Protein AF-0000000084639962 (afdb_homodimer)

InterPro domains:
  IPR004165 Coenzyme A transferase family I [PF01144] (6-233)
  IPR004165 Coenzyme A transferase family I [PTHR13707] (4-233)
  IPR004165 Coenzyme A transferase family I [SM00882] (5-233)
  IPR037171 NagB/RpiA transferase-like [SSF100950] (3-280)

Nearest PDB structures (foldseek):
  6con-assembly2_G  TM=9.952E-01  e=2.748E-55  Mycobacterium tuberculosis
  6coj-assembly1_A-2  TM=9.934E-01  e=1.621E-50  Rhodococcus jostii RHA1
  6co9-assembly1_A  TM=9.936E-01  e=2.457E-50  Rhodococcus jostii RHA1
  3cdk-assembly1_C  TM=8.919E-01  e=1.756E-17  Bacillus subtilis
  1k6d-assembly1_A  TM=8.852E-01  e=1.305E-17  Escherichia coli

Structure (mmCIF, N/CA/C/O backbone):
data_AF-0000000084639962-model_v1
#
loop_
_entity.id
_entity.type
_entity.pdbx_description
1 polymer 'Coenzyme A transferase family protein'
#
loop_
_atom_site.group_PDB
_atom_site.id
_atom_site.type_symbol
_atom_site.label_atom_id
_atom_site.label_alt_id
_atom_site.label_comp_id
_atom_site.label_asym_id
_atom_site.label_entity_id
_atom_site.label_seq_id
_atom_site.pdbx_PDB_ins_code
_atom_site.Cartn_x
_atom_site.Cartn_y
_atom_site.Cartn_z
_atom_site.occupancy
_atom_site.B_iso_or_equiv
_atom_site.auth_seq_id
_atom_site.auth_comp_id
_atom_site.auth_asym_id
_atom_site.auth_atom_id
_atom_site.pdbx_PDB_model_num
ATOM 1 N N . MET A 1 1 ? -14.547 -4.734 24.094 1 53.25 1 MET A N 1
ATOM 2 C CA . MET A 1 1 ? -13.586 -3.996 23.281 1 53.25 1 MET A CA 1
ATOM 3 C C . MET A 1 1 ? -13.766 -2.492 23.453 1 53.25 1 MET A C 1
ATOM 5 O O . MET A 1 1 ? -14.891 -2.002 23.516 1 53.25 1 MET A O 1
ATOM 9 N N . SER A 1 2 ? -12.633 -1.653 24.047 1 79.31 2 SER A N 1
ATOM 10 C CA . SER A 1 2 ? -12.75 -0.451 24.859 1 79.31 2 SER A CA 1
ATOM 11 C C . SER A 1 2 ? -13.148 0.755 24.016 1 79.31 2 SER A C 1
ATOM 13 O O . SER A 1 2 ? -12.844 0.814 22.828 1 79.31 2 SER A O 1
ATOM 15 N N . ASN A 1 3 ? -14.234 1.411 24.469 1 96.06 3 ASN A N 1
ATOM 16 C CA . ASN A 1 3 ? -14.641 2.723 23.984 1 96.06 3 ASN A CA 1
ATOM 17 C C . ASN A 1 3 ? -13.484 3.717 24 1 96.06 3 ASN A C 1
ATOM 19 O O . ASN A 1 3 ? -12.945 4.02 25.078 1 96.06 3 ASN A O 1
ATOM 23 N N . LYS A 1 4 ? -13.039 4.172 22.797 1 98 4 LYS A N 1
ATOM 24 C CA . LYS A 1 4 ? -11.859 5.023 22.672 1 98 4 LYS A CA 1
ATOM 25 C C . LYS A 1 4 ? -12.258 6.488 22.5 1 98 4 LYS A C 1
ATOM 27 O O . LYS A 1 4 ? -11.414 7.328 22.188 1 98 4 LYS A O 1
ATOM 32 N N . THR A 1 5 ? -13.516 6.84 22.656 1 98.44 5 THR A N 1
ATOM 33 C CA . THR A 1 5 ? -14 8.195 22.406 1 98.44 5 THR A CA 1
ATOM 34 C C . THR A 1 5 ? -13.43 9.172 23.438 1 98.44 5 THR A C 1
ATOM 36 O O . THR A 1 5 ? -13.32 8.836 24.609 1 98.44 5 THR A O 1
ATOM 39 N N . THR A 1 6 ? -13.023 10.273 23.016 1 98.19 6 THR A N 1
ATOM 40 C CA . THR A 1 6 ? -12.516 11.359 23.844 1 98.19 6 THR A CA 1
ATOM 41 C C . THR A 1 6 ? -12.875 12.719 23.25 1 98.19 6 THR A C 1
ATOM 43 O O . THR A 1 6 ? -13.773 12.812 22.406 1 98.19 6 THR A O 1
ATOM 46 N N . THR A 1 7 ? -12.352 13.812 23.781 1 97.94 7 THR A N 1
ATOM 47 C CA . THR A 1 7 ? -12.594 15.156 23.266 1 97.94 7 THR A CA 1
ATOM 48 C C . THR A 1 7 ? -11.352 15.695 22.562 1 97.94 7 THR A C 1
ATOM 50 O O . THR A 1 7 ? -10.25 15.18 22.75 1 97.94 7 THR A O 1
ATOM 53 N N . LEU A 1 8 ? -11.578 16.703 21.766 1 98.31 8 LEU A N 1
ATOM 54 C CA . LEU A 1 8 ? -10.469 17.359 21.078 1 98.31 8 LEU A CA 1
ATOM 55 C C . LEU A 1 8 ? -9.422 17.844 22.078 1 98.31 8 LEU A C 1
ATOM 57 O O . LEU A 1 8 ? -8.227 17.594 21.906 1 98.31 8 LEU A O 1
ATOM 61 N N . ASP A 1 9 ? -9.867 18.5 23.109 1 96.88 9 ASP A N 1
ATOM 62 C CA . ASP A 1 9 ? -8.969 19.078 24.094 1 96.88 9 ASP A CA 1
ATOM 63 C C . ASP A 1 9 ? -8.195 18 24.844 1 96.88 9 ASP A C 1
ATOM 65 O O . ASP A 1 9 ? -7 18.156 25.125 1 96.88 9 ASP A O 1
ATOM 69 N N . ASP A 1 10 ? -8.844 16.906 25.172 1 97.44 10 ASP A N 1
ATOM 70 C CA . ASP A 1 10 ? -8.164 15.812 25.859 1 97.44 10 ASP A CA 1
ATOM 71 C C . ASP A 1 10 ? -7.098 15.188 24.953 1 97.44 10 ASP A C 1
ATOM 73 O O . ASP A 1 10 ? -6.004 14.852 25.422 1 97.44 10 ASP A O 1
ATOM 77 N N . ALA A 1 11 ? -7.438 14.992 23.719 1 97.69 11 ALA A N 1
ATOM 78 C CA . ALA A 1 11 ? -6.484 14.43 22.766 1 97.69 11 ALA A CA 1
ATOM 79 C C . ALA A 1 11 ? -5.25 15.32 22.641 1 97.69 11 ALA A C 1
ATOM 81 O O . ALA A 1 11 ? -4.121 14.844 22.75 1 97.69 11 ALA A O 1
ATOM 82 N N . VAL A 1 12 ? -5.473 16.594 22.469 1 97.94 12 VAL A N 1
ATOM 83 C CA . VAL A 1 12 ? -4.391 17.562 22.266 1 97.94 12 VAL A CA 1
ATOM 84 C C . VAL A 1 12 ? -3.602 17.734 23.562 1 97.94 12 VAL A C 1
ATOM 86 O O . VAL A 1 12 ? -2.414 18.062 23.531 1 97.94 12 VAL A O 1
ATOM 89 N N . GLY A 1 13 ? -4.254 17.469 24.688 1 97.62 13 GLY A N 1
ATOM 90 C CA . GLY A 1 13 ? -3.605 17.547 25.984 1 97.62 13 GLY A CA 1
ATOM 91 C C . GLY A 1 13 ? -2.449 16.578 26.141 1 97.62 13 GLY A C 1
ATOM 92 O O . GLY A 1 13 ? -1.602 16.766 27.016 1 97.62 13 GLY A O 1
ATOM 93 N N . HIS A 1 14 ? -2.344 15.625 25.281 1 97.25 14 HIS A N 1
ATOM 94 C CA . HIS A 1 14 ? -1.267 14.641 25.297 1 97.25 14 HIS A CA 1
ATOM 95 C C . HIS A 1 14 ? -0 15.195 24.656 1 97.25 14 HIS A C 1
ATOM 97 O O . HIS A 1 14 ? 1.078 14.609 24.797 1 97.25 14 HIS A O 1
ATOM 103 N N . LEU A 1 15 ? -0.104 16.234 23.922 1 98.31 15 LEU A N 1
ATOM 104 C CA . LEU A 1 15 ? 1.041 16.797 23.203 1 98.31 15 LEU A CA 1
ATOM 105 C C . LEU A 1 15 ? 1.975 17.531 24.172 1 98.31 15 LEU A C 1
ATOM 107 O O . LEU A 1 15 ? 1.529 18.062 25.188 1 98.31 15 LEU A O 1
ATOM 111 N N . ARG A 1 16 ? 3.227 17.5 23.891 1 98.56 16 ARG A N 1
ATOM 112 C CA . ARG A 1 16 ? 4.273 18.25 24.562 1 98.56 16 ARG A CA 1
ATOM 113 C C . ARG A 1 16 ? 5.113 19.047 23.562 1 98.56 16 ARG A C 1
ATOM 115 O O . ARG A 1 16 ? 5.27 18.625 22.406 1 98.56 16 ARG A O 1
ATOM 122 N N . SER A 1 17 ? 5.672 20.125 24.094 1 98.69 17 SER A N 1
ATOM 123 C CA . SER A 1 17 ? 6.559 20.922 23.234 1 98.69 17 SER A CA 1
ATOM 124 C C . SER A 1 17 ? 7.738 20.094 22.75 1 98.69 17 SER A C 1
ATOM 126 O O . SER A 1 17 ? 8.289 19.281 23.5 1 98.69 17 SER A O 1
ATOM 128 N N . GLY A 1 18 ? 8.062 20.281 21.531 1 98.69 18 GLY A N 1
ATOM 129 C CA . GLY A 1 18 ? 9.211 19.578 20.969 1 98.69 18 GLY A CA 1
ATOM 130 C C . GLY A 1 18 ? 8.844 18.328 20.219 1 98.69 18 GLY A C 1
ATOM 131 O O . GLY A 1 18 ? 9.68 17.734 19.531 1 98.69 18 GLY A O 1
ATOM 132 N N . MET A 1 19 ? 7.574 17.953 20.234 1 98.81 19 MET A N 1
ATOM 133 C CA . MET A 1 19 ? 7.129 16.719 19.625 1 98.81 19 MET A CA 1
ATOM 134 C C . MET A 1 19 ? 7.133 16.828 18.109 1 98.81 19 MET A C 1
ATOM 136 O O . MET A 1 19 ? 6.992 17.922 17.562 1 98.81 19 MET A O 1
ATOM 140 N N . THR A 1 20 ? 7.34 15.711 17.469 1 98.88 20 THR A N 1
ATOM 141 C CA . THR A 1 20 ? 7.066 15.547 16.047 1 98.88 20 THR A CA 1
ATOM 142 C C . THR A 1 20 ? 5.641 15.055 15.82 1 98.88 20 THR A C 1
ATOM 144 O O . THR A 1 20 ? 5.289 13.945 16.234 1 98.88 20 THR A O 1
ATOM 147 N N . ILE A 1 21 ? 4.84 15.867 15.117 1 98.94 21 ILE A N 1
ATOM 148 C CA . ILE A 1 21 ? 3.445 15.484 14.922 1 98.94 21 ILE A CA 1
ATOM 149 C C . ILE A 1 21 ? 3.15 15.352 13.43 1 98.94 21 ILE A C 1
ATOM 151 O O . ILE A 1 21 ? 3.686 16.109 12.617 1 98.94 21 ILE A O 1
ATOM 155 N N . GLY A 1 22 ? 2.432 14.312 13.094 1 98.88 22 GLY A N 1
ATOM 156 C CA . GLY A 1 22 ? 1.942 14.133 11.742 1 98.88 22 GLY A CA 1
ATOM 157 C C . GLY A 1 22 ? 0.5 14.57 11.562 1 98.88 22 GLY A C 1
ATOM 158 O O . GLY A 1 22 ? -0.362 14.219 12.375 1 98.88 22 GLY A O 1
ATOM 159 N N . ILE A 1 23 ? 0.236 15.344 10.555 1 98.88 23 ILE A N 1
ATOM 160 C CA . ILE A 1 23 ? -1.117 15.766 10.219 1 98.88 23 ILE A CA 1
ATOM 161 C C . ILE A 1 23 ? -1.531 15.148 8.883 1 98.88 23 ILE A C 1
ATOM 163 O O . ILE A 1 23 ? -1.045 15.562 7.824 1 98.88 23 ILE A O 1
ATOM 167 N N . ALA A 1 24 ? -2.453 14.211 8.914 1 98.62 24 ALA A N 1
ATOM 168 C CA . ALA A 1 24 ? -2.885 13.484 7.73 1 98.62 24 ALA A CA 1
ATOM 169 C C . ALA A 1 24 ? -3.703 14.375 6.801 1 98.62 24 ALA A C 1
ATOM 171 O O . ALA A 1 24 ? -3.842 15.57 7.047 1 98.62 24 ALA A O 1
ATOM 172 N N . GLY A 1 25 ? -4.184 13.797 5.727 1 98 25 GLY A N 1
ATOM 173 C CA . GLY A 1 25 ? -4.797 14.578 4.664 1 98 25 GLY A CA 1
ATOM 174 C C . GLY A 1 25 ? -3.82 14.969 3.57 1 98 25 GLY A C 1
ATOM 175 O O . GLY A 1 25 ? -2.672 14.523 3.566 1 98 25 GLY A O 1
ATOM 176 N N . TRP A 1 26 ? -4.312 15.797 2.682 1 97.94 26 TRP A N 1
ATOM 177 C CA . TRP A 1 26 ? -3.518 16.156 1.513 1 97.94 26 TRP A CA 1
ATOM 178 C C . TRP A 1 26 ? -3.902 17.547 0.999 1 97.94 26 TRP A C 1
ATOM 180 O O . TRP A 1 26 ? -4.98 17.719 0.426 1 97.94 26 TRP A O 1
ATOM 190 N N . GLY A 1 27 ? -2.945 18.453 1.182 1 97.81 27 GLY A N 1
ATOM 191 C CA . GLY A 1 27 ? -3.322 19.812 0.813 1 97.81 27 GLY A CA 1
ATOM 192 C C . GLY A 1 27 ? -4.539 20.328 1.565 1 97.81 27 GLY A C 1
ATOM 193 O O . GLY A 1 27 ? -4.578 20.266 2.797 1 97.81 27 GLY A O 1
ATOM 194 N N . SER A 1 28 ? -5.48 20.844 0.765 1 98.06 28 SER A N 1
ATOM 195 C CA . SER A 1 28 ? -6.727 21.281 1.379 1 98.06 28 SER A CA 1
ATOM 196 C C . SER A 1 28 ? -7.816 20.219 1.254 1 98.06 28 SER A C 1
ATOM 198 O O . SER A 1 28 ? -8.922 20.516 0.789 1 98.06 28 SER A O 1
ATOM 200 N N . ARG A 1 29 ? -7.375 18.984 1.612 1 98 29 ARG A N 1
ATOM 201 C CA . ARG A 1 29 ? -8.297 17.859 1.531 1 98 29 ARG A CA 1
ATOM 202 C C . ARG A 1 29 ? -8.258 17.031 2.812 1 98 29 ARG A C 1
ATOM 204 O O . ARG A 1 29 ? -7.242 16.391 3.117 1 98 29 ARG A O 1
ATOM 211 N N . ARG A 1 30 ? -9.32 17 3.502 1 98.31 30 ARG A N 1
ATOM 212 C CA . ARG A 1 30 ? -9.672 16.188 4.664 1 98.31 30 ARG A CA 1
ATOM 213 C C . ARG A 1 30 ? -8.617 16.328 5.762 1 98.31 30 ARG A C 1
ATOM 215 O O . ARG A 1 30 ? -8.195 15.336 6.352 1 98.31 30 ARG A O 1
ATOM 222 N N . LYS A 1 31 ? -8.094 17.5 5.863 1 98.69 31 LYS A N 1
ATOM 223 C CA . LYS A 1 31 ? -7.207 17.797 6.984 1 98.69 31 LYS A CA 1
ATOM 224 C C . LYS A 1 31 ? -7.965 17.75 8.305 1 98.69 31 LYS A C 1
ATOM 226 O O . LYS A 1 31 ? -9.094 18.234 8.398 1 98.69 31 LYS A O 1
ATOM 231 N N . PRO A 1 32 ? -7.379 17.156 9.305 1 98.81 32 PRO A N 1
ATOM 232 C CA . PRO A 1 32 ? -8.039 17.172 10.609 1 98.81 32 PRO A CA 1
ATOM 233 C C . PRO A 1 32 ? -7.996 18.547 11.281 1 98.81 32 PRO A C 1
ATOM 235 O O . PRO A 1 32 ? -7.395 18.688 12.344 1 98.81 32 PRO A O 1
ATOM 238 N N . MET A 1 33 ? -8.766 19.438 10.797 1 98.81 33 MET A N 1
ATOM 239 C CA . MET A 1 33 ? -8.664 20.859 11.133 1 98.81 33 MET A CA 1
ATOM 240 C C . MET A 1 33 ? -9.195 21.125 12.539 1 98.81 33 MET A C 1
ATOM 242 O O . MET A 1 33 ? -8.734 22.047 13.219 1 98.81 33 MET A O 1
ATOM 246 N N . ALA A 1 34 ? -10.141 20.328 12.984 1 98.81 34 ALA A N 1
ATOM 247 C CA . ALA A 1 34 ? -10.586 20.484 14.367 1 98.81 34 ALA A CA 1
ATOM 248 C C . ALA A 1 34 ? -9.445 20.25 15.344 1 98.81 34 ALA A C 1
ATOM 250 O O . ALA A 1 34 ? -9.305 20.984 16.328 1 98.81 34 ALA A O 1
ATOM 251 N N . PHE A 1 35 ? -8.656 19.219 15.078 1 98.81 35 PHE A N 1
ATOM 252 C CA . PHE A 1 35 ? -7.473 18.984 15.891 1 98.81 35 PHE A CA 1
ATOM 253 C C . PHE A 1 35 ? -6.492 20.141 15.758 1 98.81 35 PHE A C 1
ATOM 255 O O . PHE A 1 35 ? -5.906 20.578 16.75 1 98.81 35 PHE A O 1
ATOM 262 N N . VAL A 1 36 ? -6.309 20.625 14.531 1 98.75 36 VAL A N 1
ATOM 263 C CA . VAL A 1 36 ? -5.391 21.734 14.281 1 98.75 36 VAL A CA 1
ATOM 264 C C . VAL A 1 36 ? -5.812 22.938 15.109 1 98.75 36 VAL A C 1
ATOM 266 O O . VAL A 1 36 ? -4.984 23.562 15.789 1 98.75 36 VAL A O 1
ATOM 269 N N . ARG A 1 37 ? -7.102 23.25 15.094 1 98.56 37 ARG A N 1
ATOM 270 C CA . ARG A 1 37 ? -7.598 24.391 15.859 1 98.56 37 ARG A CA 1
ATOM 271 C C . ARG A 1 37 ? -7.406 24.172 17.359 1 98.56 37 ARG A C 1
ATOM 273 O O . ARG A 1 37 ? -7.105 25.109 18.094 1 98.56 37 ARG A O 1
ATOM 280 N N . ALA A 1 38 ? -7.613 22.953 17.797 1 98.5 38 ALA A N 1
ATOM 281 C CA . ALA A 1 38 ? -7.363 22.656 19.203 1 98.5 38 ALA A CA 1
ATOM 282 C C . ALA A 1 38 ? -5.895 22.859 19.547 1 98.5 38 ALA A C 1
ATOM 284 O O . ALA A 1 38 ? -5.574 23.375 20.625 1 98.5 38 ALA A O 1
ATOM 285 N N . ILE A 1 39 ? -4.992 22.469 18.688 1 98.5 39 ILE A N 1
ATOM 286 C CA . ILE A 1 39 ? -3.562 22.641 18.906 1 98.5 39 ILE A CA 1
ATOM 287 C C . ILE A 1 39 ? -3.223 24.125 18.953 1 98.5 39 ILE A C 1
ATOM 289 O O . ILE A 1 39 ? -2.412 24.562 19.781 1 98.5 39 ILE A O 1
ATOM 293 N N . LEU A 1 40 ? -3.883 24.922 18.078 1 97.56 40 LEU A N 1
ATOM 294 C CA . LEU A 1 40 ? -3.654 26.359 18.047 1 97.56 40 LEU A CA 1
ATOM 295 C C . LEU A 1 40 ? -3.93 26.984 19.422 1 97.56 40 LEU A C 1
ATOM 297 O O . LEU A 1 40 ? -3.246 27.922 19.828 1 97.56 40 LEU A O 1
ATOM 301 N N . ARG A 1 41 ? -4.863 26.422 20.109 1 95.25 41 ARG A N 1
ATOM 302 C CA . ARG A 1 41 ? -5.281 26.984 21.391 1 95.25 41 ARG A CA 1
ATOM 303 C C . ARG A 1 41 ? -4.434 26.438 22.547 1 95.25 41 ARG A C 1
ATOM 305 O O . ARG A 1 41 ? -4.516 26.922 23.672 1 95.25 41 ARG A O 1
ATOM 312 N N . SER A 1 42 ? -3.654 25.453 22.297 1 96.56 42 SER A N 1
ATOM 313 C CA . SER A 1 42 ? -2.814 24.859 23.328 1 96.56 42 SER A CA 1
ATOM 314 C C . SER A 1 42 ? -1.536 25.672 23.531 1 96.56 42 SER A C 1
ATOM 316 O O . SER A 1 42 ? -1.257 26.609 22.781 1 96.56 42 SER A O 1
ATOM 318 N N . ASP A 1 43 ? -0.725 25.266 24.531 1 96.25 43 ASP A N 1
ATOM 319 C CA . ASP A 1 43 ? 0.486 26 24.875 1 96.25 43 ASP A CA 1
ATOM 320 C C . ASP A 1 43 ? 1.725 25.328 24.281 1 96.25 43 ASP A C 1
ATOM 322 O O . ASP A 1 43 ? 2.85 25.781 24.516 1 96.25 43 ASP A O 1
ATOM 326 N N . VAL A 1 44 ? 1.544 24.312 23.469 1 98.06 44 VAL A N 1
ATOM 327 C CA . VAL A 1 44 ? 2.695 23.562 22.984 1 98.06 44 VAL A CA 1
ATOM 328 C C . VAL A 1 44 ? 3.475 24.422 21.984 1 98.06 44 VAL A C 1
ATOM 330 O O . VAL A 1 44 ? 2.887 25.203 21.234 1 98.06 44 VAL A O 1
ATOM 333 N N . THR A 1 45 ? 4.785 24.281 21.984 1 98 45 THR A N 1
ATOM 334 C CA . THR A 1 45 ? 5.668 24.984 21.062 1 98 45 THR A CA 1
ATOM 335 C C . THR A 1 45 ? 6.746 24.047 20.516 1 98 45 THR A C 1
ATOM 337 O O . THR A 1 45 ? 6.785 22.875 20.875 1 98 45 THR A O 1
ATOM 340 N N . ASP A 1 46 ? 7.547 24.562 19.594 1 98.62 46 ASP A N 1
ATOM 341 C CA . ASP A 1 46 ? 8.719 23.891 19.047 1 98.62 46 ASP A CA 1
ATOM 342 C C . ASP A 1 46 ? 8.336 22.562 18.391 1 98.62 46 ASP A C 1
ATOM 344 O O . ASP A 1 46 ? 9.031 21.562 18.562 1 98.62 46 ASP A O 1
ATOM 348 N N . LEU A 1 47 ? 7.211 22.578 17.734 1 98.81 47 LEU A N 1
ATOM 349 C CA . LEU A 1 47 ? 6.715 21.359 17.078 1 98.81 47 LEU A CA 1
ATOM 350 C C . LEU A 1 47 ? 7.449 21.109 15.773 1 98.81 47 LEU A C 1
ATOM 352 O O . LEU A 1 47 ? 7.785 22.062 15.055 1 98.81 47 LEU A O 1
ATOM 356 N N . THR A 1 48 ? 7.746 19.891 15.516 1 98.88 48 THR A N 1
ATOM 357 C CA . THR A 1 48 ? 8.062 19.422 14.172 1 98.88 48 THR A CA 1
ATOM 358 C C . THR A 1 48 ? 6.82 18.844 13.492 1 98.88 48 THR A C 1
ATOM 360 O O . THR A 1 48 ? 6.188 17.938 14.023 1 98.88 48 THR A O 1
ATOM 363 N N . VAL A 1 49 ? 6.492 19.406 12.352 1 98.88 49 VAL A N 1
ATOM 364 C CA . VAL A 1 49 ? 5.262 19.016 11.68 1 98.88 49 VAL A CA 1
ATOM 365 C C . VAL A 1 49 ? 5.594 18.234 10.414 1 98.88 49 VAL A C 1
ATOM 367 O O . VAL A 1 49 ? 6.441 18.656 9.625 1 98.88 49 VAL A O 1
ATOM 370 N N . VAL A 1 50 ? 5.02 17.094 10.25 1 98.88 50 VAL A N 1
ATOM 371 C CA . VAL A 1 50 ? 5.094 16.281 9.031 1 98.88 50 VAL A CA 1
ATOM 372 C C . VAL A 1 50 ? 3.73 16.266 8.344 1 98.88 50 VAL A C 1
ATOM 374 O O . VAL A 1 50 ? 2.734 15.844 8.938 1 98.88 50 VAL A O 1
ATOM 377 N N . SER A 1 51 ? 3.654 16.734 7.098 1 98.69 51 SER A N 1
ATOM 378 C CA . SER A 1 51 ? 2.344 16.891 6.477 1 98.69 51 SER A CA 1
ATOM 379 C C . SER A 1 51 ? 2.463 17 4.957 1 98.69 51 SER A C 1
ATOM 381 O O . SER A 1 51 ? 3.455 17.516 4.441 1 98.69 51 SER A O 1
ATOM 383 N N . TYR A 1 52 ? 1.52 16.328 4.223 1 98.38 52 TYR A N 1
ATOM 384 C CA . TYR A 1 52 ? 1.177 16.844 2.906 1 98.38 52 TYR A CA 1
ATOM 385 C C . TYR A 1 52 ? 0.369 18.141 3.027 1 98.38 52 TYR A C 1
ATOM 387 O O . TYR A 1 52 ? -0.862 18.109 2.949 1 98.38 52 TYR A O 1
ATOM 395 N N . GLY A 1 53 ? 0.944 19.203 3.068 1 98.19 53 GLY A N 1
ATOM 396 C CA . GLY A 1 53 ? 0.535 20.391 3.799 1 98.19 53 GLY A CA 1
ATOM 397 C C . GLY A 1 53 ? -0.547 21.188 3.09 1 98.19 53 GLY A C 1
ATOM 398 O O . GLY A 1 53 ? -0.618 21.188 1.859 1 98.19 53 GLY A O 1
ATOM 399 N N . GLY A 1 54 ? -1.25 21.828 3.863 1 97.94 54 GLY A N 1
ATOM 400 C CA . GLY A 1 54 ? -2.268 22.812 3.525 1 97.94 54 GLY A CA 1
ATOM 401 C C . GLY A 1 54 ? -2.477 23.844 4.609 1 97.94 54 GLY A C 1
ATOM 402 O O . GLY A 1 54 ? -1.512 24.344 5.195 1 97.94 54 GLY A O 1
ATOM 403 N N . PRO A 1 55 ? -3.744 24.266 4.824 1 98.31 55 PRO A N 1
ATOM 404 C CA . PRO A 1 55 ? -3.984 25.281 5.852 1 98.31 55 PRO A CA 1
ATOM 405 C C . PRO A 1 55 ? -3.596 24.812 7.25 1 98.31 55 PRO A C 1
ATOM 407 O O . PRO A 1 55 ? -3.418 25.625 8.156 1 98.31 55 PRO A O 1
ATOM 410 N N . ASP A 1 56 ? -3.484 23.469 7.422 1 98.56 56 ASP A N 1
ATOM 411 C CA . ASP A 1 56 ? -3.012 22.938 8.695 1 98.56 56 ASP A CA 1
ATOM 412 C C . ASP A 1 56 ? -1.638 23.516 9.047 1 98.56 56 ASP A C 1
ATOM 414 O O . ASP A 1 56 ? -1.438 24.031 10.148 1 98.56 56 ASP A O 1
ATOM 418 N N . VAL A 1 57 ? -0.725 23.469 8.117 1 98.69 57 VAL A N 1
ATOM 419 C CA . VAL A 1 57 ? 0.638 23.938 8.336 1 98.69 57 VAL A CA 1
ATOM 420 C C . VAL A 1 57 ? 0.645 25.453 8.461 1 98.69 57 VAL A C 1
ATOM 422 O O . VAL A 1 57 ? 1.298 26.016 9.352 1 98.69 57 VAL A O 1
ATOM 425 N N . GLY A 1 58 ? -0.084 26.109 7.586 1 98.25 58 GLY A N 1
ATOM 426 C CA . GLY A 1 58 ? -0.16 27.547 7.637 1 98.25 58 GLY A CA 1
ATOM 427 C C . GLY A 1 58 ? -0.658 28.078 8.969 1 98.25 58 GLY A C 1
ATOM 428 O O . GLY A 1 58 ? -0.036 28.953 9.562 1 98.25 58 GLY A O 1
ATOM 429 N N . LEU A 1 59 ? -1.764 27.547 9.391 1 98.31 59 LEU A N 1
ATOM 430 C CA . LEU A 1 59 ? -2.357 27.984 10.648 1 98.31 59 LEU A CA 1
ATOM 431 C C . LEU A 1 59 ? -1.412 27.734 11.82 1 98.31 59 LEU A C 1
ATOM 433 O O . LEU A 1 59 ? -1.261 28.594 12.695 1 98.31 59 LEU A O 1
ATOM 437 N N . LEU A 1 60 ? -0.762 26.609 11.828 1 98.44 60 LEU A N 1
ATOM 438 C CA . LEU A 1 60 ? 0.177 26.312 12.906 1 98.44 60 LEU A CA 1
ATOM 439 C C . LEU A 1 60 ? 1.357 27.281 12.875 1 98.44 60 LEU A C 1
ATOM 441 O O . LEU A 1 60 ? 1.818 27.734 13.93 1 98.44 60 LEU A O 1
ATOM 445 N N . CYS A 1 61 ? 1.812 27.625 11.727 1 97.88 61 CYS A N 1
ATOM 446 C CA . CYS A 1 61 ? 2.926 28.562 11.578 1 97.88 61 CYS A CA 1
ATOM 447 C C . CYS A 1 61 ? 2.537 29.953 12.062 1 97.88 61 CYS A C 1
ATOM 449 O O . CYS A 1 61 ? 3.381 30.703 12.555 1 97.88 61 CYS A O 1
ATOM 451 N N . SER A 1 62 ? 1.253 30.281 11.914 1 97.19 62 SER A N 1
ATOM 452 C CA . SER A 1 62 ? 0.787 31.625 12.25 1 97.19 62 SER A CA 1
ATOM 453 C C . SER A 1 62 ? 0.961 31.906 13.742 1 97.19 62 SER A C 1
ATOM 455 O O . SER A 1 62 ? 0.993 33.062 14.156 1 97.19 62 SER A O 1
ATOM 457 N N . THR A 1 63 ? 1.078 30.859 14.531 1 95.44 63 THR A N 1
ATOM 458 C CA . THR A 1 63 ? 1.151 31.047 15.977 1 95.44 63 THR A CA 1
ATOM 459 C C . THR A 1 63 ? 2.594 30.938 16.469 1 95.44 63 THR A C 1
ATOM 461 O O . THR A 1 63 ? 2.857 31.016 17.672 1 95.44 63 THR A O 1
ATOM 464 N N . GLY A 1 64 ? 3.5 30.609 15.594 1 95.38 64 GLY A N 1
ATOM 465 C CA . GLY A 1 64 ? 4.895 30.469 15.977 1 95.38 64 GLY A CA 1
ATOM 466 C C . GLY A 1 64 ? 5.18 29.156 16.703 1 95.38 64 GLY A C 1
ATOM 467 O O . GLY A 1 64 ? 6.234 29.016 17.328 1 95.38 64 GLY A O 1
ATOM 468 N N . LYS A 1 65 ? 4.281 28.234 16.672 1 97.19 65 LYS A N 1
ATOM 469 C CA . LYS A 1 65 ? 4.391 26.984 17.406 1 97.19 65 LYS A CA 1
ATOM 470 C C . LYS A 1 65 ? 5.285 25.984 16.672 1 97.19 65 LYS A C 1
ATOM 472 O O . LYS A 1 65 ? 5.723 25 17.266 1 97.19 65 LYS A O 1
ATOM 477 N N . VAL A 1 66 ? 5.676 26.266 15.438 1 98.56 66 VAL A N 1
ATOM 478 C CA . VAL A 1 66 ? 6.344 25.281 14.586 1 98.56 66 VAL A CA 1
ATOM 479 C C . VAL A 1 66 ? 7.836 25.594 14.5 1 98.56 66 VAL A C 1
ATOM 481 O O . VAL A 1 66 ? 8.211 26.734 14.211 1 98.56 66 VAL A O 1
ATOM 484 N N . LYS A 1 67 ? 8.625 24.672 14.844 1 98.5 67 LYS A N 1
ATOM 485 C CA . LYS A 1 67 ? 10.07 24.781 14.695 1 98.5 67 LYS A CA 1
ATOM 486 C C . LYS A 1 67 ? 10.523 24.297 13.328 1 98.5 67 LYS A C 1
ATOM 488 O O . LYS A 1 67 ? 11.336 24.953 12.664 1 98.5 67 LYS A O 1
ATOM 493 N N . ARG A 1 68 ? 10 23.188 12.898 1 98.19 68 ARG A N 1
ATOM 494 C CA . ARG A 1 68 ? 10.43 22.516 11.672 1 98.19 68 ARG A CA 1
ATOM 495 C C . ARG A 1 68 ? 9.242 21.906 10.945 1 98.19 68 ARG A C 1
ATOM 497 O O . ARG A 1 68 ? 8.297 21.422 11.578 1 98.19 68 ARG A O 1
ATOM 504 N N . VAL A 1 69 ? 9.305 21.891 9.609 1 98.25 69 VAL A N 1
ATOM 505 C CA . VAL A 1 69 ? 8.273 21.234 8.812 1 98.25 69 VAL A CA 1
ATOM 506 C C . VAL A 1 69 ? 8.914 20.297 7.797 1 98.25 69 VAL A C 1
ATOM 508 O O . VAL A 1 69 ? 9.805 20.688 7.043 1 98.25 69 VAL A O 1
ATOM 511 N N . TYR A 1 70 ? 8.594 19.031 7.812 1 97.75 70 TYR A N 1
ATOM 512 C CA . TYR A 1 70 ? 8.844 18.062 6.746 1 97.75 70 TYR A CA 1
ATOM 513 C C . TYR A 1 70 ? 7.637 17.953 5.82 1 97.75 70 TYR A C 1
ATOM 515 O O . TYR A 1 70 ? 6.559 17.531 6.246 1 97.75 70 TYR A O 1
ATOM 523 N N . TYR A 1 71 ? 7.797 18.328 4.562 1 96.75 71 TYR A N 1
ATOM 524 C CA . TYR A 1 71 ? 6.613 18.422 3.721 1 96.75 71 TYR A CA 1
ATOM 525 C C . TYR A 1 71 ? 6.965 18.188 2.256 1 96.75 71 TYR A C 1
ATOM 527 O O . TYR A 1 71 ? 8.109 18.391 1.85 1 96.75 71 TYR A O 1
ATOM 535 N N . GLY A 1 72 ? 5.98 17.656 1.522 1 92.5 72 GLY A N 1
ATOM 536 C CA . GLY A 1 72 ? 6.098 17.625 0.073 1 92.5 72 GLY A CA 1
ATOM 537 C C . GLY A 1 72 ? 5.688 18.938 -0.583 1 92.5 72 GLY A C 1
ATOM 538 O O . GLY A 1 72 ? 6.402 19.453 -1.447 1 92.5 72 GLY A O 1
ATOM 539 N N . PHE A 1 73 ? 4.641 19.406 -0.108 1 95.12 73 PHE A N 1
ATOM 540 C CA . PHE A 1 73 ? 4.078 20.703 -0.494 1 95.12 73 PHE A CA 1
ATOM 541 C C . PHE A 1 73 ? 3.229 21.281 0.63 1 95.12 73 PHE A C 1
ATOM 543 O O . PHE A 1 73 ? 2.916 20.578 1.6 1 95.12 73 PHE A O 1
ATOM 550 N N . VAL A 1 74 ? 3 22.531 0.489 1 97.38 74 VAL A N 1
ATOM 551 C CA . VAL A 1 74 ? 1.994 23.188 1.316 1 97.38 74 VAL A CA 1
ATOM 552 C C . VAL A 1 74 ? 1.083 24.047 0.441 1 97.38 74 VAL A C 1
ATOM 554 O O . VAL A 1 74 ? 1.446 25.156 0.06 1 97.38 74 VAL A O 1
ATOM 557 N N . SER A 1 75 ? -0.121 23.469 0.199 1 96.75 75 SER A N 1
ATOM 558 C CA . SER A 1 75 ? -0.958 24.078 -0.827 1 96.75 75 SER A CA 1
ATOM 559 C C . SER A 1 75 ? -2.406 24.188 -0.364 1 96.75 75 SER A C 1
ATOM 561 O O . SER A 1 75 ? -2.92 23.297 0.308 1 96.75 75 SER A O 1
ATOM 563 N N . LEU A 1 76 ? -3.094 25.281 -0.759 1 96.5 76 LEU A N 1
ATOM 564 C CA . LEU A 1 76 ? -4.52 25.453 -0.499 1 96.5 76 LEU A CA 1
ATOM 565 C C . LEU A 1 76 ? -5.352 24.828 -1.617 1 96.5 76 LEU A C 1
ATOM 567 O O . LEU A 1 76 ? -6.582 24.828 -1.553 1 96.5 76 LEU A O 1
ATOM 571 N N . ASP A 1 77 ? -4.711 24.266 -2.641 1 93.5 77 ASP A N 1
ATOM 572 C CA . ASP A 1 77 ? -5.336 23.609 -3.785 1 93.5 77 ASP A CA 1
ATOM 573 C C . ASP A 1 77 ? -6.199 24.594 -4.578 1 93.5 77 ASP A C 1
ATOM 575 O O . ASP A 1 77 ? -7.047 24.172 -5.371 1 93.5 77 ASP A O 1
ATOM 579 N N . SER A 1 78 ? -6.156 25.844 -4.344 1 90.25 78 SER A N 1
ATOM 580 C CA . SER A 1 78 ? -6.785 26.984 -5.02 1 90.25 78 SER A CA 1
ATOM 581 C C . SER A 1 78 ? -5.957 28.25 -4.867 1 90.25 78 SER A C 1
ATOM 583 O O . SER A 1 78 ? -5.031 28.297 -4.055 1 90.25 78 SER A O 1
ATOM 585 N N . PRO A 1 79 ? -6.273 29.172 -5.793 1 86 79 PRO A N 1
ATOM 586 C CA . PRO A 1 79 ? -5.504 30.406 -5.609 1 86 79 PRO A CA 1
ATOM 587 C C . PRO A 1 79 ? -5.535 30.906 -4.168 1 86 79 PRO A C 1
ATOM 589 O O . PRO A 1 79 ? -6.578 30.844 -3.512 1 86 79 PRO A O 1
ATOM 592 N N . PRO A 1 80 ? -4.375 31.422 -3.711 1 86.88 80 PRO A N 1
ATOM 593 C CA . PRO A 1 80 ? -3.07 31.609 -4.352 1 86.88 80 PRO A CA 1
ATOM 594 C C . PRO A 1 80 ? -2.229 30.328 -4.359 1 86.88 80 PRO A C 1
ATOM 596 O O . PRO A 1 80 ? -1.017 30.391 -4.578 1 86.88 80 PRO A O 1
ATOM 599 N N . PHE A 1 81 ? -2.697 29.219 -4 1 86.75 81 PHE A N 1
ATOM 600 C CA . PHE A 1 81 ? -2.146 27.875 -4.066 1 86.75 81 PHE A CA 1
ATOM 601 C C . PHE A 1 81 ? -1.213 27.609 -2.893 1 86.75 81 PHE A C 1
ATOM 603 O O . PHE A 1 81 ? -1.425 26.672 -2.121 1 86.75 81 PHE A O 1
ATOM 610 N N . TYR A 1 82 ? -0.277 28.562 -2.73 1 93.31 82 TYR A N 1
ATOM 611 C CA . TYR A 1 82 ? 0.585 28.406 -1.564 1 93.31 82 TYR A CA 1
ATOM 612 C C . TYR A 1 82 ? -0.066 29 -0.32 1 93.31 82 TYR A C 1
ATOM 614 O O . TYR A 1 82 ? -0.64 30.094 -0.371 1 93.31 82 TYR A O 1
ATOM 622 N N . ASP A 1 83 ? -0.01 28.281 0.742 1 97.31 83 ASP A N 1
ATOM 623 C CA . ASP A 1 83 ? -0.53 28.844 1.988 1 97.31 83 ASP A CA 1
ATOM 624 C C . ASP A 1 83 ? 0.251 30.078 2.406 1 97.31 83 ASP A C 1
ATOM 626 O O . ASP A 1 83 ? 1.476 30.031 2.537 1 97.31 83 ASP A O 1
ATOM 630 N N . PRO A 1 84 ? -0.424 31.172 2.686 1 96.81 84 PRO A N 1
ATOM 631 C CA . PRO A 1 84 ? 0.273 32.438 2.914 1 96.81 84 PRO A CA 1
ATOM 632 C C . PRO A 1 84 ? 1.081 32.438 4.207 1 96.81 84 PRO A C 1
ATOM 634 O O . PRO A 1 84 ? 2.176 33 4.254 1 96.81 84 PRO A O 1
ATOM 637 N N . TRP A 1 85 ? 0.593 31.859 5.254 1 97.31 85 TRP A N 1
ATOM 638 C CA . TRP A 1 85 ? 1.314 31.859 6.52 1 97.31 85 TRP A CA 1
ATOM 639 C C . TRP A 1 85 ? 2.549 30.969 6.441 1 97.31 85 TRP A C 1
ATOM 641 O O . TRP A 1 85 ? 3.6 31.297 6.996 1 97.31 85 TRP A O 1
ATOM 651 N N . PHE A 1 86 ? 2.418 29.891 5.77 1 97.81 86 PHE A N 1
ATOM 652 C CA . PHE A 1 86 ? 3.584 29.031 5.562 1 97.81 86 PHE A CA 1
ATOM 653 C C . PHE A 1 86 ? 4.641 29.75 4.73 1 97.81 86 PHE A C 1
ATOM 655 O O . PHE A 1 86 ? 5.828 29.703 5.047 1 97.81 86 PHE A O 1
ATOM 662 N N . ALA A 1 87 ? 4.148 30.359 3.672 1 96.75 87 ALA A N 1
ATOM 663 C CA . ALA A 1 87 ? 5.062 31.125 2.83 1 96.75 87 ALA A CA 1
ATOM 664 C C . ALA A 1 87 ? 5.828 32.156 3.65 1 96.75 87 ALA A C 1
ATOM 666 O O . ALA A 1 87 ? 7.047 32.281 3.518 1 96.75 87 ALA A O 1
ATOM 667 N N . LYS A 1 88 ? 5.156 32.906 4.453 1 96.38 88 LYS A N 1
ATOM 668 C CA . LYS A 1 88 ? 5.766 33.906 5.305 1 96.38 88 LYS A CA 1
ATOM 669 C C . LYS A 1 88 ? 6.766 33.281 6.273 1 96.38 88 LYS A C 1
ATOM 671 O O . LYS A 1 88 ? 7.879 33.781 6.438 1 96.38 88 LYS A O 1
ATOM 676 N N . ALA A 1 89 ? 6.379 32.188 6.887 1 96.88 89 ALA A N 1
ATOM 677 C CA . ALA A 1 89 ? 7.242 31.516 7.859 1 96.88 89 ALA A CA 1
ATOM 678 C C . ALA A 1 89 ? 8.5 30.969 7.195 1 96.88 89 ALA A C 1
ATOM 680 O O . ALA A 1 89 ? 9.602 31.062 7.746 1 96.88 89 ALA A O 1
ATOM 681 N N . ARG A 1 90 ? 8.305 30.406 6.062 1 95.62 90 ARG A N 1
ATOM 682 C CA . ARG A 1 90 ? 9.422 29.828 5.316 1 95.62 90 ARG A CA 1
ATOM 683 C C . ARG A 1 90 ? 10.391 30.906 4.859 1 95.62 90 ARG A C 1
ATOM 685 O O . ARG A 1 90 ? 11.602 30.781 5.043 1 95.62 90 ARG A O 1
ATOM 692 N N . THR A 1 91 ? 9.875 31.984 4.305 1 95.94 91 THR A N 1
ATOM 693 C CA . THR A 1 91 ? 10.703 33.031 3.701 1 95.94 91 THR A CA 1
ATOM 694 C C . THR A 1 91 ? 11.406 33.844 4.777 1 95.94 91 THR A C 1
ATOM 696 O O . THR A 1 91 ? 12.523 34.312 4.57 1 95.94 91 THR A O 1
ATOM 699 N N . SER A 1 92 ? 10.781 34.031 5.945 1 96.38 92 SER A N 1
ATOM 700 C CA . SER A 1 92 ? 11.367 34.812 7.027 1 96.38 92 SER A CA 1
ATOM 701 C C . SER A 1 92 ? 12.375 33.969 7.824 1 96.38 92 SER A C 1
ATOM 703 O O . SER A 1 92 ? 13.133 34.531 8.625 1 96.38 92 SER A O 1
ATOM 705 N N . GLY A 1 93 ? 12.305 32.688 7.621 1 95.69 93 GLY A N 1
ATOM 706 C CA . GLY A 1 93 ? 13.211 31.812 8.359 1 95.69 93 GLY A CA 1
ATOM 707 C C . GLY A 1 93 ? 12.695 31.453 9.75 1 95.69 93 GLY A C 1
ATOM 708 O O . GLY A 1 93 ? 13.461 31 10.602 1 95.69 93 GLY A O 1
ATOM 709 N N . ALA A 1 94 ? 11.445 31.703 9.93 1 97.06 94 ALA A N 1
ATOM 710 C CA . ALA A 1 94 ? 10.852 31.438 11.234 1 97.06 94 ALA A CA 1
ATOM 711 C C . ALA A 1 94 ? 10.758 29.938 11.492 1 97.06 94 ALA A C 1
ATOM 713 O O . ALA A 1 94 ? 10.617 29.5 12.633 1 97.06 94 ALA A O 1
ATOM 714 N N . ILE A 1 95 ? 10.883 29.109 10.43 1 97.44 95 ILE A N 1
ATOM 715 C CA . ILE A 1 95 ? 10.844 27.656 10.562 1 97.44 95 ILE A CA 1
ATOM 716 C C . ILE A 1 95 ? 12 27.047 9.781 1 97.44 95 ILE A C 1
ATOM 718 O O . ILE A 1 95 ? 12.516 27.641 8.844 1 97.44 95 ILE A O 1
ATOM 722 N N . GLU A 1 96 ? 12.422 25.875 10.195 1 96.44 96 GLU A N 1
ATOM 723 C CA . GLU A 1 96 ? 13.273 25.016 9.375 1 96.44 96 GLU A CA 1
ATOM 724 C C . GLU A 1 96 ? 12.445 24.219 8.375 1 96.44 96 GLU A C 1
ATOM 726 O O . GLU A 1 96 ? 11.648 23.359 8.766 1 96.44 96 GLU A O 1
ATOM 731 N N . ALA A 1 97 ? 12.609 24.547 7.125 1 94.69 97 ALA A N 1
ATOM 732 C CA . ALA A 1 97 ? 11.844 23.875 6.07 1 94.69 97 ALA A CA 1
ATOM 733 C C . ALA A 1 97 ? 12.617 22.688 5.5 1 94.69 97 ALA A C 1
ATOM 735 O O . ALA A 1 97 ? 13.75 22.844 5.039 1 94.69 97 ALA A O 1
ATOM 736 N N . ARG A 1 98 ? 12.094 21.516 5.578 1 95.56 98 ARG A N 1
ATOM 737 C CA . ARG A 1 98 ? 12.625 20.312 4.957 1 95.56 98 ARG A CA 1
ATOM 738 C C . ARG A 1 98 ? 11.727 19.844 3.818 1 95.56 98 ARG A C 1
ATOM 740 O O . ARG A 1 98 ? 10.945 18.906 3.986 1 95.56 98 ARG A O 1
ATOM 747 N N . GLU A 1 99 ? 11.906 20.438 2.744 1 93.19 99 GLU A N 1
ATOM 748 C CA . GLU A 1 99 ? 11.109 20.109 1.566 1 93.19 99 GLU A CA 1
ATOM 749 C C . GLU A 1 99 ? 11.578 18.812 0.922 1 93.19 99 GLU A C 1
ATOM 751 O O . GLU A 1 99 ? 12.781 18.547 0.848 1 93.19 99 GLU A O 1
ATOM 756 N N . MET A 1 100 ? 10.609 18.031 0.492 1 93.06 100 MET A N 1
ATOM 757 C CA . MET A 1 100 ? 10.961 16.781 -0.191 1 93.06 100 MET A CA 1
ATOM 758 C C . MET A 1 100 ? 9.898 16.422 -1.229 1 93.06 100 MET A C 1
ATOM 760 O O . MET A 1 100 ? 8.859 17.078 -1.317 1 93.06 100 MET A O 1
ATOM 764 N N . ASP A 1 101 ? 10.297 15.477 -2.066 1 91.81 101 ASP A N 1
ATOM 765 C CA . ASP A 1 101 ? 9.344 14.891 -3.004 1 91.81 101 ASP A CA 1
ATOM 766 C C . ASP A 1 101 ? 8.227 14.156 -2.266 1 91.81 101 ASP A C 1
ATOM 768 O O . ASP A 1 101 ? 8.453 13.57 -1.208 1 91.81 101 ASP A O 1
ATOM 772 N N . GLU A 1 102 ? 7.035 14.234 -2.879 1 94.69 102 GLU A N 1
ATOM 773 C CA . GLU A 1 102 ? 5.887 13.57 -2.268 1 94.69 102 GLU A CA 1
ATOM 774 C C . GLU A 1 102 ? 6.18 12.094 -2.006 1 94.69 102 GLU A C 1
ATOM 776 O O . GLU A 1 102 ? 5.762 11.547 -0.983 1 94.69 102 GLU A O 1
ATOM 781 N N . GLY A 1 103 ? 6.844 11.523 -2.957 1 95.25 103 GLY A N 1
ATOM 782 C CA . GLY A 1 103 ? 7.215 10.125 -2.785 1 95.25 103 GLY A CA 1
ATOM 783 C C . GLY A 1 103 ? 8.156 9.898 -1.62 1 95.25 103 GLY A C 1
ATOM 784 O O . GLY A 1 103 ? 8.094 8.859 -0.957 1 95.25 103 GLY A O 1
ATOM 785 N N . MET A 1 104 ? 9.055 10.797 -1.362 1 96.12 104 MET A N 1
ATOM 786 C CA . MET A 1 104 ? 9.977 10.711 -0.237 1 96.12 104 MET A CA 1
ATOM 787 C C . MET A 1 104 ? 9.234 10.789 1.09 1 96.12 104 MET A C 1
ATOM 789 O O . MET A 1 104 ? 9.539 10.055 2.027 1 96.12 104 MET A O 1
ATOM 793 N N . LEU A 1 105 ? 8.289 11.688 1.148 1 97.31 105 LEU A N 1
ATOM 794 C CA . LEU A 1 105 ? 7.484 11.797 2.359 1 97.31 105 LEU A CA 1
ATOM 795 C C . LEU A 1 105 ? 6.762 10.484 2.648 1 97.31 105 LEU A C 1
ATOM 797 O O . LEU A 1 105 ? 6.812 9.977 3.771 1 97.31 105 LEU A O 1
ATOM 801 N N . ARG A 1 106 ? 6.156 9.992 1.598 1 97.75 106 ARG A N 1
ATOM 802 C CA . ARG A 1 106 ? 5.484 8.703 1.738 1 97.75 106 ARG A CA 1
ATOM 803 C C . ARG A 1 106 ? 6.461 7.625 2.191 1 97.75 106 ARG A C 1
ATOM 805 O O . ARG A 1 106 ? 6.148 6.832 3.08 1 97.75 106 ARG A O 1
ATOM 812 N N . CYS A 1 107 ? 7.562 7.625 1.61 1 97.81 107 CYS A N 1
ATOM 813 C CA . CYS A 1 107 ? 8.602 6.641 1.896 1 97.81 107 CYS A CA 1
ATOM 814 C C . CYS A 1 107 ? 9.023 6.707 3.357 1 97.81 107 CYS A C 1
ATOM 816 O O . CYS A 1 107 ? 9.148 5.676 4.02 1 97.81 107 CYS A O 1
ATOM 818 N N . GLY A 1 108 ? 9.242 7.883 3.875 1 98.25 108 GLY A N 1
ATOM 819 C CA . GLY A 1 108 ? 9.609 8.047 5.27 1 98.25 108 GLY A CA 1
ATOM 820 C C . GLY A 1 108 ? 8.531 7.586 6.23 1 98.25 108 GLY A C 1
ATOM 821 O O . GLY A 1 108 ? 8.828 6.941 7.238 1 98.25 108 GLY A O 1
ATOM 822 N N . LEU A 1 109 ? 7.316 7.938 5.934 1 98.69 109 LEU A N 1
ATOM 823 C CA . LEU A 1 109 ? 6.203 7.496 6.762 1 98.69 109 LEU A CA 1
ATOM 824 C C . LEU A 1 109 ? 6.062 5.977 6.715 1 98.69 109 LEU A C 1
ATOM 826 O O . LEU A 1 109 ? 5.789 5.344 7.738 1 98.69 109 LEU A O 1
ATOM 830 N N . GLN A 1 110 ? 6.27 5.434 5.539 1 98.31 110 GLN A N 1
ATOM 831 C CA . GLN A 1 110 ? 6.203 3.982 5.387 1 98.31 110 GLN A CA 1
ATOM 832 C C . GLN A 1 110 ? 7.293 3.293 6.203 1 98.31 110 GLN A C 1
ATOM 834 O O . GLN A 1 110 ? 7.043 2.264 6.836 1 98.31 110 GLN A O 1
ATOM 839 N N . ALA A 1 111 ? 8.508 3.783 6.137 1 98.44 111 ALA A N 1
ATOM 840 C CA . ALA A 1 111 ? 9.602 3.229 6.938 1 98.44 111 ALA A CA 1
ATOM 841 C C . ALA A 1 111 ? 9.234 3.213 8.422 1 98.44 111 ALA A C 1
ATOM 843 O O . ALA A 1 111 ? 9.422 2.203 9.102 1 98.44 111 ALA A O 1
ATOM 844 N N . ALA A 1 112 ? 8.664 4.293 8.867 1 98.44 112 ALA A N 1
ATOM 845 C CA . ALA A 1 112 ? 8.258 4.391 10.258 1 98.44 112 ALA A CA 1
ATOM 846 C C . ALA A 1 112 ? 7.152 3.387 10.578 1 98.44 112 ALA A C 1
ATOM 848 O O . ALA A 1 112 ? 7.211 2.688 11.594 1 98.44 112 ALA A O 1
ATOM 849 N N . ALA A 1 113 ? 6.203 3.326 9.688 1 97.81 113 ALA A N 1
ATOM 850 C CA . ALA A 1 113 ? 5.07 2.428 9.891 1 97.81 113 ALA A CA 1
ATOM 851 C C . ALA A 1 113 ? 5.523 0.974 9.961 1 97.81 113 ALA A C 1
ATOM 853 O O . ALA A 1 113 ? 4.938 0.168 10.688 1 97.81 113 ALA A O 1
ATOM 854 N N . GLN A 1 114 ? 6.547 0.659 9.219 1 96.62 114 GLN A N 1
ATOM 855 C CA . GLN A 1 114 ? 7.055 -0.707 9.156 1 96.62 114 GLN A CA 1
ATOM 856 C C . GLN A 1 114 ? 8.148 -0.931 10.195 1 96.62 114 GLN A C 1
ATOM 858 O O . GLN A 1 114 ? 8.781 -1.99 10.227 1 96.62 114 GLN A O 1
ATOM 863 N N . ARG A 1 115 ? 8.43 0.064 11.023 1 96 115 ARG A N 1
ATOM 864 C CA . ARG A 1 115 ? 9.453 0.018 12.062 1 96 115 ARG A CA 1
ATOM 865 C C . ARG A 1 115 ? 10.828 -0.257 11.469 1 96 115 ARG A C 1
ATOM 867 O O . ARG A 1 115 ? 11.617 -1.02 12.039 1 96 115 ARG A O 1
ATOM 874 N N . LEU A 1 116 ? 11.094 0.261 10.305 1 97.56 116 LEU A N 1
ATOM 875 C CA . LEU A 1 116 ? 12.406 0.235 9.656 1 97.56 116 LEU A CA 1
ATOM 876 C C . LEU A 1 116 ? 13.133 1.561 9.852 1 97.56 116 LEU A C 1
ATOM 878 O O . LEU A 1 116 ? 12.5 2.611 9.977 1 97.56 116 LEU A O 1
ATOM 882 N N . PRO A 1 117 ? 14.438 1.525 9.922 1 97.81 117 PRO A N 1
ATOM 883 C CA . PRO A 1 117 ? 15.18 2.777 10.094 1 97.81 117 PRO A CA 1
ATOM 884 C C . PRO A 1 117 ? 15.156 3.652 8.844 1 97.81 117 PRO A C 1
ATOM 886 O O . PRO A 1 117 ? 15.336 4.871 8.938 1 97.81 117 PRO A O 1
ATOM 889 N N . PHE A 1 118 ? 15 3.002 7.688 1 98.38 118 PHE A N 1
ATOM 890 C CA . PHE A 1 118 ? 14.992 3.723 6.422 1 98.38 118 PHE A CA 1
ATOM 891 C C . PHE A 1 118 ? 14.359 2.879 5.324 1 98.38 118 PHE A C 1
ATOM 893 O O . PHE A 1 118 ? 14.172 1.673 5.492 1 98.38 118 PHE A O 1
ATOM 900 N N . LEU A 1 119 ? 14.031 3.465 4.242 1 98.5 119 LEU A N 1
ATOM 901 C CA . LEU A 1 119 ? 13.711 2.812 2.975 1 98.5 119 LEU A CA 1
ATOM 902 C C . LEU A 1 119 ? 14.445 3.484 1.817 1 98.5 119 LEU A C 1
ATOM 904 O O . LEU A 1 119 ? 14.539 4.715 1.771 1 98.5 119 LEU A O 1
ATOM 908 N N . PRO A 1 120 ? 14.953 2.73 0.927 1 98.12 120 PRO A N 1
ATOM 909 C CA . PRO A 1 120 ? 15.617 3.328 -0.235 1 98.12 120 PRO A CA 1
ATOM 910 C C . PRO A 1 120 ? 14.633 3.957 -1.217 1 98.12 120 PRO A C 1
ATOM 912 O O . PRO A 1 120 ? 13.523 3.441 -1.401 1 98.12 120 PRO A O 1
ATOM 915 N N . ILE A 1 121 ? 15.047 5.008 -1.848 1 97 121 ILE A N 1
ATOM 916 C CA . ILE A 1 121 ? 14.211 5.676 -2.842 1 97 121 ILE A CA 1
ATOM 917 C C . ILE A 1 121 ? 15.094 6.391 -3.859 1 97 121 ILE A C 1
ATOM 919 O O . ILE A 1 121 ? 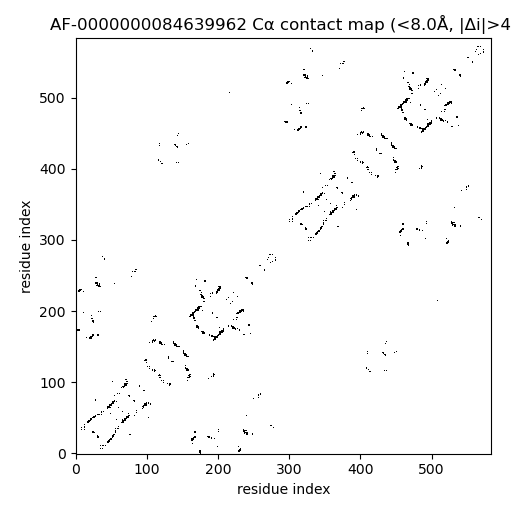16.172 6.887 -3.516 1 97 121 ILE A O 1
ATOM 923 N N . ARG A 1 122 ? 14.617 6.473 -5.117 1 93.44 122 ARG A N 1
ATOM 924 C CA . ARG A 1 122 ? 15.375 7.141 -6.172 1 93.44 122 ARG A CA 1
ATOM 925 C C . ARG A 1 122 ? 15.125 8.641 -6.16 1 93.44 122 ARG A C 1
ATOM 927 O O . ARG A 1 122 ? 16 9.43 -6.535 1 93.44 122 ARG A O 1
ATOM 934 N N . ALA A 1 123 ? 13.969 8.922 -5.699 1 84.69 123 ALA A N 1
ATOM 935 C CA . ALA A 1 123 ? 13.602 10.336 -5.688 1 84.69 123 ALA A CA 1
ATOM 936 C C . ALA A 1 123 ? 14.617 11.156 -4.887 1 84.69 123 ALA A C 1
ATOM 938 O O . ALA A 1 123 ? 15.086 10.719 -3.834 1 84.69 123 ALA A O 1
ATOM 939 N N . GLY A 1 124 ? 14.906 12.328 -5.375 1 79.31 124 GLY A N 1
ATOM 940 C CA . GLY A 1 124 ? 15.812 13.219 -4.672 1 79.31 124 GLY A CA 1
ATOM 941 C C . GLY A 1 124 ? 17.219 13.18 -5.215 1 79.31 124 GLY A C 1
ATOM 942 O O . GLY A 1 124 ? 18.016 14.102 -4.98 1 79.31 124 GLY A O 1
ATOM 943 N N . LEU A 1 125 ? 17.5 11.984 -5.852 1 80.62 125 LEU A N 1
ATOM 944 C CA . LEU A 1 125 ? 18.844 11.898 -6.406 1 80.62 125 LEU A CA 1
ATOM 945 C C . LEU A 1 125 ? 19.047 12.945 -7.496 1 80.62 125 LEU A C 1
ATOM 947 O O . LEU A 1 125 ? 18.203 13.117 -8.367 1 80.62 125 LEU A O 1
ATOM 951 N N . GLY A 1 126 ? 20.062 13.602 -7.43 1 79.38 126 GLY A N 1
ATOM 952 C CA . GLY A 1 126 ? 20.391 14.594 -8.445 1 79.38 126 GLY A CA 1
ATOM 953 C C . GLY A 1 126 ? 19.656 15.906 -8.25 1 79.38 126 GLY A C 1
ATOM 954 O O . GLY A 1 126 ? 19.766 16.812 -9.086 1 79.38 126 GLY A O 1
ATOM 955 N N . SER A 1 127 ? 18.75 15.922 -7.207 1 81.44 127 SER A N 1
ATOM 956 C CA . SER A 1 127 ? 18.031 17.156 -6.895 1 81.44 127 SER A CA 1
ATOM 957 C C . SER A 1 127 ? 18.703 17.906 -5.754 1 81.44 127 SER A C 1
ATOM 959 O O . SER A 1 127 ? 19.75 17.516 -5.27 1 81.44 127 SER A O 1
ATOM 961 N N . SER A 1 128 ? 18.141 19.109 -5.43 1 83.19 128 SER A N 1
ATOM 962 C CA . SER A 1 128 ? 18.656 19.922 -4.34 1 83.19 128 SER A CA 1
ATOM 963 C C . SER A 1 128 ? 18.109 19.469 -2.994 1 83.19 128 SER A C 1
ATOM 965 O O . SER A 1 128 ? 18.422 20.078 -1.96 1 83.19 128 SER A O 1
ATOM 967 N N . VAL A 1 129 ? 17.453 18.375 -2.986 1 83.19 129 VAL A N 1
ATOM 968 C CA . VAL A 1 129 ? 16.781 17.922 -1.771 1 83.19 129 VAL A CA 1
ATOM 969 C C . VAL A 1 129 ? 17.828 17.656 -0.683 1 83.19 129 VAL A C 1
ATOM 971 O O . VAL A 1 129 ? 17.656 18.094 0.461 1 83.19 129 VAL A O 1
ATOM 974 N N . PRO A 1 130 ? 18.922 17.031 -1.022 1 79.5 130 PRO A N 1
ATOM 975 C CA . PRO A 1 130 ? 19.906 16.797 0.036 1 79.5 130 PRO A CA 1
ATOM 976 C C . PRO A 1 130 ? 20.438 18.094 0.644 1 79.5 130 PRO A C 1
ATOM 978 O O . PRO A 1 130 ? 20.719 18.156 1.844 1 79.5 130 PRO A O 1
ATOM 981 N N . ASP A 1 131 ? 20.406 19.141 -0.104 1 81 131 ASP A N 1
ATOM 982 C CA . ASP A 1 131 ? 20.875 20.438 0.384 1 81 131 ASP A CA 1
ATOM 983 C C . ASP A 1 131 ? 19.891 21.016 1.395 1 81 131 ASP A C 1
ATOM 985 O O . ASP A 1 131 ? 20.297 21.609 2.398 1 81 131 ASP A O 1
ATOM 989 N N . PHE A 1 132 ? 18.656 20.75 1.125 1 82.88 132 PHE A N 1
ATOM 990 C CA . PHE A 1 132 ? 17.609 21.297 1.978 1 82.88 132 PHE A CA 1
ATOM 991 C C . PHE A 1 132 ? 17.531 20.547 3.301 1 82.88 132 PHE A C 1
ATOM 993 O O . PHE A 1 132 ? 16.938 21.031 4.266 1 82.88 132 PHE A O 1
ATOM 1000 N N . TRP A 1 133 ? 18.172 19.422 3.305 1 89.12 133 TRP A N 1
ATOM 1001 C CA . TRP A 1 133 ? 18.047 18.578 4.492 1 89.12 133 TRP A CA 1
ATOM 1002 C C . TRP A 1 133 ? 19.266 18.719 5.391 1 89.12 133 TRP A C 1
ATOM 1004 O O . TRP A 1 133 ? 19.328 18.125 6.469 1 89.12 133 TRP A O 1
ATOM 1014 N N . ASP A 1 134 ? 20.188 19.578 5.047 1 85.81 134 ASP A N 1
ATOM 1015 C CA . ASP A 1 134 ? 21.312 20 5.887 1 85.81 134 ASP A CA 1
ATOM 1016 C C . ASP A 1 134 ? 22 18.781 6.516 1 85.81 134 ASP A C 1
ATOM 1018 O O . ASP A 1 134 ? 22.172 18.719 7.734 1 85.81 134 ASP A O 1
ATOM 1022 N N . GLY A 1 135 ? 22.219 17.75 5.707 1 87.75 135 GLY A N 1
ATOM 1023 C CA . GLY A 1 135 ? 23 16.609 6.16 1 87.75 135 GLY A CA 1
ATOM 1024 C C . GLY A 1 135 ? 22.156 15.516 6.793 1 87.75 135 GLY A C 1
ATOM 1025 O O . GLY A 1 135 ? 22.672 14.492 7.246 1 87.75 135 GLY A O 1
ATOM 1026 N N . GLU A 1 136 ? 20.844 15.648 6.832 1 92.12 136 GLU A N 1
ATOM 1027 C CA . GLU A 1 136 ? 19.969 14.68 7.469 1 92.12 136 GLU A CA 1
ATOM 1028 C C . GLU A 1 136 ? 19.719 13.477 6.562 1 92.12 136 GLU A C 1
ATOM 1030 O O . GLU A 1 136 ? 19.203 12.453 7.012 1 92.12 136 GLU A O 1
ATOM 1035 N N . LEU A 1 137 ? 20.078 13.609 5.281 1 93.88 137 LEU A N 1
ATOM 1036 C CA . LEU A 1 137 ? 19.828 12.531 4.328 1 93.88 137 LEU A CA 1
ATOM 1037 C C . LEU A 1 137 ? 21.125 11.781 4.004 1 93.88 137 LEU A C 1
ATOM 1039 O O . LEU A 1 137 ? 22.156 12.406 3.736 1 93.88 137 LEU A O 1
ATOM 1043 N N . ALA A 1 138 ? 21.047 10.539 4.098 1 95.25 138 ALA A N 1
ATOM 1044 C CA . ALA A 1 138 ? 22.172 9.672 3.729 1 95.25 138 ALA A CA 1
ATOM 1045 C C . ALA A 1 138 ? 21.812 8.812 2.514 1 95.25 138 ALA A C 1
ATOM 1047 O O . ALA A 1 138 ? 20.688 8.867 2.01 1 95.25 138 ALA A O 1
ATOM 1048 N N . THR A 1 139 ? 22.812 8.164 2.033 1 95.38 139 THR A N 1
ATOM 1049 C CA . THR A 1 139 ? 22.609 7.25 0.911 1 95.38 139 THR A CA 1
ATOM 1050 C C . THR A 1 139 ? 22.859 5.809 1.333 1 95.38 139 THR A C 1
ATOM 1052 O O . THR A 1 139 ? 23.391 5.555 2.416 1 95.38 139 THR A O 1
ATOM 1055 N N . VAL A 1 140 ? 22.406 4.867 0.544 1 97.06 140 VAL A N 1
ATOM 1056 C CA . VAL A 1 140 ? 22.641 3.436 0.719 1 97.06 140 VAL A CA 1
ATOM 1057 C C . VAL A 1 140 ? 22.984 2.797 -0.627 1 97.06 140 VAL A C 1
ATOM 1059 O O . VAL A 1 140 ? 22.391 3.152 -1.652 1 97.06 140 VAL A O 1
ATOM 1062 N N . THR A 1 141 ? 23.953 1.927 -0.589 1 97.06 141 THR A N 1
ATOM 1063 C CA . THR A 1 141 ? 24.359 1.239 -1.811 1 97.06 141 THR A CA 1
ATOM 1064 C C . THR A 1 141 ? 23.812 -0.182 -1.838 1 97.06 141 THR A C 1
ATOM 1066 O O . THR A 1 141 ? 23.891 -0.908 -0.845 1 97.06 141 THR A O 1
ATOM 1069 N N . SER A 1 142 ? 23.156 -0.515 -2.994 1 97.5 142 SER A N 1
ATOM 1070 C CA . SER A 1 142 ? 22.625 -1.862 -3.178 1 97.5 142 SER A CA 1
ATOM 1071 C C . SER A 1 142 ? 23.719 -2.912 -3.031 1 97.5 142 SER A C 1
ATOM 1073 O O . SER A 1 142 ? 24.812 -2.76 -3.586 1 97.5 142 SER A O 1
ATOM 1075 N N . PRO A 1 143 ? 23.438 -3.967 -2.287 1 97.12 143 PRO A N 1
ATOM 1076 C CA . PRO A 1 143 ? 24.422 -5.047 -2.229 1 97.12 143 PRO A CA 1
ATOM 1077 C C . PRO A 1 143 ? 24.422 -5.922 -3.48 1 97.12 143 PRO A C 1
ATOM 1079 O O . PRO A 1 143 ? 25.281 -6.781 -3.643 1 97.12 143 PRO A O 1
ATOM 1082 N N . TYR A 1 144 ? 23.484 -5.746 -4.297 1 97.12 144 TYR A N 1
ATOM 1083 C CA . TYR A 1 144 ? 23.359 -6.543 -5.512 1 97.12 144 TYR A CA 1
ATOM 1084 C C . TYR A 1 144 ? 23.922 -5.801 -6.715 1 97.12 144 TYR A C 1
ATOM 1086 O O . TYR A 1 144 ? 23.797 -4.574 -6.809 1 97.12 144 TYR A O 1
ATOM 1094 N N . PRO A 1 145 ? 24.469 -6.512 -7.637 1 95.38 145 PRO A N 1
ATOM 1095 C CA . PRO A 1 145 ? 25.031 -5.863 -8.828 1 95.38 145 PRO A CA 1
ATOM 1096 C C . PRO A 1 145 ? 23.969 -5.207 -9.703 1 95.38 145 PRO A C 1
ATOM 1098 O O . PRO A 1 145 ? 22.859 -5.727 -9.828 1 95.38 145 PRO A O 1
ATOM 1101 N N . ALA A 1 146 ? 24.375 -4.059 -10.289 1 93.44 146 ALA A N 1
ATOM 1102 C CA . ALA A 1 146 ? 23.516 -3.385 -11.258 1 93.44 146 ALA A CA 1
ATOM 1103 C C . ALA A 1 146 ? 23.688 -3.973 -12.656 1 93.44 146 ALA A C 1
ATOM 1105 O O . ALA A 1 146 ? 24.734 -4.562 -12.961 1 93.44 146 ALA A O 1
ATOM 1106 N N . PRO A 1 147 ? 22.656 -3.877 -13.477 1 86.5 147 PRO A N 1
ATOM 1107 C CA . PRO A 1 147 ? 22.766 -4.422 -14.836 1 86.5 147 PRO A CA 1
ATOM 1108 C C . PRO A 1 147 ? 23.969 -3.885 -15.594 1 86.5 147 PRO A C 1
ATOM 1110 O O . PRO A 1 147 ? 24.594 -4.617 -16.375 1 86.5 147 PRO A O 1
ATOM 1113 N N . GLU A 1 148 ? 24.375 -2.619 -15.406 1 88.25 148 GLU A N 1
ATOM 1114 C CA . GLU A 1 148 ? 25.469 -1.989 -16.156 1 88.25 148 GLU A CA 1
ATOM 1115 C C . GLU A 1 148 ? 26.797 -2.141 -15.422 1 88.25 148 GLU A C 1
ATOM 1117 O O . GLU A 1 148 ? 27.812 -1.601 -15.859 1 88.25 148 GLU A O 1
ATOM 1122 N N . GLY A 1 149 ? 26.828 -2.828 -14.398 1 88.75 149 GLY A N 1
ATOM 1123 C CA . GLY A 1 149 ? 28.047 -2.988 -13.617 1 88.75 149 GLY A CA 1
ATOM 1124 C C . GLY A 1 149 ? 28.062 -2.129 -12.367 1 88.75 149 GLY A C 1
ATOM 1125 O O . GLY A 1 149 ? 27.391 -1.101 -12.297 1 88.75 149 GLY A O 1
ATOM 1126 N N . GLY A 1 150 ? 28.75 -2.58 -11.406 1 93.38 150 GLY A N 1
ATOM 1127 C CA . GLY A 1 150 ? 28.797 -1.87 -10.133 1 93.38 150 GLY A CA 1
ATOM 1128 C C . GLY A 1 150 ? 27.562 -2.086 -9.289 1 93.38 150 GLY A C 1
ATOM 1129 O O . GLY A 1 150 ? 26.922 -3.141 -9.359 1 93.38 150 GLY A O 1
ATOM 1130 N N . HIS A 1 151 ? 27.375 -1.17 -8.32 1 96.12 151 HIS A N 1
ATOM 1131 C CA . HIS A 1 151 ? 26.219 -1.204 -7.43 1 96.12 151 HIS A CA 1
ATOM 1132 C C . HIS A 1 151 ? 25.516 0.143 -7.398 1 96.12 151 HIS A C 1
ATOM 1134 O O . HIS A 1 151 ? 26.156 1.193 -7.422 1 96.12 151 HIS A O 1
ATOM 1140 N N . GLU A 1 152 ? 24.25 0.117 -7.508 1 95.56 152 GLU A N 1
ATOM 1141 C CA . GLU A 1 152 ? 23.469 1.345 -7.5 1 95.56 152 GLU A CA 1
ATOM 1142 C C . GLU A 1 152 ? 23.422 1.965 -6.109 1 95.56 152 GLU A C 1
ATOM 1144 O O . GLU A 1 152 ? 23.281 1.255 -5.109 1 95.56 152 GLU A O 1
ATOM 1149 N N . THR A 1 153 ? 23.609 3.279 -6.051 1 95.56 153 THR A N 1
ATOM 1150 C CA . THR A 1 153 ? 23.453 4.035 -4.812 1 95.56 153 THR A CA 1
ATOM 1151 C C . THR A 1 153 ? 22.156 4.84 -4.816 1 95.56 153 THR A C 1
ATOM 1153 O O . THR A 1 153 ? 21.859 5.543 -5.785 1 95.56 153 THR A O 1
ATOM 1156 N N . LEU A 1 154 ? 21.359 4.664 -3.729 1 96.44 154 LEU A N 1
ATOM 1157 C CA . LEU A 1 154 ? 20.062 5.316 -3.6 1 96.44 154 LEU A CA 1
ATOM 1158 C C . LEU A 1 154 ? 20.031 6.211 -2.365 1 96.44 154 LEU A C 1
ATOM 1160 O O . LEU A 1 154 ? 20.906 6.129 -1.508 1 96.44 154 LEU A O 1
ATOM 1164 N N . ILE A 1 155 ? 19.047 7.105 -2.33 1 95.88 155 ILE A N 1
ATOM 1165 C CA . ILE A 1 155 ? 18.781 7.828 -1.09 1 95.88 155 ILE A CA 1
ATOM 1166 C C . ILE A 1 155 ? 18.188 6.875 -0.052 1 95.88 155 ILE A C 1
ATOM 1168 O O . ILE A 1 155 ? 17.328 6.059 -0.372 1 95.88 155 ILE A O 1
ATOM 1172 N N . ALA A 1 156 ? 18.75 6.918 1.16 1 97.31 156 ALA A N 1
ATOM 1173 C CA . ALA A 1 156 ? 18.141 6.242 2.297 1 97.31 156 ALA A CA 1
ATOM 1174 C C . ALA A 1 156 ? 17.188 7.176 3.047 1 97.31 156 ALA A C 1
ATOM 1176 O O . ALA A 1 156 ? 17.609 7.91 3.943 1 97.31 156 ALA A O 1
ATOM 1177 N N . MET A 1 157 ? 15.914 7.152 2.664 1 97.56 157 MET A N 1
ATOM 1178 C CA . MET A 1 157 ? 14.953 8.016 3.348 1 97.56 157 MET A CA 1
ATOM 1179 C C . MET A 1 157 ? 14.758 7.57 4.793 1 97.56 157 MET A C 1
ATOM 1181 O O . MET A 1 157 ? 14.297 6.453 5.047 1 97.56 157 MET A O 1
ATOM 1185 N N . PRO A 1 158 ? 15.117 8.422 5.73 1 97.31 158 PRO A N 1
ATOM 1186 C CA . PRO A 1 158 ? 14.93 8.008 7.125 1 97.31 158 PRO A CA 1
ATOM 1187 C C . PRO A 1 158 ? 13.461 7.887 7.512 1 97.31 158 PRO A C 1
ATOM 1189 O O . PRO A 1 158 ? 12.617 8.602 6.969 1 97.31 158 PRO A O 1
ATOM 1192 N N . ALA A 1 159 ? 13.227 6.953 8.43 1 98.06 159 ALA A N 1
ATOM 1193 C CA . ALA A 1 159 ? 11.875 6.836 8.977 1 98.06 159 ALA A CA 1
ATOM 1194 C C . ALA A 1 159 ? 11.422 8.156 9.602 1 98.06 159 ALA A C 1
ATOM 1196 O O . ALA A 1 159 ? 12.156 8.766 10.383 1 98.06 159 ALA A O 1
ATOM 1197 N N . LEU A 1 160 ? 10.266 8.594 9.195 1 98.19 160 LEU A N 1
ATOM 1198 C CA . LEU A 1 160 ? 9.633 9.742 9.836 1 98.19 160 LEU A CA 1
ATOM 1199 C C . LEU A 1 160 ? 8.742 9.297 10.992 1 98.19 160 LEU A C 1
ATOM 1201 O O . LEU A 1 160 ? 7.52 9.258 10.867 1 98.19 160 LEU A O 1
ATOM 1205 N N . ARG A 1 161 ? 9.414 8.977 12.062 1 98.19 161 ARG A N 1
ATOM 1206 C CA . ARG A 1 161 ? 8.703 8.539 13.258 1 98.19 161 ARG A CA 1
ATOM 1207 C C . ARG A 1 161 ? 7.957 9.703 13.906 1 98.19 161 ARG A C 1
ATOM 1209 O O . ARG A 1 161 ? 8.539 10.766 14.133 1 98.19 161 ARG A O 1
ATOM 1216 N N . LEU A 1 162 ? 6.727 9.5 14.195 1 98.81 162 LEU A N 1
ATOM 1217 C CA . LEU A 1 162 ? 5.895 10.547 14.773 1 98.81 162 LEU A CA 1
ATOM 1218 C C . LEU A 1 162 ? 5.578 10.258 16.234 1 98.81 162 LEU A C 1
ATOM 1220 O O . LEU A 1 162 ? 5.285 9.109 16.594 1 98.81 162 LEU A O 1
ATOM 1224 N N . ASP A 1 163 ? 5.691 11.297 17.031 1 98.88 163 ASP A N 1
ATOM 1225 C CA . ASP A 1 163 ? 5.215 11.156 18.406 1 98.88 163 ASP A CA 1
ATOM 1226 C C . ASP A 1 163 ? 3.691 11.047 18.453 1 98.88 163 ASP A C 1
ATOM 1228 O O . ASP A 1 163 ? 3.143 10.281 19.234 1 98.88 163 ASP A O 1
ATOM 1232 N N . ALA A 1 164 ? 3.035 11.789 17.625 1 98.88 164 ALA A N 1
ATOM 1233 C CA . ALA A 1 164 ? 1.579 11.789 17.516 1 98.88 164 ALA A CA 1
ATOM 1234 C C . ALA A 1 164 ? 1.137 12.039 16.078 1 98.88 164 ALA A C 1
ATOM 1236 O O . ALA A 1 164 ? 1.834 12.711 15.312 1 98.88 164 ALA A O 1
ATOM 1237 N N . ALA A 1 165 ? 0.041 11.477 15.719 1 98.88 165 ALA A N 1
ATOM 1238 C CA . ALA A 1 165 ? -0.563 11.75 14.422 1 98.88 165 ALA A CA 1
ATOM 1239 C C . ALA A 1 165 ? -2.059 12.023 14.555 1 98.88 165 ALA A C 1
ATOM 1241 O O . ALA A 1 165 ? -2.713 11.492 15.461 1 98.88 165 ALA A O 1
ATOM 1242 N N . PHE A 1 166 ? -2.574 12.828 13.664 1 98.94 166 PHE A N 1
ATOM 1243 C CA . PHE A 1 166 ? -3.98 13.211 13.617 1 98.94 166 PHE A CA 1
ATOM 1244 C C . PHE A 1 166 ? -4.562 12.969 12.234 1 98.94 166 PHE A C 1
ATOM 1246 O O . PHE A 1 166 ? -3.967 13.352 11.227 1 98.94 166 PHE A O 1
ATOM 1253 N N . ALA A 1 167 ? -5.664 12.312 12.148 1 98.81 167 ALA A N 1
ATOM 1254 C CA . ALA A 1 167 ? -6.379 12.078 10.898 1 98.81 167 ALA A CA 1
ATOM 1255 C C . ALA A 1 167 ? -7.871 12.359 11.062 1 98.81 167 ALA A C 1
ATOM 1257 O O . ALA A 1 167 ? -8.383 12.406 12.188 1 98.81 167 ALA A O 1
ATOM 1258 N N . HIS A 1 168 ? -8.57 12.648 10.031 1 98.88 168 HIS A N 1
ATOM 1259 C CA . HIS A 1 168 ? -10.016 12.844 9.984 1 98.88 168 HIS A CA 1
ATOM 1260 C C . HIS A 1 168 ? -10.656 11.961 8.914 1 98.88 168 HIS A C 1
ATOM 1262 O O . HIS A 1 168 ? -10.18 11.922 7.773 1 98.88 168 HIS A O 1
ATOM 1268 N N . LEU A 1 169 ? -11.617 11.219 9.305 1 98.62 169 LEU A N 1
ATOM 1269 C CA . LEU A 1 169 ? -12.336 10.383 8.344 1 98.62 169 LEU A CA 1
ATOM 1270 C C . LEU A 1 169 ? -13.836 10.641 8.406 1 98.62 169 LEU A C 1
ATOM 1272 O O . LEU A 1 169 ? -14.305 11.383 9.273 1 98.62 169 LEU A O 1
ATOM 1276 N N . ASN A 1 170 ? -14.617 10.117 7.492 1 98.19 170 ASN A N 1
ATOM 1277 C CA . ASN A 1 170 ? -16.047 10.398 7.355 1 98.19 170 ASN A CA 1
ATOM 1278 C C . ASN A 1 170 ? -16.859 9.648 8.398 1 98.19 170 ASN A C 1
ATOM 1280 O O . ASN A 1 170 ? -17.688 10.25 9.102 1 98.19 170 ASN A O 1
ATOM 1284 N N . LEU A 1 171 ? -16.625 8.328 8.484 1 98.19 171 LEU A N 1
ATOM 1285 C CA . LEU A 1 171 ? -17.391 7.48 9.391 1 98.19 171 LEU A CA 1
ATOM 1286 C C . LEU A 1 171 ? -16.469 6.629 10.25 1 98.19 171 LEU A C 1
ATOM 1288 O O . LEU A 1 171 ? -15.461 6.105 9.766 1 98.19 171 LEU A O 1
ATOM 1292 N N . GLY A 1 172 ? -16.781 6.469 11.484 1 98.25 172 GLY A N 1
ATOM 1293 C CA . GLY A 1 172 ? -16.031 5.609 12.375 1 98.25 172 GLY A CA 1
ATOM 1294 C C . GLY A 1 172 ? -16.828 5.117 13.562 1 98.25 172 GLY A C 1
ATOM 1295 O O . GLY A 1 172 ? -17.953 5.574 13.797 1 98.25 172 GLY A O 1
ATOM 1296 N N . ASP A 1 173 ? -16.359 4.125 14.227 1 98.38 173 ASP A N 1
ATOM 1297 C CA . ASP A 1 173 ? -17 3.648 15.453 1 98.38 173 ASP A CA 1
ATOM 1298 C C . ASP A 1 173 ? -16.172 4.012 16.688 1 98.38 173 ASP A C 1
ATOM 1300 O O . ASP A 1 173 ? -15.078 4.582 16.562 1 98.38 173 ASP A O 1
ATOM 1304 N N . CYS A 1 174 ? -16.719 3.758 17.797 1 98.19 174 CYS A N 1
ATOM 1305 C CA . CYS A 1 174 ? -16.094 4.18 19.047 1 98.19 174 CYS A CA 1
ATOM 1306 C C . CYS A 1 174 ? -14.867 3.338 19.359 1 98.19 174 CYS A C 1
ATOM 1308 O O . CYS A 1 174 ? -14.086 3.678 20.25 1 98.19 174 CYS A O 1
ATOM 1310 N N . ARG A 1 175 ? -14.656 2.268 18.609 1 97.56 175 ARG A N 1
ATOM 1311 C CA . ARG A 1 175 ? -13.539 1.358 18.875 1 97.56 175 ARG A CA 1
ATOM 1312 C C . ARG A 1 175 ? -12.305 1.765 18.078 1 97.56 175 ARG A C 1
ATOM 1314 O O . ARG A 1 175 ? -11.203 1.289 18.359 1 97.56 175 ARG A O 1
ATOM 1321 N N . GLY A 1 176 ? -12.5 2.596 17.078 1 97.88 176 GLY A N 1
ATOM 1322 C CA . GLY A 1 176 ? -11.352 3.072 16.328 1 97.88 176 GLY A CA 1
ATOM 1323 C C . GLY A 1 176 ? -11.336 2.586 14.883 1 97.88 176 GLY A C 1
ATOM 1324 O O . GLY A 1 176 ? -10.383 2.84 14.148 1 97.88 176 GLY A O 1
ATOM 1325 N N . ASN A 1 177 ? -12.383 1.864 14.484 1 98 177 ASN A N 1
ATOM 1326 C CA . ASN A 1 177 ? -12.531 1.554 13.062 1 98 177 ASN A CA 1
ATOM 1327 C C . ASN A 1 177 ? -13.125 2.73 12.297 1 98 177 ASN A C 1
ATOM 1329 O O . ASN A 1 177 ? -14.008 3.428 12.797 1 98 177 ASN A O 1
ATOM 1333 N N . ALA A 1 178 ? -12.602 2.936 11.094 1 98.38 178 ALA A N 1
ATOM 1334 C CA . ALA A 1 178 ? -13.141 4.078 10.367 1 98.38 178 ALA A CA 1
ATOM 1335 C C . ALA A 1 178 ? -13.008 3.881 8.859 1 98.38 178 ALA A C 1
ATOM 1337 O O . ALA A 1 178 ? -12.102 3.18 8.398 1 98.38 178 ALA A O 1
ATOM 1338 N N . ALA A 1 179 ? -13.938 4.48 8.141 1 97.56 179 ALA A N 1
ATOM 1339 C CA . ALA A 1 179 ? -13.992 4.43 6.684 1 97.56 179 ALA A CA 1
ATOM 1340 C C . ALA A 1 179 ? -13.961 5.832 6.082 1 97.56 179 ALA A C 1
ATOM 1342 O O . ALA A 1 179 ? -14.5 6.773 6.664 1 97.56 179 ALA A O 1
ATOM 1343 N N . TYR A 1 180 ? -13.219 5.961 5.062 1 96.19 180 TYR A N 1
ATOM 1344 C CA . TYR A 1 180 ? -13.406 7.117 4.195 1 96.19 180 TYR A CA 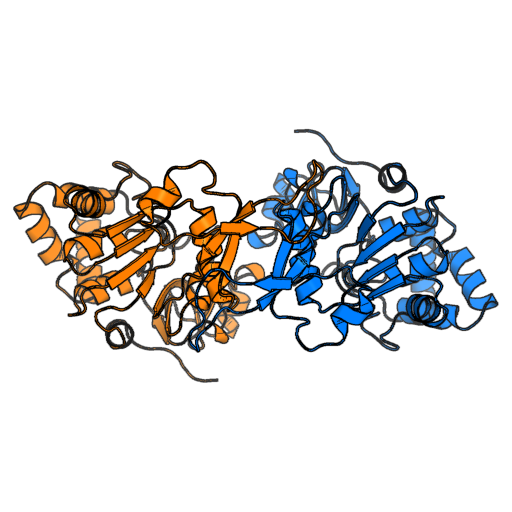1
ATOM 1345 C C . TYR A 1 180 ? -14.422 6.816 3.1 1 96.19 180 TYR A C 1
ATOM 1347 O O . TYR A 1 180 ? -14.398 5.738 2.506 1 96.19 180 TYR A O 1
ATOM 1355 N N . THR A 1 181 ? -15.305 7.68 2.844 1 93.06 181 THR A N 1
ATOM 1356 C CA . THR A 1 181 ? -16.375 7.395 1.887 1 93.06 181 THR A CA 1
ATOM 1357 C C . THR A 1 181 ? -16.172 8.203 0.608 1 93.06 181 THR A C 1
ATOM 1359 O O . THR A 1 181 ? -17.016 8.141 -0.302 1 93.06 181 THR A O 1
ATOM 1362 N N . GLY A 1 182 ? -15.148 8.938 0.548 1 90.19 182 GLY A N 1
ATOM 1363 C CA . GLY A 1 182 ? -14.758 9.625 -0.669 1 90.19 182 GLY A CA 1
ATOM 1364 C C . GLY A 1 182 ? -13.875 8.789 -1.575 1 90.19 182 GLY A C 1
ATOM 1365 O O . GLY A 1 182 ? -13.922 7.559 -1.524 1 90.19 182 GLY A O 1
ATOM 1366 N N . ILE A 1 183 ? -13.047 9.492 -2.383 1 86 183 ILE A N 1
ATOM 1367 C CA . ILE A 1 183 ? -12.336 8.805 -3.455 1 86 183 ILE A CA 1
ATOM 1368 C C . ILE A 1 183 ? -10.93 8.438 -2.988 1 86 183 ILE A C 1
ATOM 1370 O O . ILE A 1 183 ? -10.461 7.324 -3.238 1 86 183 ILE A O 1
ATOM 1374 N N . ASP A 1 184 ? -10.32 9.328 -2.209 1 90.88 184 ASP A N 1
ATOM 1375 C CA . ASP A 1 184 ? -8.906 9.133 -1.917 1 90.88 184 ASP A CA 1
ATOM 1376 C C . ASP A 1 184 ? -8.672 8.93 -0.421 1 90.88 184 ASP A C 1
ATOM 1378 O O . ASP A 1 184 ? -9.266 9.633 0.403 1 90.88 184 ASP A O 1
ATOM 1382 N N . PRO A 1 185 ? -7.789 8.07 -0.088 1 92.56 185 PRO A N 1
ATOM 1383 C CA . PRO A 1 185 ? -7.508 7.836 1.331 1 92.56 185 PRO A CA 1
ATOM 1384 C C . PRO A 1 185 ? -6.52 8.844 1.909 1 92.56 185 PRO A C 1
ATOM 1386 O O . PRO A 1 185 ? -6.43 9 3.131 1 92.56 185 PRO A O 1
ATOM 1389 N N . TYR A 1 186 ? -5.664 9.508 1.134 1 94.5 186 TYR A N 1
ATOM 1390 C CA . TYR A 1 186 ? -4.727 10.578 1.475 1 94.5 186 TYR A CA 1
ATOM 1391 C C . TYR A 1 186 ? -3.697 10.094 2.49 1 94.5 186 TYR A C 1
ATOM 1393 O O . TYR A 1 186 ? -3.303 10.836 3.389 1 94.5 186 TYR A O 1
ATOM 1401 N N . PHE A 1 187 ? -3.352 8.844 2.523 1 95.12 187 PHE A N 1
ATOM 1402 C CA . PHE A 1 187 ? -2.332 8.219 3.355 1 95.12 187 PHE A CA 1
ATOM 1403 C C . PHE A 1 187 ? -2.664 8.383 4.832 1 95.12 187 PHE A C 1
ATOM 1405 O O . PHE A 1 187 ? -1.765 8.43 5.676 1 95.12 187 PHE A O 1
ATOM 1412 N N . ASP A 1 188 ? -3.918 8.539 5.199 1 98.19 188 ASP A N 1
ATOM 1413 C CA . ASP A 1 188 ? -4.309 8.727 6.594 1 98.19 188 ASP A CA 1
ATOM 1414 C C . ASP A 1 188 ? -3.842 7.555 7.457 1 98.19 188 ASP A C 1
ATOM 1416 O O . ASP A 1 188 ? -3.355 7.754 8.57 1 98.19 188 ASP A O 1
ATOM 1420 N N . ASP A 1 189 ? -3.977 6.367 6.906 1 97.69 189 ASP A N 1
ATOM 1421 C CA . ASP A 1 189 ? -3.57 5.172 7.637 1 97.69 189 ASP A CA 1
ATOM 1422 C C . ASP A 1 189 ? -2.064 5.168 7.887 1 97.69 189 ASP A C 1
ATOM 1424 O O . ASP A 1 189 ? -1.611 4.781 8.969 1 97.69 189 ASP A O 1
ATOM 1428 N N . LEU A 1 190 ? -1.341 5.637 6.914 1 97.94 190 LEU A N 1
ATOM 1429 C CA . LEU A 1 190 ? 0.114 5.645 7.023 1 97.94 190 LEU A CA 1
ATOM 1430 C C . LEU A 1 190 ? 0.573 6.578 8.141 1 97.94 190 LEU A C 1
ATOM 1432 O O . LEU A 1 190 ? 1.474 6.238 8.906 1 97.94 190 LEU A O 1
ATOM 1436 N N . PHE A 1 191 ? -0.061 7.734 8.234 1 98.81 191 PHE A N 1
ATOM 1437 C CA . PHE A 1 191 ? 0.251 8.656 9.32 1 98.81 191 PHE A CA 1
ATOM 1438 C C . PHE A 1 191 ? -0.011 8.008 10.672 1 98.81 191 PHE A C 1
ATOM 1440 O O . PHE A 1 191 ? 0.824 8.086 11.578 1 98.81 191 PHE A O 1
ATOM 1447 N N . LEU A 1 192 ? -1.132 7.379 10.789 1 98.81 192 LEU A N 1
ATOM 1448 C CA . LEU A 1 192 ? -1.499 6.762 12.055 1 98.81 192 LEU A CA 1
ATOM 1449 C C . LEU A 1 192 ? -0.548 5.617 12.398 1 98.81 192 LEU A C 1
ATOM 1451 O O . LEU A 1 192 ? -0.105 5.496 13.547 1 98.81 192 LEU A O 1
ATOM 1455 N N . MET A 1 193 ? -0.112 4.875 11.406 1 98.5 193 MET A N 1
ATOM 1456 C CA . MET A 1 193 ? 0.743 3.715 11.648 1 98.5 193 MET A CA 1
ATOM 1457 C C . MET A 1 193 ? 2.17 4.148 11.969 1 98.5 193 MET A C 1
ATOM 1459 O O . MET A 1 193 ? 2.924 3.404 12.602 1 98.5 193 MET A O 1
ATOM 1463 N N . ALA A 1 194 ? 2.537 5.352 11.531 1 98.75 194 ALA A N 1
ATOM 1464 C CA . ALA A 1 194 ? 3.891 5.859 11.75 1 98.75 194 ALA A CA 1
ATOM 1465 C C . ALA A 1 194 ? 4.02 6.512 13.125 1 98.75 194 ALA A C 1
ATOM 1467 O O . ALA A 1 194 ? 5.113 6.922 13.523 1 98.75 194 ALA A O 1
ATOM 1468 N N . ALA A 1 195 ? 2.926 6.609 13.93 1 98.81 195 ALA A N 1
ATOM 1469 C CA . ALA A 1 195 ? 2.904 7.445 15.125 1 98.81 195 ALA A CA 1
ATOM 1470 C C . ALA A 1 195 ? 2.84 6.59 16.391 1 98.81 195 ALA A C 1
ATOM 1472 O O . ALA A 1 195 ? 2.291 5.484 16.375 1 98.81 195 ALA A O 1
ATOM 1473 N N . GLU A 1 196 ? 3.41 7.133 17.469 1 98.5 196 GLU A N 1
ATOM 1474 C CA . GLU A 1 196 ? 3.287 6.508 18.781 1 98.5 196 GLU A CA 1
ATOM 1475 C C . GLU A 1 196 ? 1.89 6.711 19.359 1 98.5 196 GLU A C 1
ATOM 1477 O O . GLU A 1 196 ? 1.27 5.758 19.844 1 98.5 196 GLU A O 1
ATOM 1482 N N . GLN A 1 197 ? 1.43 7.93 19.328 1 98.62 197 GLN A N 1
ATOM 1483 C CA . GLN A 1 197 ? 0.066 8.25 19.734 1 98.62 197 GLN A CA 1
ATOM 1484 C C . GLN A 1 197 ? -0.804 8.586 18.531 1 98.62 197 GLN A C 1
ATOM 1486 O O . GLN A 1 197 ? -0.419 9.398 17.688 1 98.62 197 GLN A O 1
ATOM 1491 N N . ARG A 1 198 ? -1.974 8.023 18.516 1 98.81 198 ARG A N 1
ATOM 1492 C CA . ARG A 1 198 ? -2.781 8.086 17.297 1 98.81 198 ARG A CA 1
ATOM 1493 C C . ARG A 1 198 ? -4.18 8.609 17.594 1 98.81 198 ARG A C 1
ATOM 1495 O O . ARG A 1 198 ? -4.965 7.949 18.281 1 98.81 198 ARG A O 1
ATOM 1502 N N . PHE A 1 199 ? -4.52 9.727 16.938 1 98.94 199 PHE A N 1
ATOM 1503 C CA . PHE A 1 199 ? -5.781 10.406 17.203 1 98.94 199 PHE A CA 1
ATOM 1504 C C . PHE A 1 199 ? -6.617 10.531 15.938 1 98.94 199 PHE A C 1
ATOM 1506 O O . PHE A 1 199 ? -6.148 11.055 14.93 1 98.94 199 PHE A O 1
ATOM 1513 N N . LEU A 1 200 ? -7.84 10.031 16.031 1 98.88 200 LEU A N 1
ATOM 1514 C CA . LEU A 1 200 ? -8.742 10.008 14.883 1 98.88 200 LEU A CA 1
ATOM 1515 C C . LEU A 1 200 ? -10 10.828 15.164 1 98.88 200 LEU A C 1
ATOM 1517 O O . LEU A 1 200 ? -10.656 10.633 16.188 1 98.88 200 LEU A O 1
ATOM 1521 N N . SER A 1 201 ? -10.242 11.805 14.344 1 98.88 201 SER A N 1
ATOM 1522 C CA . SER A 1 201 ? -11.57 12.414 14.352 1 98.88 201 SER A CA 1
ATOM 1523 C C . SER A 1 201 ? -12.414 11.914 13.188 1 98.88 201 SER A C 1
ATOM 1525 O O . SER A 1 201 ? -11.875 11.516 12.148 1 98.88 201 SER A O 1
ATOM 1527 N N . VAL A 1 202 ? -13.727 11.875 13.422 1 98.75 202 VAL A N 1
ATOM 1528 C CA . VAL A 1 202 ? -14.648 11.445 12.367 1 98.75 202 VAL A CA 1
ATOM 1529 C C . VAL A 1 202 ? -15.836 12.398 12.305 1 98.75 202 VAL A C 1
ATOM 1531 O O . VAL A 1 202 ? -16.188 13.039 13.297 1 98.75 202 VAL A O 1
ATOM 1534 N N . GLU A 1 203 ? -16.453 12.477 11.133 1 98.56 203 GLU A N 1
ATOM 1535 C CA . GLU A 1 203 ? -17.672 13.266 10.984 1 98.56 203 GLU A CA 1
ATOM 1536 C C . GLU A 1 203 ? -18.797 12.719 11.852 1 98.56 203 GLU A C 1
ATOM 1538 O O . GLU A 1 203 ? -19.547 13.484 12.453 1 98.56 203 GLU A O 1
ATOM 1543 N N . ARG A 1 204 ? -18.891 11.375 11.844 1 98.25 204 ARG A N 1
ATOM 1544 C CA . ARG A 1 204 ? -19.969 10.727 12.578 1 98.25 204 ARG A CA 1
ATOM 1545 C C . ARG A 1 204 ? -19.5 9.414 13.188 1 98.25 204 ARG A C 1
ATOM 1547 O O . ARG A 1 204 ? -18.844 8.609 12.523 1 98.25 204 ARG A O 1
ATOM 1554 N N . ILE A 1 205 ? -19.766 9.195 14.406 1 98.44 205 ILE A N 1
ATOM 1555 C CA . ILE A 1 205 ? -19.578 7.902 15.055 1 98.44 205 ILE A CA 1
ATOM 1556 C C . ILE A 1 205 ? -20.828 7.051 14.891 1 98.44 205 ILE A C 1
ATOM 1558 O O . ILE A 1 205 ? -21.938 7.52 15.156 1 98.44 205 ILE A O 1
ATOM 1562 N N . VAL A 1 206 ? -20.719 5.883 14.445 1 98.19 206 VAL A N 1
ATOM 1563 C CA . VAL A 1 206 ? -21.812 4.918 14.312 1 98.19 206 VAL A CA 1
ATOM 1564 C C . VAL A 1 206 ? -21.406 3.604 14.977 1 98.19 206 VAL A C 1
ATOM 1566 O O . VAL A 1 206 ? -20.266 3.436 15.414 1 98.19 206 VAL A O 1
ATOM 1569 N N . THR A 1 207 ? -22.422 2.68 15.109 1 97.56 207 THR A N 1
ATOM 1570 C CA . THR A 1 207 ? -22.078 1.357 15.625 1 97.56 207 THR A CA 1
ATOM 1571 C C . THR A 1 207 ? -21.172 0.614 14.641 1 97.56 207 THR A C 1
ATOM 1573 O O . THR A 1 207 ? -21.156 0.921 13.453 1 97.56 207 THR A O 1
ATOM 1576 N N . THR A 1 208 ? -20.406 -0.307 15.18 1 96.31 208 THR A N 1
ATOM 1577 C CA . THR A 1 208 ? -19.547 -1.113 14.32 1 96.31 208 THR A CA 1
ATOM 1578 C C . THR A 1 208 ? -20.359 -1.797 13.227 1 96.31 208 THR A C 1
ATOM 1580 O O . THR A 1 208 ? -19.938 -1.875 12.078 1 96.31 208 THR A O 1
ATOM 1583 N N . GLU A 1 209 ? -21.516 -2.279 13.555 1 96.5 209 GLU A N 1
ATOM 1584 C CA . GLU A 1 209 ? -22.391 -2.934 12.602 1 96.5 209 GLU A CA 1
ATOM 1585 C C . GLU A 1 209 ? -22.812 -1.975 11.484 1 96.5 209 GLU A C 1
ATOM 1587 O O . GLU A 1 209 ? -22.766 -2.326 10.305 1 96.5 209 GLU A O 1
ATOM 1592 N N . GLU A 1 210 ? -23.172 -0.819 11.891 1 96.69 210 GLU A N 1
ATOM 1593 C CA . GLU A 1 210 ? -23.562 0.201 10.922 1 96.69 210 GLU A CA 1
ATOM 1594 C C . GLU A 1 210 ? -22.391 0.596 10.039 1 96.69 210 GLU A C 1
ATOM 1596 O O . GLU A 1 210 ? -22.547 0.811 8.836 1 96.69 210 GLU A O 1
ATOM 1601 N N . LEU A 1 211 ? -21.266 0.679 10.633 1 96.44 211 LEU A N 1
ATOM 1602 C CA . LEU A 1 211 ? -20.062 1.03 9.891 1 96.44 211 LEU A CA 1
ATOM 1603 C C . LEU A 1 211 ? -19.781 0.011 8.789 1 96.44 211 LEU A C 1
ATOM 1605 O O . LEU A 1 211 ? -19.562 0.382 7.633 1 96.44 211 LEU A O 1
ATOM 1609 N N . VAL A 1 212 ? -19.844 -1.21 9.078 1 93.19 212 VAL A N 1
ATOM 1610 C CA . VAL A 1 212 ? -19.531 -2.293 8.148 1 93.19 212 VAL A CA 1
ATOM 1611 C C . VAL A 1 212 ? -20.547 -2.322 7.02 1 93.19 212 VAL A C 1
ATOM 1613 O O . VAL A 1 212 ? -20.219 -2.631 5.875 1 93.19 212 VAL A O 1
ATOM 1616 N N . LYS A 1 213 ? -21.766 -1.919 7.281 1 93.38 213 LYS A N 1
ATOM 1617 C CA . LYS A 1 213 ? -22.844 -1.933 6.293 1 93.38 213 LYS A CA 1
ATOM 1618 C C . LYS A 1 213 ? -22.781 -0.697 5.402 1 93.38 213 LYS A C 1
ATOM 1620 O O . LYS A 1 213 ? -23.219 -0.738 4.246 1 93.38 213 LYS A O 1
ATOM 1625 N N . SER A 1 214 ? -22.219 0.319 5.93 1 92.88 214 SER A N 1
ATOM 1626 C CA . SER A 1 214 ? -22.328 1.627 5.289 1 92.88 214 SER A CA 1
ATOM 1627 C C . SER A 1 214 ? -21.219 1.836 4.266 1 92.88 214 SER A C 1
ATOM 1629 O O . SER A 1 214 ? -21.312 2.729 3.42 1 92.88 214 SER A O 1
ATOM 1631 N N . ALA A 1 215 ? -20.203 1.096 4.352 1 91 215 ALA A N 1
ATOM 1632 C CA . ALA A 1 215 ? -19.062 1.271 3.453 1 91 215 ALA A CA 1
ATOM 1633 C C . ALA A 1 215 ? -18.516 -0.077 2.992 1 91 215 ALA A C 1
ATOM 1635 O O . ALA A 1 215 ? -18.516 -1.047 3.754 1 91 215 ALA A O 1
ATOM 1636 N N . PRO A 1 216 ? -18.125 -0.069 1.693 1 89.25 216 PRO A N 1
ATOM 1637 C CA . PRO A 1 216 ? -17.469 -1.311 1.262 1 89.25 216 PRO A CA 1
ATOM 1638 C C . PRO A 1 216 ? -16.203 -1.621 2.055 1 89.25 216 PRO A C 1
ATOM 1640 O O . PRO A 1 216 ? -15.547 -0.707 2.555 1 89.25 216 PRO A O 1
ATOM 1643 N N . PRO A 1 217 ? -15.898 -2.865 2.15 1 88.44 217 PRO A N 1
ATOM 1644 C CA . PRO A 1 217 ? -14.719 -3.258 2.928 1 88.44 217 PRO A CA 1
ATOM 1645 C C . PRO A 1 217 ? -13.453 -2.529 2.488 1 88.44 217 PRO A C 1
ATOM 1647 O O . PRO A 1 217 ? -12.578 -2.252 3.312 1 88.44 217 PRO A O 1
ATOM 1650 N N . GLN A 1 218 ? -13.406 -2.186 1.24 1 88.75 218 GLN A N 1
ATOM 1651 C CA . GLN A 1 218 ? -12.219 -1.534 0.69 1 88.75 218 GLN A CA 1
ATOM 1652 C C . GLN A 1 218 ? -12.086 -0.107 1.214 1 88.75 218 GLN A C 1
ATOM 1654 O O . GLN A 1 218 ? -11.008 0.485 1.147 1 88.75 218 GLN A O 1
ATOM 1659 N N . ALA A 1 219 ? -13.117 0.439 1.735 1 91.94 219 ALA A N 1
ATOM 1660 C CA . ALA A 1 219 ? -13.117 1.813 2.23 1 91.94 219 ALA A CA 1
ATOM 1661 C C . ALA A 1 219 ? -12.781 1.861 3.717 1 91.94 219 ALA A C 1
ATOM 1663 O O . ALA A 1 219 ? -12.516 2.934 4.266 1 91.94 219 ALA A O 1
ATOM 1664 N N . MET A 1 220 ? -12.781 0.681 4.332 1 93.56 220 MET A N 1
ATOM 1665 C CA . MET A 1 220 ? -12.391 0.587 5.738 1 93.56 220 MET A CA 1
ATOM 1666 C C . MET A 1 220 ? -10.891 0.802 5.902 1 93.56 220 MET A C 1
ATOM 1668 O O . MET A 1 220 ? -10.133 -0.16 6.043 1 93.56 220 MET A O 1
ATOM 1672 N N . LEU A 1 221 ? -10.5 2.023 5.949 1 93.56 221 LEU A N 1
ATOM 1673 C CA . LEU A 1 221 ? -9.102 2.42 5.848 1 93.56 221 LEU A CA 1
ATOM 1674 C C . LEU A 1 221 ? -8.367 2.182 7.168 1 93.56 221 LEU A C 1
ATOM 1676 O O . LEU A 1 221 ? -7.191 1.821 7.172 1 93.56 221 LEU A O 1
ATOM 1680 N N . VAL A 1 222 ? -9.078 2.457 8.234 1 96.62 222 VAL A N 1
ATOM 1681 C CA . VAL A 1 222 ? -8.453 2.455 9.555 1 96.62 222 VAL A CA 1
ATOM 1682 C C . VAL A 1 222 ? -9.133 1.413 10.445 1 96.62 222 VAL A C 1
ATOM 1684 O O . VAL A 1 222 ? -10.359 1.318 10.477 1 96.62 222 VAL A O 1
ATOM 1687 N N . ASN A 1 223 ? -8.32 0.64 11.117 1 95.62 223 ASN A N 1
ATOM 1688 C CA . ASN A 1 223 ? -8.875 -0.303 12.078 1 95.62 223 ASN A CA 1
ATOM 1689 C C . ASN A 1 223 ? -8.492 0.062 13.508 1 95.62 223 ASN A C 1
ATOM 1691 O O . ASN A 1 223 ? -7.633 0.923 13.727 1 95.62 223 ASN A O 1
ATOM 1695 N N . ARG A 1 224 ? -9.07 -0.56 14.438 1 95.81 224 ARG A N 1
ATOM 1696 C CA . ARG A 1 224 ? -9 -0.186 15.844 1 95.81 224 ARG A CA 1
ATOM 1697 C C . ARG A 1 224 ? -7.566 -0.292 16.359 1 95.81 224 ARG A C 1
ATOM 1699 O O . ARG A 1 224 ? -7.195 0.386 17.328 1 95.81 224 ARG A O 1
ATOM 1706 N N . MET A 1 225 ? -6.688 -1.072 15.742 1 95.62 225 MET A N 1
ATOM 1707 C CA . MET A 1 225 ? -5.305 -1.225 16.188 1 95.62 225 MET A CA 1
ATOM 1708 C C . MET A 1 225 ? -4.473 -0.001 15.812 1 95.62 225 MET A C 1
ATOM 1710 O O . MET A 1 225 ? -3.398 0.219 16.375 1 95.62 225 MET A O 1
ATOM 1714 N N . MET A 1 226 ? -4.988 0.819 14.891 1 96.94 226 MET A N 1
ATOM 1715 C CA . MET A 1 226 ? -4.266 1.983 14.375 1 96.94 226 MET A CA 1
ATOM 1716 C C . MET A 1 226 ? -4.656 3.242 15.148 1 96.94 226 MET A C 1
ATOM 1718 O O . MET A 1 226 ? -4.164 4.332 14.852 1 96.94 226 MET A O 1
ATOM 1722 N N . VAL A 1 227 ? -5.551 3.135 16.094 1 98.31 227 VAL A N 1
ATOM 1723 C CA . VAL A 1 227 ? -6.148 4.32 16.703 1 98.31 227 VAL A CA 1
ATOM 1724 C C . VAL A 1 227 ? -6.133 4.188 18.219 1 98.31 227 VAL A C 1
ATOM 1726 O O . VAL A 1 227 ? -6.492 3.141 18.766 1 98.31 227 VAL A O 1
ATOM 1729 N N . ASP A 1 228 ? -5.707 5.234 18.875 1 98.31 228 ASP A N 1
ATOM 1730 C CA . ASP A 1 228 ? -5.684 5.234 20.328 1 98.31 228 ASP A CA 1
ATOM 1731 C C . ASP A 1 228 ? -6.863 6.02 20.891 1 98.31 228 ASP A C 1
ATOM 1733 O O . ASP A 1 228 ? -7.328 5.742 22 1 98.31 228 ASP A O 1
ATOM 1737 N N . ALA A 1 229 ? -7.332 6.992 20.156 1 98.5 229 ALA A N 1
ATOM 1738 C CA . ALA A 1 229 ? -8.461 7.809 20.594 1 98.5 229 ALA A CA 1
ATOM 1739 C C . ALA A 1 229 ? -9.281 8.289 19.391 1 98.5 229 ALA A C 1
ATOM 1741 O O . ALA A 1 229 ? -8.727 8.578 18.328 1 98.5 229 ALA A O 1
ATOM 1742 N N . VAL A 1 230 ? -10.57 8.375 19.625 1 98.75 230 VAL A N 1
ATOM 1743 C CA . VAL A 1 230 ? -11.5 8.789 18.578 1 98.75 230 VAL A CA 1
ATOM 1744 C C . VAL A 1 230 ? -12.289 10.008 19.047 1 98.75 230 VAL A C 1
ATOM 1746 O O . VAL A 1 230 ? -12.734 10.062 20.203 1 98.75 230 VAL A O 1
ATOM 1749 N N . VAL A 1 231 ? -12.43 10.992 18.188 1 98.81 231 VAL A N 1
ATOM 1750 C CA . VAL A 1 231 ? -13.242 12.172 18.469 1 98.81 231 VAL A CA 1
ATOM 1751 C C . VAL A 1 231 ? -14.305 12.344 17.391 1 98.81 231 VAL A C 1
ATOM 1753 O O . VAL A 1 231 ? -14 12.266 16.188 1 98.81 231 VAL A O 1
ATOM 1756 N N . GLU A 1 232 ? -15.562 12.5 17.812 1 98.69 232 GLU A N 1
ATOM 1757 C CA . GLU A 1 232 ? -16.578 12.938 16.859 1 98.69 232 GLU A CA 1
ATOM 1758 C C . GLU A 1 232 ? -16.5 14.438 16.609 1 98.69 232 GLU A C 1
ATOM 1760 O O . GLU A 1 232 ? -16.672 15.234 17.547 1 98.69 232 GLU A O 1
ATOM 1765 N N . ALA A 1 233 ? -16.172 14.766 15.391 1 98.38 233 ALA A N 1
ATOM 1766 C CA . ALA A 1 233 ? -16 16.172 15.055 1 98.38 233 ALA A CA 1
ATOM 1767 C C . ALA A 1 233 ? -16.688 16.516 13.734 1 98.38 233 ALA A C 1
ATOM 1769 O O . ALA A 1 233 ? -16.016 16.766 12.727 1 98.38 233 ALA A O 1
ATOM 1770 N N . PRO A 1 234 ? -18.094 16.641 13.781 1 98.06 234 PRO A N 1
ATOM 1771 C CA . PRO A 1 234 ? -18.766 17.078 12.555 1 98.06 234 PRO A CA 1
ATOM 1772 C C . PRO A 1 234 ? -18.203 18.391 12.016 1 98.06 234 PRO A C 1
ATOM 1774 O O . PRO A 1 234 ? -18.062 19.359 12.773 1 98.06 234 PRO A O 1
ATOM 1777 N N . GLY A 1 235 ? -17.828 18.375 10.727 1 97.75 235 GLY A N 1
ATOM 1778 C CA . GLY A 1 235 ? -17.203 19.547 10.141 1 97.75 235 GLY A CA 1
ATOM 1779 C C . GLY A 1 235 ? -15.742 19.688 10.5 1 97.75 235 GLY A C 1
ATOM 1780 O O . GLY A 1 235 ? -15.148 20.75 10.305 1 97.75 235 GLY A O 1
ATOM 1781 N N . GLY A 1 236 ? -15.219 18.641 10.961 1 98.19 236 GLY A N 1
ATOM 1782 C CA . GLY A 1 236 ? -13.891 18.688 11.562 1 98.19 236 GLY A CA 1
ATOM 1783 C C . GLY A 1 236 ? -12.789 18.922 10.547 1 98.19 236 GLY A C 1
ATOM 1784 O O . GLY A 1 236 ? -11.664 19.266 10.914 1 98.19 236 GLY A O 1
ATOM 1785 N N . ALA A 1 237 ? -13.047 18.797 9.273 1 98.5 237 ALA A N 1
ATOM 1786 C CA . ALA A 1 237 ? -12.055 19.047 8.234 1 98.5 237 ALA A CA 1
ATOM 1787 C C . ALA A 1 237 ? -12.219 20.438 7.641 1 98.5 237 ALA A C 1
ATOM 1789 O O . ALA A 1 237 ? -11.422 20.859 6.793 1 98.5 237 ALA A O 1
ATOM 1790 N N . HIS A 1 238 ? -13.188 21.156 8.078 1 98 238 HIS A N 1
ATOM 1791 C CA . HIS A 1 238 ? -13.422 22.484 7.535 1 98 238 HIS A CA 1
ATOM 1792 C C . HIS A 1 238 ? -12.234 23.406 7.816 1 98 238 HIS A C 1
ATOM 1794 O O . HIS A 1 238 ? -11.695 23.406 8.922 1 98 238 HIS A O 1
ATOM 1800 N N . PHE A 1 239 ? -11.898 24.047 6.793 1 97.5 239 PHE A N 1
ATOM 1801 C CA . PHE A 1 239 ? -12.508 24.422 5.523 1 97.5 239 PHE A CA 1
ATOM 1802 C C . PHE A 1 239 ? -11.898 23.625 4.371 1 97.5 239 PHE A C 1
ATOM 1804 O O . PHE A 1 239 ? -12.07 23.984 3.205 1 97.5 239 PHE A O 1
ATOM 1811 N N . THR A 1 240 ? -11.117 22.562 4.625 1 98.06 240 THR A N 1
ATOM 1812 C CA . THR A 1 240 ? -10.711 21.594 3.605 1 98.06 240 THR A CA 1
ATOM 1813 C C . THR A 1 240 ? -11.867 20.656 3.256 1 98.06 240 THR A C 1
ATOM 1815 O O . THR A 1 240 ? -12.883 20.625 3.957 1 98.06 240 THR A O 1
ATOM 1818 N N . THR A 1 241 ? -11.727 19.969 2.16 1 97.31 241 THR A N 1
ATOM 1819 C CA . THR A 1 241 ? -12.797 19.078 1.722 1 97.31 241 THR A CA 1
ATOM 1820 C C . THR A 1 241 ? -12.82 17.812 2.553 1 97.31 241 THR A C 1
ATOM 1822 O O . THR A 1 241 ? -11.773 17.344 3.012 1 97.31 241 THR A O 1
ATOM 1825 N N . ALA A 1 242 ? -13.953 17.281 2.891 1 97.25 242 ALA A N 1
ATOM 1826 C CA . ALA A 1 242 ? -14.211 15.922 3.387 1 97.25 242 ALA A CA 1
ATOM 1827 C C . ALA A 1 242 ? -15.266 15.219 2.535 1 97.25 242 ALA A C 1
ATOM 1829 O O . ALA A 1 242 ? -16.25 14.695 3.064 1 97.25 242 ALA A O 1
ATOM 1830 N N . ALA A 1 243 ? -14.969 15.219 1.275 1 95 243 ALA A N 1
ATOM 1831 C CA . ALA A 1 243 ? -15.914 14.617 0.34 1 95 243 ALA A CA 1
ATOM 1832 C C . ALA A 1 243 ? -16.203 13.164 0.706 1 95 243 ALA A C 1
ATOM 1834 O O . ALA A 1 243 ? -15.305 12.438 1.143 1 95 243 ALA A O 1
ATOM 1835 N N . PRO A 1 244 ? -17.469 12.648 0.464 1 94.88 244 PRO A N 1
ATOM 1836 C CA . PRO A 1 244 ? -18.562 13.383 -0.189 1 94.88 244 PRO A CA 1
ATOM 1837 C C . PRO A 1 244 ? -19.391 14.195 0.796 1 94.88 244 PRO A C 1
ATOM 1839 O O . PRO A 1 244 ? -20.406 14.797 0.41 1 94.88 244 PRO A O 1
ATOM 1842 N N . ASP A 1 245 ? -19.016 14.266 2.107 1 96.31 245 ASP A N 1
ATOM 1843 C CA . ASP A 1 245 ? -19.828 14.977 3.104 1 96.31 245 ASP A CA 1
ATOM 1844 C C . ASP A 1 245 ? -19.906 16.469 2.781 1 96.31 245 ASP A C 1
ATOM 1846 O O . ASP A 1 245 ? -20.969 17.062 2.877 1 96.31 245 ASP A O 1
ATOM 1850 N N . TYR A 1 246 ? -18.828 17.078 2.52 1 96.75 246 TYR A N 1
ATOM 1851 C CA . TYR A 1 246 ? -18.797 18.469 2.092 1 96.75 246 TYR A CA 1
ATOM 1852 C C . TYR A 1 246 ? -17.516 18.766 1.302 1 96.75 246 TYR A C 1
ATOM 1854 O O . TYR A 1 246 ? -16.516 18.062 1.449 1 96.75 246 TYR A O 1
ATOM 1862 N N . GLY A 1 247 ? -17.625 19.766 0.422 1 96.44 247 GLY A N 1
ATOM 1863 C CA . GLY A 1 247 ? -16.5 20.188 -0.385 1 96.44 247 GLY A CA 1
ATOM 1864 C C . GLY A 1 247 ? -15.625 21.234 0.3 1 96.44 247 GLY A C 1
ATOM 1865 O O . GLY A 1 247 ? -15.914 21.656 1.421 1 96.44 247 GLY A O 1
ATOM 1866 N N . ARG A 1 248 ? -14.523 21.547 -0.354 1 96.69 248 ARG A N 1
ATOM 1867 C CA . ARG A 1 248 ? -13.664 22.625 0.128 1 96.69 248 ARG A CA 1
ATOM 1868 C C . ARG A 1 248 ? -14.414 23.953 0.17 1 96.69 248 ARG A C 1
ATOM 1870 O O . ARG A 1 248 ? -15.062 24.328 -0.806 1 96.69 248 ARG A O 1
ATOM 1877 N N . ASP A 1 249 ? -14.359 24.594 1.248 1 96.88 249 ASP A N 1
ATOM 1878 C CA . ASP A 1 249 ? -15 25.906 1.367 1 96.88 249 ASP A CA 1
ATOM 1879 C C . ASP A 1 249 ? -14.148 27 0.724 1 96.88 249 ASP A C 1
ATOM 1881 O O . ASP A 1 249 ? -13.422 27.719 1.416 1 96.88 249 ASP A O 1
ATOM 1885 N N . GLU A 1 250 ? -14.359 27.188 -0.57 1 96.12 250 GLU A N 1
ATOM 1886 C CA . GLU A 1 250 ? -13.547 28.109 -1.359 1 96.12 250 GLU A CA 1
ATOM 1887 C C . GLU A 1 250 ? -13.688 29.531 -0.858 1 96.12 250 GLU A C 1
ATOM 1889 O O . GLU A 1 250 ? -12.711 30.297 -0.829 1 96.12 250 GLU A O 1
ATOM 1894 N N . LYS A 1 251 ? -14.859 29.891 -0.526 1 95.94 251 LYS A N 1
ATOM 1895 C CA . LYS A 1 251 ? -15.109 31.234 -0.047 1 95.94 251 LYS A CA 1
ATOM 1896 C C . LYS A 1 251 ? -14.359 31.516 1.256 1 95.94 251 LYS A C 1
ATOM 1898 O O . LYS A 1 251 ? -13.711 32.562 1.404 1 95.94 251 LYS A O 1
ATOM 1903 N N . PHE A 1 252 ? -14.5 30.625 2.176 1 97.19 252 PHE A N 1
ATOM 1904 C CA . PHE A 1 252 ? -13.82 30.797 3.453 1 97.19 252 PHE A CA 1
ATOM 1905 C C . PHE A 1 252 ? -12.305 30.734 3.275 1 97.19 252 PHE A C 1
ATOM 1907 O O . PHE A 1 252 ? -11.562 31.469 3.949 1 97.19 252 PHE A O 1
ATOM 1914 N N . GLN A 1 253 ? -11.867 29.828 2.443 1 96.88 253 GLN A N 1
ATOM 1915 C CA . GLN A 1 253 ? -10.438 29.734 2.168 1 96.88 253 GLN A CA 1
ATOM 1916 C C . GLN A 1 253 ? -9.898 31.047 1.625 1 96.88 253 GLN A C 1
ATOM 1918 O O . GLN A 1 253 ? -8.789 31.453 1.98 1 96.88 253 GLN A O 1
ATOM 1923 N N . ARG A 1 254 ? -10.633 31.672 0.754 1 95.81 254 ARG A N 1
ATOM 1924 C CA . ARG A 1 254 ? -10.25 32.969 0.254 1 95.81 254 ARG A CA 1
ATOM 1925 C C . ARG A 1 254 ? -10.219 34 1.382 1 95.81 254 ARG A C 1
ATOM 1927 O O . ARG A 1 254 ? -9.32 34.844 1.439 1 95.81 254 ARG A O 1
ATOM 1934 N N . HIS A 1 255 ? -11.25 33.969 2.195 1 96.44 255 HIS A N 1
ATOM 1935 C CA . HIS A 1 255 ? -11.305 34.844 3.357 1 96.44 255 HIS A CA 1
ATOM 1936 C C . HIS A 1 255 ? -10.078 34.656 4.242 1 96.44 255 HIS A C 1
ATOM 1938 O O . HIS A 1 255 ? -9.492 35.656 4.711 1 96.44 255 HIS A O 1
ATOM 1944 N N . TYR A 1 256 ? -9.672 33.469 4.453 1 97.06 256 TYR A N 1
ATOM 1945 C CA . TYR A 1 256 ? -8.461 33.125 5.203 1 97.06 256 TYR A CA 1
ATOM 1946 C C . TYR A 1 256 ? -7.234 33.781 4.555 1 97.06 256 TYR A C 1
ATOM 1948 O O . TYR A 1 256 ? -6.469 34.469 5.219 1 97.06 256 TYR A O 1
ATOM 1956 N N . ALA A 1 257 ? -7.098 33.531 3.297 1 96.19 257 ALA A N 1
ATOM 1957 C CA . ALA A 1 257 ? -5.941 34.031 2.576 1 96.19 257 ALA A CA 1
ATOM 1958 C C . ALA A 1 257 ? -5.902 35.562 2.637 1 96.19 257 ALA A C 1
ATOM 1960 O O . ALA A 1 257 ? -4.844 36.156 2.859 1 96.19 257 ALA A O 1
ATOM 1961 N N . GLU A 1 258 ? -7.027 36.156 2.498 1 95.69 258 GLU A N 1
ATOM 1962 C CA . GLU A 1 258 ? -7.121 37.625 2.504 1 95.69 258 GLU A CA 1
ATOM 1963 C C . GLU A 1 258 ? -6.805 38.188 3.885 1 95.69 258 GLU A C 1
ATOM 1965 O O . GLU A 1 258 ? -6.176 39.25 3.996 1 95.69 258 GLU A O 1
ATOM 1970 N N . ALA A 1 259 ? -7.266 37.5 4.883 1 96.69 259 ALA A N 1
ATOM 1971 C CA . ALA A 1 259 ? -7.066 37.969 6.254 1 96.69 259 ALA A CA 1
ATOM 1972 C C . ALA A 1 259 ? -5.582 38.031 6.602 1 96.69 259 ALA A C 1
ATOM 1974 O O . ALA A 1 259 ? -5.172 38.812 7.465 1 96.69 259 ALA A O 1
ATOM 1975 N N . THR A 1 260 ? -4.762 37.25 5.926 1 95.12 260 THR A N 1
ATOM 1976 C CA . THR A 1 260 ? -3.338 37.188 6.227 1 95.12 260 THR A CA 1
ATOM 1977 C C . THR A 1 260 ? -2.598 38.375 5.648 1 95.12 260 THR A C 1
ATOM 1979 O O . THR A 1 260 ? -1.444 38.656 6.008 1 95.12 260 THR A O 1
ATOM 1982 N N . SER A 1 261 ? -3.268 39.188 4.832 1 94.12 261 SER A N 1
ATOM 1983 C CA . SER A 1 261 ? -2.598 40.219 4.078 1 94.12 261 SER A CA 1
ATOM 1984 C C . SER A 1 261 ? -2.33 41.438 4.957 1 94.12 261 SER A C 1
ATOM 1986 O O . SER A 1 261 ? -1.486 42.281 4.625 1 94.12 261 SER A O 1
ATOM 1988 N N . THR A 1 262 ? -3.098 41.625 6.066 1 96.06 262 THR A N 1
ATOM 1989 C CA . THR A 1 262 ? -2.885 42.75 6.996 1 96.06 262 THR A CA 1
ATOM 1990 C C . THR A 1 262 ? -2.912 42.25 8.438 1 96.06 262 THR A C 1
ATOM 1992 O O . THR A 1 262 ? -3.584 41.25 8.75 1 96.06 262 THR A O 1
ATOM 1995 N N . ASP A 1 263 ? -2.248 42.938 9.234 1 95.81 263 ASP A N 1
ATOM 1996 C CA . ASP A 1 263 ? -2.236 42.594 10.648 1 95.81 263 ASP A CA 1
ATOM 1997 C C . ASP A 1 263 ? -3.637 42.688 11.25 1 95.81 263 ASP A C 1
ATOM 1999 O O . ASP A 1 263 ? -4.043 41.844 12.039 1 95.81 263 ASP A O 1
ATOM 2003 N N . GLN A 1 264 ? -4.309 43.75 10.898 1 97.25 264 GLN A N 1
ATOM 2004 C CA . GLN A 1 264 ? -5.652 43.938 11.422 1 97.25 264 GLN A CA 1
ATOM 2005 C C . GLN A 1 264 ? -6.605 42.844 10.945 1 97.25 264 GLN A C 1
ATOM 2007 O O . GLN A 1 264 ? -7.414 42.344 11.727 1 97.25 264 GLN A O 1
ATOM 2012 N N . GLY A 1 265 ? -6.535 42.531 9.695 1 97.25 265 GLY A N 1
ATOM 2013 C CA . GLY A 1 265 ? -7.359 41.469 9.148 1 97.25 265 GLY A CA 1
ATOM 2014 C C . GLY A 1 265 ? -7.117 40.125 9.82 1 97.25 265 GLY A C 1
ATOM 2015 O O . GLY A 1 265 ? -8.062 39.406 10.133 1 97.25 265 GLY A O 1
ATOM 2016 N N . TRP A 1 266 ? -5.852 39.875 10.062 1 97.81 266 TRP A N 1
ATOM 2017 C CA . TRP A 1 266 ? -5.512 38.594 10.68 1 97.81 266 TRP A CA 1
ATOM 2018 C C . TRP A 1 266 ? -5.969 38.562 12.133 1 97.81 266 TRP A C 1
ATOM 2020 O O . TRP A 1 266 ? -6.496 37.531 12.602 1 97.81 266 TRP A O 1
ATOM 2030 N N . GLN A 1 267 ? -5.789 39.688 12.82 1 97.5 267 GLN A N 1
ATOM 2031 C CA . GLN A 1 267 ? -6.23 39.75 14.211 1 97.5 267 GLN A CA 1
ATOM 2032 C C . GLN A 1 267 ? -7.734 39.5 14.32 1 97.5 267 GLN A C 1
ATOM 2034 O O . GLN A 1 267 ? -8.195 38.812 15.227 1 97.5 267 GLN A O 1
ATOM 2039 N N . GLN A 1 268 ? -8.445 40.062 13.398 1 97.5 268 GLN A N 1
ATOM 2040 C CA . GLN A 1 268 ? -9.898 39.875 13.375 1 97.5 268 GLN A CA 1
ATOM 2041 C C . GLN A 1 268 ? -10.25 38.438 13.062 1 97.5 268 GLN A C 1
ATOM 2043 O O . GLN A 1 268 ? -11.172 37.875 13.656 1 97.5 268 GLN A O 1
ATOM 2048 N N . PHE A 1 269 ? -9.547 37.875 12.125 1 98.06 269 PHE A N 1
ATOM 2049 C CA . PHE A 1 269 ? -9.75 36.469 11.75 1 98.06 269 PHE A CA 1
ATOM 2050 C C . PHE A 1 269 ? -9.539 35.562 12.953 1 98.06 269 PHE A C 1
ATOM 2052 O O . PHE A 1 269 ? -10.367 34.688 13.234 1 98.06 269 PHE A O 1
ATOM 2059 N N . VAL A 1 270 ? -8.477 35.719 13.672 1 98.06 270 VAL A N 1
ATOM 2060 C CA . VAL A 1 270 ? -8.133 34.906 14.836 1 98.06 270 VAL A CA 1
ATOM 2061 C C . VAL A 1 270 ? -9.203 35.062 15.914 1 98.06 270 VAL A C 1
ATOM 2063 O O . VAL A 1 270 ? -9.688 34.094 16.469 1 98.06 270 VAL A O 1
ATOM 2066 N N . ALA A 1 271 ? -9.617 36.281 16.141 1 97.19 271 ALA A N 1
ATOM 2067 C CA . ALA A 1 271 ? -10.609 36.562 17.188 1 97.19 271 ALA A CA 1
ATOM 2068 C C . ALA A 1 271 ? -11.93 35.875 16.875 1 97.19 271 ALA A C 1
ATOM 2070 O O . ALA A 1 271 ? -12.602 35.344 17.781 1 97.19 271 ALA A O 1
ATOM 2071 N N . THR A 1 272 ? -12.266 35.844 15.633 1 97.25 272 THR A N 1
ATOM 2072 C CA . THR A 1 272 ? -13.57 35.312 15.227 1 97.25 272 THR A CA 1
ATOM 2073 C C . THR A 1 272 ? -13.547 33.812 15.141 1 97.25 272 THR A C 1
ATOM 2075 O O . THR A 1 272 ? -14.5 33.125 15.547 1 97.25 272 THR A O 1
ATOM 2078 N N . TYR A 1 273 ? -12.461 33.219 14.625 1 97.69 273 TYR A N 1
ATOM 2079 C CA . TYR A 1 273 ? -12.562 31.844 14.18 1 97.69 273 TYR A CA 1
ATOM 2080 C C . TYR A 1 273 ? -11.602 30.953 14.961 1 97.69 273 TYR A C 1
ATOM 2082 O O . TYR A 1 273 ? -11.789 29.734 15.016 1 97.69 273 TYR A O 1
ATOM 2090 N N . LEU A 1 274 ? -10.562 31.5 15.578 1 97.06 274 LEU A N 1
ATOM 2091 C CA . LEU A 1 274 ? -9.492 30.609 16.047 1 97.06 274 LEU A CA 1
ATOM 2092 C C . LEU A 1 274 ? -9.328 30.719 17.562 1 97.06 274 LEU A C 1
ATOM 2094 O O . LEU A 1 274 ? -8.648 29.891 18.172 1 97.06 274 LEU A O 1
ATOM 2098 N N . SER A 1 275 ? -9.945 31.656 18.219 1 94.44 275 SER A N 1
ATOM 2099 C CA . SER A 1 275 ? -9.68 31.938 19.625 1 94.44 275 SER A CA 1
ATOM 2100 C C . SER A 1 275 ? -10.633 31.156 20.531 1 94.44 275 SER A C 1
ATOM 2102 O O . SER A 1 275 ? -10.375 31.016 21.719 1 94.44 275 SER A O 1
ATOM 2104 N N . GLY A 1 276 ? -11.766 30.703 20.016 1 93.75 276 GLY A N 1
ATOM 2105 C CA . GLY A 1 276 ? -12.75 30 20.844 1 93.75 276 GLY A CA 1
ATOM 2106 C C . GLY A 1 276 ? -12.711 28.484 20.656 1 93.75 276 GLY A C 1
ATOM 2107 O O . GLY A 1 276 ? -11.781 27.953 20.047 1 93.75 276 GLY A O 1
ATOM 2108 N N . THR A 1 277 ? -13.625 27.875 21.25 1 95.5 277 THR A N 1
ATOM 2109 C CA . THR A 1 277 ? -13.766 26.422 21.188 1 95.5 277 THR A CA 1
ATOM 2110 C C . THR A 1 277 ? -14.188 25.984 19.781 1 95.5 277 THR A C 1
ATOM 2112 O O . THR A 1 277 ? -14.484 26.828 18.938 1 95.5 277 THR A O 1
ATOM 2115 N N . GLU A 1 278 ? -14.078 24.672 19.562 1 97.19 278 GLU A N 1
ATOM 2116 C CA . GLU A 1 278 ? -14.562 24.141 18.297 1 97.19 278 GLU A CA 1
ATOM 2117 C C . GLU A 1 278 ? -16.031 24.484 18.078 1 97.19 278 GLU A C 1
ATOM 2119 O O . GLU A 1 278 ? -16.453 24.75 16.953 1 97.19 278 GLU A O 1
ATOM 2124 N N . ALA A 1 279 ? -16.828 24.469 19.156 1 96.44 279 ALA A N 1
ATOM 2125 C CA . ALA A 1 279 ? -18.234 24.875 19.062 1 96.44 279 ALA A CA 1
ATOM 2126 C C . ALA A 1 279 ? -18.344 26.328 18.625 1 96.44 279 ALA A C 1
ATOM 2128 O O . ALA A 1 279 ? -19.234 26.672 17.828 1 96.44 279 ALA A O 1
ATOM 2129 N N . ASP A 1 280 ? -17.516 27.156 19.141 1 97.25 280 ASP A N 1
ATOM 2130 C CA . ASP A 1 280 ? -17.5 28.562 18.734 1 97.25 280 ASP A CA 1
ATOM 2131 C C . ASP A 1 280 ? -17.172 28.703 17.266 1 97.25 280 ASP A C 1
ATOM 2133 O O . ASP A 1 280 ? -17.766 29.531 16.562 1 97.25 280 ASP A O 1
ATOM 2137 N N . TYR A 1 281 ? -16.156 27.969 16.797 1 97.75 281 TYR A N 1
ATOM 2138 C CA . TYR A 1 281 ? -15.789 27.984 15.391 1 97.75 281 TYR A CA 1
ATOM 2139 C C . TYR A 1 281 ? -16.984 27.609 14.516 1 97.75 281 TYR A C 1
ATOM 2141 O O . TYR A 1 281 ? -17.266 28.297 13.531 1 97.75 281 TYR A O 1
ATOM 2149 N N . GLN A 1 282 ? -17.656 26.5 14.891 1 96.69 282 GLN A N 1
ATOM 2150 C CA . GLN A 1 282 ? -18.797 26.031 14.109 1 96.69 282 GLN A CA 1
ATOM 2151 C C . GLN A 1 282 ? -19.906 27.078 14.086 1 96.69 282 GLN A C 1
ATOM 2153 O O . GLN A 1 282 ? -20.578 27.25 13.062 1 96.69 282 GLN A O 1
ATOM 2158 N N . ALA A 1 283 ? -20.109 27.719 15.172 1 96.25 283 ALA A N 1
ATOM 2159 C CA . ALA A 1 283 ? -21.109 28.781 15.234 1 96.25 283 ALA A CA 1
ATOM 2160 C C . ALA A 1 283 ? -20.734 29.938 14.312 1 96.25 283 ALA A C 1
ATOM 2162 O O . ALA A 1 283 ? -21.578 30.484 13.609 1 96.25 283 ALA A O 1
ATOM 2163 N N . ALA A 1 284 ? -19.469 30.312 14.359 1 96.56 284 ALA A N 1
ATOM 2164 C CA . ALA A 1 284 ? -18.984 31.391 13.492 1 96.56 284 ALA A CA 1
ATOM 2165 C C . ALA A 1 284 ? -19.141 31.016 12.023 1 96.56 284 ALA A C 1
ATOM 2167 O O . ALA A 1 284 ? -19.422 31.891 11.188 1 96.56 284 ALA A O 1
ATOM 2168 N N . MET A 1 285 ? -18.922 29.75 11.719 1 94.69 285 MET A N 1
ATOM 2169 C CA . MET A 1 285 ? -19.031 29.297 10.336 1 94.69 285 MET A CA 1
ATOM 2170 C C . MET A 1 285 ? -20.484 29.375 9.859 1 94.69 285 MET A C 1
ATOM 2172 O O . MET A 1 285 ? -20.75 29.672 8.695 1 94.69 285 MET A O 1
ATOM 2176 N N . ARG A 1 286 ? -21.406 29.047 10.766 1 93.44 286 ARG A N 1
ATOM 2177 C CA . ARG A 1 286 ? -22.812 29.203 10.414 1 93.44 286 ARG A CA 1
ATOM 2178 C C . ARG A 1 286 ? -23.141 30.656 10.086 1 93.44 286 ARG A C 1
ATOM 2180 O O . ARG A 1 286 ? -23.891 30.938 9.148 1 93.44 286 ARG A O 1
ATOM 2187 N N . GLU A 1 287 ? -22.547 31.516 10.82 1 92.12 287 GLU A N 1
ATOM 2188 C CA . GLU A 1 287 ? -22.75 32.938 10.57 1 92.12 287 GLU A CA 1
ATOM 2189 C C . GLU A 1 287 ? -22.094 33.375 9.273 1 92.12 287 GLU A C 1
ATOM 2191 O O . GLU A 1 287 ? -22.641 34.188 8.523 1 92.12 287 GLU A O 1
ATOM 2196 N N . PHE A 1 288 ? -20.922 32.875 9.023 1 92.31 288 PHE A N 1
ATOM 2197 C CA . PHE A 1 288 ? -20.188 33.188 7.805 1 92.31 288 PHE A CA 1
ATOM 2198 C C . PHE A 1 288 ? -20.953 32.75 6.574 1 92.31 288 PHE A C 1
ATOM 2200 O O . PHE A 1 288 ? -21 33.438 5.566 1 92.31 288 PHE A O 1
ATOM 2207 N N . GLY A 1 289 ? -21.484 31.438 6.695 1 81.75 289 GLY A N 1
ATOM 2208 C CA . GLY A 1 289 ? -22.25 30.891 5.582 1 81.75 289 GLY A CA 1
ATOM 2209 C C . GLY A 1 289 ? -23.531 31.672 5.297 1 81.75 289 GLY A C 1
ATOM 2210 O O . GLY A 1 289 ? -23.922 31.797 4.141 1 81.75 289 GLY A O 1
ATOM 2211 N N . ALA A 1 290 ? -24.125 32.125 6.395 1 70.31 290 ALA A N 1
ATOM 2212 C CA . ALA A 1 290 ? -25.359 32.906 6.262 1 70.31 290 ALA A CA 1
ATOM 2213 C C . ALA A 1 290 ? -25.078 34.281 5.668 1 70.31 290 ALA A C 1
ATOM 2215 O O . ALA A 1 290 ? -25.953 34.875 5.031 1 70.31 290 ALA A O 1
ATOM 2216 N N . SER A 1 291 ? -23.969 34.656 6 1 61.62 291 SER A N 1
ATOM 2217 C CA . SER A 1 291 ? -23.625 36 5.555 1 61.62 291 SER A CA 1
ATOM 2218 C C . SER A 1 291 ? -23.094 36 4.129 1 61.62 291 SER A C 1
ATOM 2220 O O . SER A 1 291 ? -23.109 37.031 3.451 1 61.62 291 SER A O 1
ATOM 2222 N N . SER A 1 292 ? -22.703 34.812 3.617 1 53.25 292 SER A N 1
ATOM 2223 C CA . SER A 1 292 ? -22.094 34.781 2.297 1 53.25 292 SER A CA 1
ATOM 2224 C C . SER A 1 292 ? -23.094 34.375 1.226 1 53.25 292 SER A C 1
ATOM 2226 O O . SER A 1 292 ? -24 33.594 1.483 1 53.25 292 SER A O 1
ATOM 2228 N N . MET B 1 1 ? -8.211 4.543 -27.266 1 52.69 1 MET B N 1
ATOM 2229 C CA . MET B 1 1 ? -7.484 3.781 -26.25 1 52.69 1 MET B CA 1
ATOM 2230 C C . MET B 1 1 ? -7.629 2.281 -26.5 1 52.69 1 MET B C 1
ATOM 2232 O O . MET B 1 1 ? -8.711 1.805 -26.844 1 52.69 1 MET B O 1
ATOM 2236 N N . SER B 1 2 ? -6.402 1.44 -26.828 1 79.25 2 SER B N 1
ATOM 2237 C CA . SER B 1 2 ? -6.32 0.245 -27.656 1 79.25 2 SER B CA 1
ATOM 2238 C C . SER B 1 2 ? -6.914 -0.966 -26.938 1 79.25 2 SER B C 1
ATOM 2240 O O . SER B 1 2 ? -6.895 -1.039 -25.703 1 79.25 2 SER B O 1
ATOM 2242 N N . ASN B 1 3 ? -7.855 -1.621 -27.641 1 96 3 ASN B N 1
ATOM 2243 C CA . ASN B 1 3 ? -8.383 -2.932 -27.266 1 96 3 ASN B CA 1
ATOM 2244 C C . ASN B 1 3 ? -7.258 -3.936 -27.031 1 96 3 ASN B C 1
ATOM 2246 O O . ASN B 1 3 ? -6.477 -4.234 -27.938 1 96 3 ASN B O 1
ATOM 2250 N N . LYS B 1 4 ? -7.125 -4.402 -25.766 1 98 4 LYS B N 1
ATOM 2251 C CA . LYS B 1 4 ? -6.016 -5.262 -25.359 1 98 4 LYS B CA 1
ATOM 2252 C C . LYS B 1 4 ? -6.449 -6.723 -25.281 1 98 4 LYS B C 1
ATOM 2254 O O . LYS B 1 4 ? -5.715 -7.57 -24.781 1 98 4 LYS B O 1
ATOM 2259 N N . THR B 1 5 ? -7.641 -7.055 -25.75 1 98.38 5 THR B N 1
ATOM 2260 C CA . THR B 1 5 ? -8.172 -8.406 -25.625 1 98.38 5 THR B CA 1
ATOM 2261 C C . THR B 1 5 ? -7.379 -9.383 -26.484 1 98.38 5 THR B C 1
ATOM 2263 O O . THR B 1 5 ? -6.988 -9.047 -27.609 1 98.38 5 THR B O 1
ATOM 2266 N N . THR B 1 6 ? -7.109 -10.5 -25.984 1 98.19 6 THR B N 1
ATOM 2267 C CA . THR B 1 6 ? -6.422 -11.586 -26.672 1 98.19 6 THR B CA 1
ATOM 2268 C C . THR B 1 6 ? -6.922 -12.945 -26.188 1 98.19 6 THR B C 1
ATOM 2270 O O . THR B 1 6 ? -7.996 -13.031 -25.578 1 98.19 6 THR B O 1
ATOM 2273 N N . THR B 1 7 ? -6.289 -14.039 -26.594 1 97.94 7 THR B N 1
ATOM 2274 C CA . THR B 1 7 ? -6.652 -15.383 -26.156 1 97.94 7 THR B CA 1
ATOM 2275 C C . THR B 1 7 ? -5.621 -15.93 -25.172 1 97.94 7 THR B C 1
ATOM 2277 O O . THR B 1 7 ? -4.5 -15.414 -25.094 1 97.94 7 THR B O 1
ATOM 2280 N N . LEU B 1 8 ? -6.039 -16.938 -24.453 1 98.31 8 LEU B N 1
ATOM 2281 C CA . LEU B 1 8 ? -5.129 -17.594 -23.531 1 98.31 8 LEU B CA 1
ATOM 2282 C C . LEU B 1 8 ? -3.873 -18.078 -24.25 1 98.31 8 LEU B C 1
ATOM 2284 O O . LEU B 1 8 ? -2.756 -17.844 -23.781 1 98.31 8 LEU B O 1
ATOM 2288 N N . ASP B 1 9 ? -4.059 -18.734 -25.359 1 96.81 9 ASP B N 1
ATOM 2289 C CA . ASP B 1 9 ? -2.949 -19.312 -26.094 1 96.81 9 ASP B CA 1
ATOM 2290 C C . ASP B 1 9 ? -2.008 -18.234 -26.625 1 96.81 9 ASP B C 1
ATOM 2292 O O . ASP B 1 9 ? -0.788 -18.406 -26.609 1 96.81 9 ASP B O 1
ATOM 2296 N N . ASP B 1 10 ? -2.557 -17.156 -27.109 1 97.38 10 ASP B N 1
ATOM 2297 C CA . ASP B 1 10 ? -1.728 -16.062 -27.594 1 97.38 10 ASP B CA 1
ATOM 2298 C C . ASP B 1 10 ? -0.907 -15.438 -26.469 1 97.38 10 ASP B C 1
ATOM 2300 O O . ASP B 1 10 ? 0.267 -15.109 -26.641 1 97.38 10 ASP B O 1
ATOM 2304 N N . ALA B 1 11 ? -1.54 -15.242 -25.344 1 97.62 11 ALA B N 1
ATOM 2305 C CA . ALA B 1 11 ? -0.844 -14.695 -24.172 1 97.62 11 ALA B CA 1
ATOM 2306 C C . ALA B 1 11 ? 0.32 -15.586 -23.766 1 97.62 11 ALA B C 1
ATOM 2308 O O . ALA B 1 11 ? 1.447 -15.117 -23.594 1 97.62 11 ALA B O 1
ATOM 2309 N N . VAL B 1 12 ? 0.059 -16.859 -23.656 1 97.88 12 VAL B N 1
ATOM 2310 C CA . VAL B 1 12 ? 1.057 -17.828 -23.188 1 97.88 12 VAL B CA 1
ATOM 2311 C C . VAL B 1 12 ? 2.131 -18 -24.266 1 97.88 12 VAL B C 1
ATOM 2313 O O . VAL B 1 12 ? 3.275 -18.344 -23.953 1 97.88 12 VAL B O 1
ATOM 2316 N N . GLY B 1 13 ? 1.775 -17.734 -25.516 1 97.56 13 GLY B N 1
ATOM 2317 C CA . GLY B 1 13 ? 2.715 -17.828 -26.625 1 97.56 13 GLY B CA 1
ATOM 2318 C C . GLY B 1 13 ? 3.883 -16.875 -26.5 1 97.56 13 GLY B C 1
ATOM 2319 O O . GLY B 1 13 ? 4.914 -17.047 -27.141 1 97.56 13 GLY B O 1
ATOM 2320 N N . HIS B 1 14 ? 3.781 -15.914 -25.625 1 97.25 14 HIS B N 1
ATOM 2321 C CA . HIS B 1 14 ? 4.84 -14.938 -25.391 1 97.25 14 HIS B CA 1
ATOM 2322 C C . HIS B 1 14 ? 5.91 -15.492 -24.453 1 97.25 14 HIS B C 1
ATOM 2324 O O . HIS B 1 14 ? 6.996 -14.922 -24.344 1 97.25 14 HIS B O 1
ATOM 2330 N N . LEU B 1 15 ? 5.629 -16.547 -23.781 1 98.31 15 LEU B N 1
ATOM 2331 C CA . LEU B 1 15 ? 6.566 -17.109 -22.812 1 98.31 15 LEU B CA 1
ATOM 2332 C C . LEU B 1 15 ? 7.699 -17.844 -23.516 1 98.31 15 LEU B C 1
ATOM 2334 O O . LEU B 1 15 ? 7.504 -18.391 -24.609 1 98.31 15 LEU B O 1
ATOM 2338 N N . ARG B 1 16 ? 8.844 -17.812 -22.938 1 98.56 16 ARG B N 1
ATOM 2339 C CA . ARG B 1 16 ? 10.016 -18.578 -23.344 1 98.56 16 ARG B CA 1
ATOM 2340 C C . ARG B 1 16 ? 10.586 -19.375 -22.172 1 98.56 16 ARG B C 1
ATOM 2342 O O . ARG B 1 16 ? 10.461 -18.953 -21.016 1 98.56 16 ARG B O 1
ATOM 2349 N N . SER B 1 17 ? 11.25 -20.453 -22.562 1 98.62 17 SER B N 1
ATOM 2350 C CA . SER B 1 17 ? 11.898 -21.266 -21.516 1 98.62 17 SER B CA 1
ATOM 2351 C C . SER B 1 17 ? 12.93 -20.438 -20.75 1 98.62 17 SER B C 1
ATOM 2353 O O . SER B 1 17 ? 13.656 -19.641 -21.344 1 98.62 17 SER B O 1
ATOM 2355 N N . GLY B 1 18 ? 12.961 -20.625 -19.516 1 98.69 18 GLY B N 1
ATOM 2356 C CA . GLY B 1 18 ? 13.938 -19.953 -18.672 1 98.69 18 GLY B CA 1
ATOM 2357 C C . GLY B 1 18 ? 13.406 -18.688 -18.031 1 98.69 18 GLY B C 1
ATOM 2358 O O . GLY B 1 18 ? 14.055 -18.094 -17.172 1 98.69 18 GLY B O 1
ATOM 2359 N N . MET B 1 19 ? 12.188 -18.312 -18.344 1 98.81 19 MET B N 1
ATOM 2360 C CA . MET B 1 19 ? 11.609 -17.062 -17.859 1 98.81 19 MET B CA 1
ATOM 2361 C C . MET B 1 19 ? 11.25 -17.172 -16.375 1 98.81 19 MET B C 1
ATOM 2363 O O . MET B 1 19 ? 10.977 -18.266 -15.891 1 98.81 19 MET B O 1
ATOM 2367 N N . THR B 1 20 ? 11.305 -16.062 -15.703 1 98.88 20 THR B N 1
ATOM 2368 C CA . THR B 1 20 ? 10.695 -15.898 -14.383 1 98.88 20 THR B CA 1
ATOM 2369 C C . THR B 1 20 ? 9.266 -15.398 -14.508 1 98.88 20 THR B C 1
ATOM 2371 O O . THR B 1 20 ? 9.031 -14.289 -14.992 1 98.88 20 THR B O 1
ATOM 2374 N N . ILE B 1 21 ? 8.312 -16.203 -14.031 1 98.94 21 ILE B N 1
ATOM 2375 C CA . ILE B 1 21 ? 6.914 -15.82 -14.18 1 98.94 21 ILE B CA 1
ATOM 2376 C C . ILE B 1 21 ? 6.266 -15.688 -12.805 1 98.94 21 ILE B C 1
ATOM 2378 O O . ILE B 1 21 ? 6.586 -16.453 -11.883 1 98.94 21 ILE B O 1
ATOM 2382 N N . GLY B 1 22 ? 5.504 -14.641 -12.648 1 98.88 22 GLY B N 1
ATOM 2383 C CA . GLY B 1 22 ? 4.699 -14.461 -11.445 1 98.88 22 GLY B CA 1
ATOM 2384 C C . GLY B 1 22 ? 3.256 -14.883 -11.625 1 98.88 22 GLY B C 1
ATOM 2385 O O . GLY B 1 22 ? 2.617 -14.531 -12.625 1 98.88 22 GLY B O 1
ATOM 2386 N N . ILE B 1 23 ? 2.75 -15.664 -10.711 1 98.88 23 ILE B N 1
ATOM 2387 C CA . ILE B 1 23 ? 1.353 -16.078 -10.711 1 98.88 23 ILE B CA 1
ATOM 2388 C C . ILE B 1 23 ? 0.631 -15.469 -9.516 1 98.88 23 ILE B C 1
ATOM 2390 O O . ILE B 1 23 ? 0.848 -15.875 -8.375 1 98.88 23 ILE B O 1
ATOM 2394 N N . ALA B 1 24 ? -0.252 -14.531 -9.766 1 98.62 24 ALA B N 1
ATOM 2395 C CA . ALA B 1 24 ? -0.956 -13.797 -8.711 1 98.62 24 ALA B CA 1
ATOM 2396 C C . ALA B 1 24 ? -1.978 -14.688 -8.016 1 98.62 24 ALA B C 1
ATOM 2398 O O . ALA B 1 24 ? -2.062 -15.883 -8.297 1 98.62 24 ALA B O 1
ATOM 2399 N N . GLY B 1 25 ? -2.703 -14.109 -7.09 1 97.94 25 GLY B N 1
ATOM 2400 C CA . GLY B 1 25 ? -3.559 -14.891 -6.211 1 97.94 25 GLY B CA 1
ATOM 2401 C C . GLY B 1 25 ? -2.877 -15.289 -4.918 1 97.94 25 GLY B C 1
ATOM 2402 O O . GLY B 1 25 ? -1.753 -14.867 -4.645 1 97.94 25 GLY B O 1
ATOM 2403 N N . TRP B 1 26 ? -3.578 -16.109 -4.176 1 97.88 26 TRP B N 1
ATOM 2404 C CA . TRP B 1 26 ? -3.09 -16.484 -2.854 1 97.88 26 TRP B CA 1
ATOM 2405 C C . TRP B 1 26 ? -3.594 -17.859 -2.457 1 97.88 26 TRP B C 1
ATOM 2407 O O . TRP B 1 26 ? -4.781 -18.047 -2.172 1 97.88 26 TRP B O 1
ATOM 2417 N N . GLY B 1 27 ? -2.615 -18.781 -2.398 1 97.75 27 GLY B N 1
ATOM 2418 C CA . GLY B 1 27 ? -3.076 -20.141 -2.139 1 97.75 27 GLY B CA 1
ATOM 2419 C C . GLY B 1 27 ? -4.082 -20.641 -3.16 1 97.75 27 GLY B C 1
ATOM 2420 O O . GLY B 1 27 ? -3.826 -20.578 -4.367 1 97.75 27 GLY B O 1
ATOM 2421 N N . SER B 1 28 ? -5.191 -21.156 -2.607 1 98.06 28 SER B N 1
ATOM 2422 C CA . SER B 1 28 ? -6.258 -21.594 -3.504 1 98.06 28 SER B CA 1
ATOM 2423 C C . SER B 1 28 ? -7.34 -20.531 -3.637 1 98.06 28 SER B C 1
ATOM 2425 O O . SER B 1 28 ? -8.523 -20.812 -3.445 1 98.06 28 SER B O 1
ATOM 2427 N N . ARG B 1 29 ? -6.816 -19.297 -3.885 1 98 29 ARG B N 1
ATOM 2428 C CA . ARG B 1 29 ? -7.719 -18.156 -4.02 1 98 29 ARG B CA 1
ATOM 2429 C C . ARG B 1 29 ? -7.371 -17.312 -5.25 1 98 29 ARG B C 1
ATOM 2431 O O . ARG B 1 29 ? -6.312 -16.688 -5.297 1 98 29 ARG B O 1
ATOM 2438 N N . ARG B 1 30 ? -8.25 -17.297 -6.176 1 98.25 30 ARG B N 1
ATOM 2439 C CA . ARG B 1 30 ? -8.297 -16.484 -7.387 1 98.25 30 ARG B CA 1
ATOM 2440 C C . ARG B 1 30 ? -7.016 -16.609 -8.195 1 98.25 30 ARG B C 1
ATOM 2442 O O . ARG B 1 30 ? -6.461 -15.617 -8.664 1 98.25 30 ARG B O 1
ATOM 2449 N N . LYS B 1 31 ? -6.469 -17.781 -8.172 1 98.69 31 LYS B N 1
ATOM 2450 C CA . LYS B 1 31 ? -5.34 -18.078 -9.047 1 98.69 31 LYS B CA 1
ATOM 2451 C C . LYS B 1 31 ? -5.758 -18.031 -10.516 1 98.69 31 LYS B C 1
ATOM 2453 O O . LYS B 1 31 ? -6.836 -18.5 -10.875 1 98.69 31 LYS B O 1
ATOM 2458 N N . PRO B 1 32 ? -4.945 -17.438 -11.344 1 98.81 32 PRO B N 1
ATOM 2459 C CA . PRO B 1 32 ? -5.273 -17.438 -12.766 1 98.81 32 PRO B CA 1
ATOM 2460 C C . PRO B 1 32 ? -5.078 -18.812 -13.414 1 98.81 32 PRO B C 1
ATOM 2462 O O . PRO B 1 32 ? -4.238 -18.953 -14.305 1 98.81 32 PRO B O 1
ATOM 2465 N N . MET B 1 33 ? -5.941 -19.719 -13.133 1 98.81 33 MET B N 1
ATOM 2466 C CA . MET B 1 33 ? -5.766 -21.125 -13.438 1 98.81 33 MET B CA 1
ATOM 2467 C C . MET B 1 33 ? -5.949 -21.391 -14.93 1 98.81 33 MET B C 1
ATOM 2469 O O . MET B 1 33 ? -5.344 -22.312 -15.484 1 98.81 33 MET B O 1
ATOM 2473 N N . ALA B 1 34 ? -6.754 -20.594 -15.586 1 98.81 34 ALA B N 1
ATOM 2474 C CA . ALA B 1 34 ? -6.863 -20.734 -17.031 1 98.81 34 ALA B CA 1
ATOM 2475 C C . ALA B 1 34 ? -5.516 -20.516 -17.719 1 98.81 34 ALA B C 1
ATOM 2477 O O . ALA B 1 34 ? -5.148 -21.234 -18.641 1 98.81 34 ALA B O 1
ATOM 2478 N N . PHE B 1 35 ? -4.812 -19.469 -17.266 1 98.81 35 PHE B N 1
ATOM 2479 C CA . PHE B 1 35 ? -3.465 -19.25 -17.781 1 98.81 35 PHE B CA 1
ATOM 2480 C C . PHE B 1 35 ? -2.551 -20.422 -17.422 1 98.81 35 PHE B C 1
ATOM 2482 O O . PHE B 1 35 ? -1.745 -20.859 -18.234 1 98.81 35 PHE B O 1
ATOM 2489 N N . VAL B 1 36 ? -2.672 -20.891 -16.172 1 98.75 36 VAL B N 1
ATOM 2490 C CA . VAL B 1 36 ? -1.844 -22 -15.719 1 98.75 36 VAL B CA 1
ATOM 2491 C C . VAL B 1 36 ? -2.062 -23.219 -16.625 1 98.75 36 VAL B C 1
ATOM 2493 O O . VAL B 1 36 ? -1.1 -23.828 -17.094 1 98.75 36 VAL B O 1
ATOM 2496 N N . ARG B 1 37 ? -3.324 -23.531 -16.922 1 98.56 37 ARG B N 1
ATOM 2497 C CA . ARG B 1 37 ? -3.629 -24.656 -17.781 1 98.56 37 ARG B CA 1
ATOM 2498 C C . ARG B 1 37 ? -3.082 -24.438 -19.188 1 98.56 37 ARG B C 1
ATOM 2500 O O . ARG B 1 37 ? -2.617 -25.375 -19.844 1 98.56 37 ARG B O 1
ATOM 2507 N N . ALA B 1 38 ? -3.174 -23.219 -19.656 1 98.44 38 ALA B N 1
ATOM 2508 C CA . ALA B 1 38 ? -2.592 -22.922 -20.969 1 98.44 38 ALA B CA 1
ATOM 2509 C C . ALA B 1 38 ? -1.081 -23.141 -20.953 1 98.44 38 ALA B C 1
ATOM 2511 O O . ALA B 1 38 ? -0.516 -23.641 -21.922 1 98.44 38 ALA B O 1
ATOM 2512 N N . ILE B 1 39 ? -0.407 -22.734 -19.891 1 98.44 39 ILE B N 1
ATOM 2513 C CA . ILE B 1 39 ? 1.035 -22.922 -19.766 1 98.44 39 ILE B CA 1
ATOM 2514 C C . ILE B 1 39 ? 1.368 -24.406 -19.75 1 98.44 39 ILE B C 1
ATOM 2516 O O . ILE B 1 39 ? 2.352 -24.844 -20.344 1 98.44 39 ILE B O 1
ATOM 2520 N N . LEU B 1 40 ? 0.507 -25.203 -19.047 1 97.5 40 LEU B N 1
ATOM 2521 C CA . LEU B 1 40 ? 0.713 -26.641 -18.969 1 97.5 40 LEU B CA 1
ATOM 2522 C C . LEU B 1 40 ? 0.77 -27.266 -20.375 1 97.5 40 LEU B C 1
ATOM 2524 O O . LEU B 1 40 ? 1.522 -28.203 -20.594 1 97.5 40 LEU B O 1
ATOM 2528 N N . ARG B 1 41 ? 0.033 -26.688 -21.266 1 95.12 41 ARG B N 1
ATOM 2529 C CA . ARG B 1 41 ? -0.072 -27.25 -22.609 1 95.12 41 ARG B CA 1
ATOM 2530 C C . ARG B 1 41 ? 1.025 -26.703 -23.516 1 95.12 41 ARG B C 1
ATOM 2532 O O . ARG B 1 41 ? 1.205 -27.188 -24.641 1 95.12 41 ARG B O 1
ATOM 2539 N N . SER B 1 42 ? 1.735 -25.734 -23.078 1 96.5 42 SER B N 1
ATOM 2540 C CA . SER B 1 42 ? 2.803 -25.141 -23.875 1 96.5 42 SER B CA 1
ATOM 2541 C C . SER B 1 42 ? 4.09 -25.953 -23.781 1 96.5 42 SER B C 1
ATOM 2543 O O . SER B 1 42 ? 4.172 -26.906 -22.984 1 96.5 42 SER B O 1
ATOM 2545 N N . ASP B 1 43 ? 5.125 -25.562 -24.547 1 96.19 43 ASP B N 1
ATOM 2546 C CA . ASP B 1 43 ? 6.375 -26.312 -24.578 1 96.19 43 ASP B CA 1
ATOM 2547 C C . ASP B 1 43 ? 7.441 -25.656 -23.703 1 96.19 43 ASP B C 1
ATOM 2549 O O . ASP B 1 43 ? 8.586 -26.094 -23.672 1 96.19 43 ASP B O 1
ATOM 2553 N N . VAL B 1 44 ? 7.074 -24.625 -22.969 1 98 44 VAL B N 1
ATOM 2554 C CA . VAL B 1 44 ? 8.078 -23.891 -22.203 1 98 44 VAL B CA 1
ATOM 2555 C C . VAL B 1 44 ? 8.594 -24.75 -21.062 1 98 44 VAL B C 1
ATOM 2557 O O . VAL B 1 44 ? 7.836 -25.547 -20.484 1 98 44 VAL B O 1
ATOM 2560 N N . THR B 1 45 ? 9.859 -24.609 -20.734 1 97.94 45 THR B N 1
ATOM 2561 C CA . THR B 1 45 ? 10.492 -25.328 -19.641 1 97.94 45 THR B CA 1
ATOM 2562 C C . THR B 1 45 ? 11.406 -24.391 -18.844 1 97.94 45 THR B C 1
ATOM 2564 O O . THR B 1 45 ? 11.547 -23.219 -19.172 1 97.94 45 THR B O 1
ATOM 2567 N N . ASP B 1 46 ? 11.961 -24.922 -17.75 1 98.62 46 ASP B N 1
ATOM 2568 C CA . ASP B 1 46 ? 12.977 -24.266 -16.938 1 98.62 46 ASP B CA 1
ATOM 2569 C C . ASP B 1 46 ? 12.453 -22.938 -16.391 1 98.62 46 ASP B C 1
ATOM 2571 O O . ASP B 1 46 ? 13.18 -21.938 -16.375 1 98.62 46 ASP B O 1
ATOM 2575 N N . LEU B 1 47 ? 11.195 -22.938 -16.016 1 98.81 47 LEU B N 1
ATOM 2576 C CA . LEU B 1 47 ? 10.57 -21.719 -15.5 1 98.81 47 LEU B CA 1
ATOM 2577 C C . LEU B 1 47 ? 10.969 -21.469 -14.055 1 98.81 47 LEU B C 1
ATOM 2579 O O . LEU B 1 47 ? 11.117 -22.422 -13.273 1 98.81 47 LEU B O 1
ATOM 2583 N N . THR B 1 48 ? 11.211 -20.25 -13.734 1 98.88 48 THR B N 1
ATOM 2584 C CA . THR B 1 48 ? 11.188 -19.797 -12.344 1 98.88 48 THR B CA 1
ATOM 2585 C C . THR B 1 48 ? 9.828 -19.203 -11.984 1 98.88 48 THR B C 1
ATOM 2587 O O . THR B 1 48 ? 9.344 -18.281 -12.656 1 98.88 48 THR B O 1
ATOM 2590 N N . VAL B 1 49 ? 9.234 -19.766 -10.969 1 98.88 49 VAL B N 1
ATOM 2591 C CA . VAL B 1 49 ? 7.875 -19.375 -10.609 1 98.88 49 VAL B CA 1
ATOM 2592 C C . VAL B 1 49 ? 7.898 -18.594 -9.297 1 98.88 49 VAL B C 1
ATOM 2594 O O . VAL B 1 49 ? 8.531 -19.016 -8.32 1 98.88 49 VAL B O 1
ATOM 2597 N N . VAL B 1 50 ? 7.312 -17.453 -9.266 1 98.88 50 VAL B N 1
ATOM 2598 C CA . VAL B 1 50 ? 7.094 -16.641 -8.07 1 98.88 50 VAL B CA 1
ATOM 2599 C C . VAL B 1 50 ? 5.605 -16.625 -7.73 1 98.88 50 VAL B C 1
ATOM 2601 O O . VAL B 1 50 ? 4.781 -16.188 -8.539 1 98.88 50 VAL B O 1
ATOM 2604 N N . SER B 1 51 ? 5.223 -17.094 -6.535 1 98.69 51 SER B N 1
ATOM 2605 C CA . SER B 1 51 ? 3.801 -17.25 -6.25 1 98.69 51 SER B CA 1
ATOM 2606 C C . SER B 1 51 ? 3.547 -17.344 -4.75 1 98.69 51 SER B C 1
ATOM 2608 O O . SER B 1 51 ? 4.383 -17.875 -4.008 1 98.69 51 SER B O 1
ATOM 2610 N N . TYR B 1 52 ? 2.461 -16.672 -4.27 1 98.31 52 TYR B N 1
ATOM 2611 C CA . TYR B 1 52 ? 1.807 -17.188 -3.078 1 98.31 52 TYR B CA 1
ATOM 2612 C C . TYR B 1 52 ? 1.042 -18.469 -3.393 1 98.31 52 TYR B C 1
ATOM 2614 O O . TYR B 1 52 ? -0.172 -18.438 -3.605 1 98.31 52 TYR B O 1
ATOM 2622 N N . GLY B 1 53 ? 1.599 -19.547 -3.295 1 98.19 53 GLY B N 1
ATOM 2623 C CA . GLY B 1 53 ? 1.371 -20.734 -4.109 1 98.19 53 GLY B CA 1
ATOM 2624 C C . GLY B 1 53 ? 0.149 -21.516 -3.682 1 98.19 53 GLY B C 1
ATOM 2625 O O . GLY B 1 53 ? -0.216 -21.516 -2.504 1 98.19 53 GLY B O 1
ATOM 2626 N N . GLY B 1 54 ? -0.348 -22.156 -4.605 1 97.94 54 GLY B N 1
ATOM 2627 C CA . GLY B 1 54 ? -1.419 -23.141 -4.527 1 97.94 54 GLY B CA 1
ATOM 2628 C C . GLY B 1 54 ? -1.365 -24.172 -5.637 1 97.94 54 GLY B C 1
ATOM 2629 O O . GLY B 1 54 ? -0.29 -24.656 -5.977 1 97.94 54 GLY B O 1
ATOM 2630 N N . PRO B 1 55 ? -2.543 -24.578 -6.152 1 98.25 55 PRO B N 1
ATOM 2631 C CA . PRO B 1 55 ? -2.535 -25.594 -7.211 1 98.25 55 PRO B CA 1
ATOM 2632 C C . PRO B 1 55 ? -1.818 -25.109 -8.477 1 98.25 55 PRO B C 1
ATOM 2634 O O . PRO B 1 55 ? -1.436 -25.938 -9.312 1 98.25 55 PRO B O 1
ATOM 2637 N N . ASP B 1 56 ? -1.66 -23.781 -8.602 1 98.56 56 ASP B N 1
ATOM 2638 C CA . ASP B 1 56 ? -0.892 -23.25 -9.727 1 98.56 56 ASP B CA 1
ATOM 2639 C C . ASP B 1 56 ? 0.523 -23.828 -9.742 1 98.56 56 ASP B C 1
ATOM 2641 O O . ASP B 1 56 ? 0.977 -24.344 -10.766 1 98.56 56 ASP B O 1
ATOM 2645 N N . VAL B 1 57 ? 1.188 -23.797 -8.625 1 98.62 57 VAL B N 1
ATOM 2646 C CA . VAL B 1 57 ? 2.562 -24.266 -8.516 1 98.62 57 VAL B CA 1
ATOM 2647 C C . VAL B 1 57 ? 2.59 -25.797 -8.641 1 98.62 57 VAL B C 1
ATOM 2649 O O . VAL B 1 57 ? 3.432 -26.344 -9.352 1 98.62 57 VAL B O 1
ATOM 2652 N N . GLY B 1 58 ? 1.666 -26.422 -7.961 1 98.25 58 GLY B N 1
ATOM 2653 C CA . GLY B 1 58 ? 1.597 -27.875 -8.031 1 98.25 58 GLY B CA 1
ATOM 2654 C C . GLY B 1 58 ? 1.429 -28.406 -9.445 1 98.25 58 GLY B C 1
ATOM 2655 O O . GLY B 1 58 ? 2.174 -29.281 -9.883 1 98.25 58 GLY B O 1
ATOM 2656 N N . LEU B 1 59 ? 0.461 -27.859 -10.117 1 98.25 59 LEU B N 1
ATOM 2657 C CA . LEU B 1 59 ? 0.182 -28.297 -11.477 1 98.25 59 LEU B CA 1
ATOM 2658 C C . LEU B 1 59 ? 1.383 -28.062 -12.391 1 98.25 59 LEU B C 1
ATOM 2660 O O . LEU B 1 59 ? 1.734 -28.906 -13.203 1 98.25 59 LEU B O 1
ATOM 2664 N N . LEU B 1 60 ? 2.02 -26.938 -12.25 1 98.38 60 LEU B N 1
ATOM 2665 C CA . LEU B 1 60 ? 3.191 -26.641 -13.062 1 98.38 60 LEU B CA 1
ATOM 2666 C C . LEU B 1 60 ? 4.324 -27.609 -12.758 1 98.38 60 LEU B C 1
ATOM 2668 O O . LEU B 1 60 ? 5.023 -28.062 -13.672 1 98.38 60 LEU B O 1
ATOM 2672 N N . CYS B 1 61 ? 4.492 -27.969 -11.531 1 97.81 61 CYS B N 1
ATOM 2673 C CA . CYS B 1 61 ? 5.531 -28.906 -11.125 1 97.81 61 CYS B CA 1
ATOM 2674 C C . CYS B 1 61 ? 5.262 -30.297 -11.695 1 97.81 61 CYS B C 1
ATOM 2676 O O . CYS B 1 61 ? 6.199 -31.047 -11.977 1 97.81 61 CYS B O 1
ATOM 2678 N N . SER B 1 62 ? 3.982 -30.625 -11.852 1 97.12 62 SER B N 1
ATOM 2679 C CA . SER B 1 62 ? 3.605 -31.969 -12.305 1 97.12 62 SER B CA 1
ATOM 2680 C C . SER B 1 62 ? 4.133 -32.25 -13.703 1 97.12 62 SER B C 1
ATOM 2682 O O . SER B 1 62 ? 4.258 -33.406 -14.109 1 97.12 62 SER B O 1
ATOM 2684 N N . THR B 1 63 ? 4.434 -31.188 -14.438 1 95.44 63 THR B N 1
ATOM 2685 C CA . THR B 1 63 ? 4.855 -31.375 -15.82 1 95.44 63 THR B CA 1
ATOM 2686 C C . THR B 1 63 ? 6.375 -31.266 -15.945 1 95.44 63 THR B C 1
ATOM 2688 O O . THR B 1 63 ? 6.918 -31.344 -17.047 1 95.44 63 THR B O 1
ATOM 2691 N N . GLY B 1 64 ? 7.039 -30.953 -14.875 1 95.38 64 GLY B N 1
ATOM 2692 C CA . GLY B 1 64 ? 8.484 -30.797 -14.914 1 95.38 64 GLY B CA 1
ATOM 2693 C C . GLY B 1 64 ? 8.945 -29.5 -15.539 1 95.38 64 GLY B C 1
ATOM 2694 O O . GLY B 1 64 ? 10.117 -29.359 -15.891 1 95.38 64 GLY B O 1
ATOM 2695 N N . LYS B 1 65 ? 8.07 -28.578 -15.727 1 97.25 65 LYS B N 1
ATOM 2696 C CA . LYS B 1 65 ? 8.359 -27.328 -16.422 1 97.25 65 LYS B CA 1
ATOM 2697 C C . LYS B 1 65 ? 9.055 -26.328 -15.484 1 97.25 65 LYS B C 1
ATOM 2699 O O . LYS B 1 65 ? 9.625 -25.344 -15.938 1 97.25 65 LYS B O 1
ATOM 2704 N N . VAL B 1 66 ? 9.133 -26.609 -14.188 1 98.56 66 VAL B N 1
ATOM 2705 C CA . VAL B 1 66 ? 9.586 -25.625 -13.195 1 98.56 66 VAL B CA 1
ATOM 2706 C C . VAL B 1 66 ? 11.008 -25.969 -12.75 1 98.56 66 VAL B C 1
ATOM 2708 O O . VAL B 1 66 ? 11.297 -27.109 -12.383 1 98.56 66 VAL B O 1
ATOM 2711 N N . LYS B 1 67 ? 11.859 -25.031 -12.883 1 98.5 67 LYS B N 1
ATOM 2712 C CA . LYS B 1 67 ? 13.227 -25.172 -12.391 1 98.5 67 LYS B CA 1
ATOM 2713 C C . LYS B 1 67 ? 13.344 -24.688 -10.945 1 98.5 67 LYS B C 1
ATOM 2715 O O . LYS B 1 67 ? 13.969 -25.344 -10.117 1 98.5 67 LYS B O 1
ATOM 2720 N N . ARG B 1 68 ? 12.742 -23.578 -10.656 1 98.12 68 ARG B N 1
ATOM 2721 C CA . ARG B 1 68 ? 12.867 -22.906 -9.359 1 98.12 68 ARG B CA 1
ATOM 2722 C C . ARG B 1 68 ? 11.547 -22.281 -8.938 1 98.12 68 ARG B C 1
ATOM 2724 O O . ARG B 1 68 ? 10.789 -21.797 -9.781 1 98.12 68 ARG B O 1
ATOM 2731 N N . VAL B 1 69 ? 11.281 -22.281 -7.633 1 98.19 69 VAL B N 1
ATOM 2732 C CA . VAL B 1 69 ? 10.094 -21.609 -7.105 1 98.19 69 VAL B CA 1
ATOM 2733 C C . VAL B 1 69 ? 10.477 -20.688 -5.965 1 98.19 69 VAL B C 1
ATOM 2735 O O . VAL B 1 69 ? 11.156 -21.094 -5.02 1 98.19 69 VAL B O 1
ATOM 2738 N N . TYR B 1 70 ? 10.18 -19.422 -6.051 1 97.56 70 TYR B N 1
ATOM 2739 C CA . TYR B 1 70 ? 10.172 -18.453 -4.949 1 97.56 70 TYR B CA 1
ATOM 2740 C C . TYR B 1 70 ? 8.773 -18.344 -4.352 1 97.56 70 TYR B C 1
ATOM 2742 O O . TYR B 1 70 ? 7.836 -17.906 -5.023 1 97.56 70 TYR B O 1
ATOM 2750 N N . TYR B 1 71 ? 8.617 -18.703 -3.094 1 96.56 71 TYR B N 1
ATOM 2751 C CA . TYR B 1 71 ? 7.266 -18.797 -2.562 1 96.56 71 TYR B CA 1
ATOM 2752 C C . TYR B 1 71 ? 7.25 -18.562 -1.056 1 96.56 71 TYR B C 1
ATOM 2754 O O . TYR B 1 71 ? 8.266 -18.766 -0.383 1 96.56 71 TYR B O 1
ATOM 2762 N N . GLY B 1 72 ? 6.125 -18.016 -0.586 1 92.31 72 GLY B N 1
ATOM 2763 C CA . GLY B 1 72 ? 5.883 -17.984 0.848 1 92.31 72 GLY B CA 1
ATOM 2764 C C . GLY B 1 72 ? 5.32 -19.281 1.386 1 92.31 72 GLY B C 1
ATOM 2765 O O . GLY B 1 72 ? 5.785 -19.797 2.41 1 92.31 72 GLY B O 1
ATOM 2766 N N . PHE B 1 73 ? 4.426 -19.766 0.656 1 94.88 73 PHE B N 1
ATOM 2767 C CA . PHE B 1 73 ? 3.787 -21.062 0.892 1 94.88 73 PHE B CA 1
ATOM 2768 C C . PHE B 1 73 ? 3.232 -21.641 -0.407 1 94.88 73 PHE B C 1
ATOM 2770 O O . PHE B 1 73 ? 3.166 -20.938 -1.422 1 94.88 73 PHE B O 1
ATOM 2777 N N . VAL B 1 74 ? 2.973 -22.891 -0.319 1 97.25 74 VAL B N 1
ATOM 2778 C CA . VAL B 1 74 ? 2.191 -23.531 -1.367 1 97.25 74 VAL B CA 1
ATOM 2779 C C . VAL B 1 74 ? 1.094 -24.391 -0.739 1 97.25 74 VAL B C 1
ATOM 2781 O O . VAL B 1 74 ? 1.349 -25.516 -0.301 1 97.25 74 VAL B O 1
ATOM 2784 N N . SER B 1 75 ? -0.134 -23.812 -0.786 1 96.62 75 SER B N 1
ATOM 2785 C CA . SER B 1 75 ? -1.193 -24.422 0.007 1 96.62 75 SER B CA 1
ATOM 2786 C C . SER B 1 75 ? -2.49 -24.531 -0.789 1 96.62 75 SER B C 1
ATOM 2788 O O . SER B 1 75 ? -2.824 -23.625 -1.56 1 96.62 75 SER B O 1
ATOM 2790 N N . LEU B 1 76 ? -3.258 -25.609 -0.572 1 96.25 76 LEU B N 1
ATOM 2791 C CA . LEU B 1 76 ? -4.582 -25.766 -1.163 1 96.25 76 LEU B CA 1
ATOM 2792 C C . LEU B 1 76 ? -5.652 -25.141 -0.273 1 96.25 76 LEU B C 1
ATOM 2794 O O . LEU B 1 76 ? -6.832 -25.125 -0.628 1 96.25 76 LEU B O 1
ATOM 2798 N N . ASP B 1 77 ? -5.27 -24.594 0.864 1 93.06 77 ASP B N 1
ATOM 2799 C CA . ASP B 1 77 ? -6.141 -23.938 1.831 1 93.06 77 ASP B CA 1
ATOM 2800 C C . ASP B 1 77 ? -7.176 -24.922 2.391 1 93.06 77 ASP B C 1
ATOM 2802 O O . ASP B 1 77 ? -8.195 -24.5 2.949 1 93.06 77 ASP B O 1
ATOM 2806 N N . SER B 1 78 ? -7.098 -26.156 2.168 1 89.69 78 SER B N 1
ATOM 2807 C CA . SER B 1 78 ? -7.879 -27.281 2.676 1 89.69 78 SER B CA 1
ATOM 2808 C C . SER B 1 78 ? -7.047 -28.562 2.719 1 89.69 78 SER B C 1
ATOM 2810 O O . SER B 1 78 ? -5.953 -28.609 2.148 1 89.69 78 SER B O 1
ATOM 2812 N N . PRO B 1 79 ? -7.566 -29.484 3.541 1 85.75 79 PRO B N 1
ATOM 2813 C CA . PRO B 1 79 ? -6.781 -30.719 3.537 1 85.75 79 PRO B CA 1
ATOM 2814 C C . PRO B 1 79 ? -6.473 -31.219 2.127 1 85.75 79 PRO B C 1
ATOM 2816 O O . PRO B 1 79 ? -7.324 -31.156 1.24 1 85.75 79 PRO B O 1
ATOM 2819 N N . PRO B 1 80 ? -5.238 -31.734 1.969 1 86.31 80 PRO B N 1
ATOM 2820 C CA . PRO B 1 80 ? -4.129 -31.922 2.904 1 86.31 80 PRO B CA 1
ATOM 2821 C C . PRO B 1 80 ? -3.301 -30.656 3.113 1 86.31 80 PRO B C 1
ATOM 2823 O O . PRO B 1 80 ? -2.172 -30.734 3.605 1 86.31 80 PRO B O 1
ATOM 2826 N N . PHE B 1 81 ? -3.666 -29.562 2.666 1 86.44 81 PHE B N 1
ATOM 2827 C CA . PHE B 1 81 ? -3.143 -28.203 2.869 1 86.44 81 PHE B CA 1
ATOM 2828 C C . PHE B 1 81 ? -1.957 -27.953 1.949 1 86.44 81 PHE B C 1
ATOM 2830 O O . PHE B 1 81 ? -1.977 -27 1.16 1 86.44 81 PHE B O 1
ATOM 2837 N N . TYR B 1 82 ? -1 -28.906 2.002 1 93.19 82 TYR B N 1
ATOM 2838 C CA . TYR B 1 82 ? 0.108 -28.75 1.068 1 93.19 82 TYR B CA 1
ATOM 2839 C C . TYR B 1 82 ? -0.242 -29.328 -0.297 1 93.19 82 TYR B C 1
ATOM 2841 O O . TYR B 1 82 ? -0.829 -30.422 -0.387 1 93.19 82 TYR B O 1
ATOM 2849 N N . ASP B 1 83 ? 0.073 -28.625 -1.311 1 97.25 83 ASP B N 1
ATOM 2850 C CA . ASP B 1 83 ? -0.137 -29.172 -2.646 1 97.25 83 ASP B CA 1
ATOM 2851 C C . ASP B 1 83 ? 0.711 -30.422 -2.869 1 97.25 83 ASP B C 1
ATOM 2853 O O . ASP B 1 83 ? 1.931 -30.391 -2.693 1 97.25 83 ASP B O 1
ATOM 2857 N N . PRO B 1 84 ? 0.117 -31.5 -3.299 1 96.75 84 PRO B N 1
ATOM 2858 C CA . PRO B 1 84 ? 0.839 -32.781 -3.355 1 96.75 84 PRO B CA 1
ATOM 2859 C C . PRO B 1 84 ? 1.936 -32.781 -4.418 1 96.75 84 PRO B C 1
ATOM 2861 O O . PRO B 1 84 ? 3.004 -33.344 -4.203 1 96.75 84 PRO B O 1
ATOM 2864 N N . TRP B 1 85 ? 1.712 -32.188 -5.547 1 97.25 85 TRP B N 1
ATOM 2865 C CA . TRP B 1 85 ? 2.719 -32.188 -6.605 1 97.25 85 TRP B CA 1
ATOM 2866 C C . TRP B 1 85 ? 3.902 -31.312 -6.227 1 97.25 85 TRP B C 1
ATOM 2868 O O . TRP B 1 85 ? 5.055 -31.656 -6.512 1 97.25 85 TRP B O 1
ATOM 2878 N N . PHE B 1 86 ? 3.621 -30.234 -5.609 1 97.81 86 PHE B N 1
ATOM 2879 C CA . PHE B 1 86 ? 4.707 -29.391 -5.121 1 97.81 86 PHE B CA 1
ATOM 2880 C C . PHE B 1 86 ? 5.527 -30.125 -4.066 1 97.81 86 PHE B C 1
ATOM 2882 O O . PHE B 1 86 ? 6.758 -30.078 -4.086 1 97.81 86 PHE B O 1
ATOM 2889 N N . ALA B 1 87 ? 4.801 -30.719 -3.158 1 96.62 87 ALA B N 1
ATOM 2890 C CA . ALA B 1 87 ? 5.48 -31.5 -2.123 1 96.62 87 ALA B CA 1
ATOM 2891 C C . ALA B 1 87 ? 6.41 -32.531 -2.74 1 96.62 87 ALA B C 1
ATOM 2893 O O . ALA B 1 87 ? 7.562 -32.656 -2.318 1 96.62 87 ALA B O 1
ATOM 2894 N N . LYS B 1 88 ? 5.941 -33.25 -3.684 1 96.31 88 LYS B N 1
ATOM 2895 C CA . LYS B 1 88 ? 6.734 -34.281 -4.367 1 96.31 88 LYS B CA 1
ATOM 2896 C C . LYS B 1 88 ? 7.941 -33.656 -5.066 1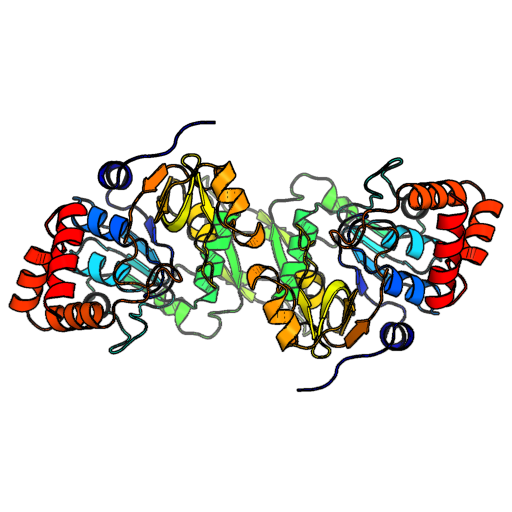 96.31 88 LYS B C 1
ATOM 2898 O O . LYS B 1 88 ? 9.055 -34.188 -4.957 1 96.31 88 LYS B O 1
ATOM 2903 N N . ALA B 1 89 ? 7.727 -32.562 -5.754 1 96.81 89 ALA B N 1
ATOM 2904 C CA . ALA B 1 89 ? 8.797 -31.891 -6.488 1 96.81 89 ALA B CA 1
ATOM 2905 C C . ALA B 1 89 ? 9.867 -31.359 -5.535 1 96.81 89 ALA B C 1
ATOM 2907 O O . ALA B 1 89 ? 11.062 -31.469 -5.809 1 96.81 89 ALA B O 1
ATOM 2908 N N . ARG B 1 90 ? 9.406 -30.781 -4.477 1 95.5 90 ARG B N 1
ATOM 2909 C CA . ARG B 1 90 ? 10.312 -30.219 -3.482 1 95.5 90 ARG B CA 1
ATOM 2910 C C . ARG B 1 90 ? 11.141 -31.312 -2.811 1 95.5 90 ARG B C 1
ATOM 2912 O O . ARG B 1 90 ? 12.359 -31.203 -2.699 1 95.5 90 ARG B O 1
ATOM 2919 N N . THR B 1 91 ? 10.5 -32.375 -2.408 1 95.81 91 THR B N 1
ATOM 2920 C CA . THR B 1 91 ? 11.156 -33.438 -1.627 1 95.81 91 THR B CA 1
ATOM 2921 C C . THR B 1 91 ? 12.086 -34.25 -2.506 1 95.81 91 THR B C 1
ATOM 2923 O O . THR B 1 91 ? 13.117 -34.75 -2.041 1 95.81 91 THR B O 1
ATOM 2926 N N . SER B 1 92 ? 11.75 -34.438 -3.781 1 96.31 92 SER B N 1
ATOM 2927 C CA . SER B 1 92 ? 12.57 -35.219 -4.695 1 96.31 92 SER B CA 1
ATOM 2928 C C . SER B 1 92 ? 13.742 -34.406 -5.227 1 96.31 92 SER B C 1
ATOM 2930 O O . SER B 1 92 ? 14.672 -34.938 -5.824 1 96.31 92 SER B O 1
ATOM 2932 N N . GLY B 1 93 ? 13.656 -33.094 -5.043 1 95.62 93 GLY B N 1
ATOM 2933 C CA . GLY B 1 93 ? 14.711 -32.219 -5.543 1 95.62 93 GLY B CA 1
ATOM 2934 C C . GLY B 1 93 ? 14.555 -31.875 -7.008 1 95.62 93 GLY B C 1
ATOM 2935 O O . GLY B 1 93 ? 15.5 -31.422 -7.652 1 95.62 93 GLY B O 1
ATOM 2936 N N . ALA B 1 94 ? 13.375 -32.094 -7.473 1 96.94 94 ALA B N 1
ATOM 2937 C CA . ALA B 1 94 ? 13.109 -31.828 -8.883 1 96.94 94 ALA B CA 1
ATOM 2938 C C . ALA B 1 94 ? 13.094 -30.312 -9.141 1 96.94 94 ALA B C 1
ATOM 2940 O O . ALA B 1 94 ? 13.242 -29.875 -10.289 1 96.94 94 ALA B O 1
ATOM 2941 N N . ILE B 1 95 ? 12.969 -29.5 -8.078 1 97.31 95 ILE B N 1
ATOM 2942 C CA . ILE B 1 95 ? 12.969 -28.062 -8.211 1 97.31 95 ILE B CA 1
ATOM 2943 C C . ILE B 1 95 ? 13.906 -27.438 -7.172 1 97.31 95 ILE B C 1
ATOM 2945 O O . ILE B 1 95 ? 14.172 -28.047 -6.133 1 97.31 95 ILE B O 1
ATOM 2949 N N . GLU B 1 96 ? 14.422 -26.281 -7.465 1 96.25 96 GLU B N 1
ATOM 2950 C CA . GLU B 1 96 ? 15.062 -25.438 -6.465 1 96.25 96 GLU B CA 1
ATOM 2951 C C . GLU B 1 96 ? 14.023 -24.625 -5.688 1 96.25 96 GLU B C 1
ATOM 2953 O O . GLU B 1 96 ? 13.352 -23.766 -6.254 1 96.25 96 GLU B O 1
ATOM 2958 N N . ALA B 1 97 ? 13.883 -24.953 -4.438 1 94.44 97 ALA B N 1
ATOM 2959 C CA . ALA B 1 97 ? 12.891 -24.297 -3.59 1 94.44 97 ALA B CA 1
ATOM 2960 C C . ALA B 1 97 ? 13.508 -23.109 -2.852 1 94.44 97 ALA B C 1
ATOM 2962 O O . ALA B 1 97 ? 14.5 -23.266 -2.141 1 94.44 97 ALA B O 1
ATOM 2963 N N . ARG B 1 98 ? 13.016 -21.938 -3.051 1 95.31 98 ARG B N 1
ATOM 2964 C CA . ARG B 1 98 ? 13.391 -20.734 -2.314 1 95.31 98 ARG B CA 1
ATOM 2965 C C . ARG B 1 98 ? 12.242 -20.266 -1.431 1 95.31 98 ARG B C 1
ATOM 2967 O O . ARG B 1 98 ? 11.531 -19.312 -1.781 1 95.31 98 ARG B O 1
ATOM 2974 N N . GLU B 1 99 ? 12.148 -20.859 -0.34 1 92.94 99 GLU B N 1
ATOM 2975 C CA . GLU B 1 99 ? 11.094 -20.516 0.609 1 92.94 99 GLU B CA 1
ATOM 2976 C C . GLU B 1 99 ? 11.406 -19.219 1.347 1 92.94 99 GLU B C 1
ATOM 2978 O O . GLU B 1 99 ? 12.555 -18.969 1.715 1 92.94 99 GLU B O 1
ATOM 2983 N N . MET B 1 100 ? 10.375 -18.438 1.522 1 92.62 100 MET B N 1
ATOM 2984 C CA . MET B 1 100 ? 10.547 -17.188 2.268 1 92.62 100 MET B CA 1
ATOM 2985 C C . MET B 1 100 ? 9.273 -16.828 3.027 1 92.62 100 MET B C 1
ATOM 2987 O O . MET B 1 100 ? 8.242 -17.469 2.857 1 92.62 100 MET B O 1
ATOM 2991 N N . ASP B 1 101 ? 9.469 -15.883 3.938 1 91.38 101 ASP B N 1
ATOM 2992 C CA . ASP B 1 101 ? 8.32 -15.297 4.625 1 91.38 101 ASP B CA 1
ATOM 2993 C C . ASP B 1 101 ? 7.414 -14.555 3.645 1 91.38 101 ASP B C 1
ATOM 2995 O O . ASP B 1 101 ? 7.895 -13.961 2.676 1 91.38 101 ASP B O 1
ATOM 2999 N N . GLU B 1 102 ? 6.113 -14.617 3.961 1 94.44 102 GLU B N 1
ATOM 3000 C CA . GLU B 1 102 ? 5.148 -13.938 3.098 1 94.44 102 GLU B CA 1
ATOM 3001 C C . GLU B 1 102 ? 5.508 -12.469 2.92 1 94.44 102 GLU B C 1
ATOM 3003 O O . GLU B 1 102 ? 5.344 -11.906 1.833 1 94.44 102 GLU B O 1
ATOM 3008 N N . GLY B 1 103 ? 5.93 -11.906 4.008 1 94.94 103 GLY B N 1
ATOM 3009 C CA . GLY B 1 103 ? 6.34 -10.516 3.939 1 94.94 103 GLY B CA 1
ATOM 3010 C C . GLY B 1 103 ? 7.539 -10.297 3.037 1 94.94 103 GLY B C 1
ATOM 3011 O O . GLY B 1 103 ? 7.641 -9.258 2.377 1 94.94 103 GLY B O 1
ATOM 3012 N N . MET B 1 104 ? 8.461 -11.195 2.998 1 95.81 104 MET B N 1
ATOM 3013 C CA . MET B 1 104 ? 9.633 -11.109 2.131 1 95.81 104 MET B CA 1
ATOM 3014 C C . MET B 1 104 ? 9.234 -11.188 0.662 1 95.81 104 MET B C 1
ATOM 3016 O O . MET B 1 104 ? 9.766 -10.445 -0.169 1 95.81 104 MET B O 1
ATOM 3020 N N . LEU B 1 105 ? 8.32 -12.07 0.37 1 97.12 105 LEU B N 1
ATOM 3021 C CA . LEU B 1 105 ? 7.832 -12.172 -1 1 97.12 105 LEU B CA 1
ATOM 3022 C C . LEU B 1 105 ? 7.207 -10.859 -1.452 1 97.12 105 LEU B C 1
ATOM 3024 O O . LEU B 1 105 ? 7.531 -10.352 -2.527 1 97.12 105 LEU B O 1
ATOM 3028 N N . ARG B 1 106 ? 6.371 -10.367 -0.569 1 97.62 106 ARG B N 1
ATOM 3029 C CA . ARG B 1 106 ? 5.762 -9.07 -0.864 1 97.62 106 ARG B CA 1
ATOM 3030 C C . ARG B 1 106 ? 6.824 -8 -1.064 1 97.62 106 ARG B C 1
ATOM 3032 O O . ARG B 1 106 ? 6.738 -7.199 -1.999 1 97.62 106 ARG B O 1
ATOM 3039 N N . CYS B 1 107 ? 7.742 -8.016 -0.237 1 97.75 107 CYS B N 1
ATOM 3040 C CA . CYS B 1 107 ? 8.82 -7.039 -0.26 1 97.75 107 CYS B CA 1
ATOM 3041 C C . CYS B 1 107 ? 9.586 -7.102 -1.576 1 97.75 107 CYS B C 1
ATOM 3043 O O . CYS B 1 107 ? 9.875 -6.07 -2.184 1 97.75 107 CYS B O 1
ATOM 3045 N N . GLY B 1 108 ? 9.93 -8.273 -2.027 1 98.12 108 GLY B N 1
ATOM 3046 C CA . GLY B 1 108 ? 10.625 -8.438 -3.295 1 98.12 108 GLY B CA 1
ATOM 3047 C C . GLY B 1 108 ? 9.812 -7.969 -4.484 1 98.12 108 GLY B C 1
ATOM 3048 O O . GLY B 1 108 ? 10.344 -7.324 -5.391 1 98.12 108 GLY B O 1
ATOM 3049 N N . LEU B 1 109 ? 8.555 -8.32 -4.488 1 98.69 109 LEU B N 1
ATOM 3050 C CA . LEU B 1 109 ? 7.672 -7.863 -5.559 1 98.69 109 LEU B CA 1
ATOM 3051 C C . LEU B 1 109 ? 7.535 -6.344 -5.543 1 98.69 109 LEU B C 1
ATOM 3053 O O . LEU B 1 109 ? 7.52 -5.707 -6.598 1 98.69 109 LEU B O 1
ATOM 3057 N N . GLN B 1 110 ? 7.449 -5.805 -4.352 1 98.31 110 GLN B N 1
ATOM 3058 C CA . GLN B 1 110 ? 7.355 -4.355 -4.211 1 98.31 110 GLN B CA 1
ATOM 3059 C C . GLN B 1 110 ? 8.609 -3.668 -4.738 1 98.31 110 GLN B C 1
ATOM 3061 O O . GLN B 1 110 ? 8.523 -2.637 -5.41 1 98.31 110 GLN B O 1
ATOM 3066 N N . ALA B 1 111 ? 9.766 -4.172 -4.383 1 98.44 111 ALA B N 1
ATOM 3067 C CA . ALA B 1 111 ? 11.023 -3.623 -4.895 1 98.44 111 ALA B CA 1
ATOM 3068 C C . ALA B 1 111 ? 11.031 -3.604 -6.422 1 98.44 111 ALA B C 1
ATOM 3070 O O . ALA B 1 111 ? 11.391 -2.594 -7.031 1 98.44 111 ALA B O 1
ATOM 3071 N N . ALA B 1 112 ? 10.586 -4.676 -6.996 1 98.44 112 ALA B N 1
ATOM 3072 C CA . ALA B 1 112 ? 10.523 -4.77 -8.453 1 98.44 112 ALA B CA 1
ATOM 3073 C C . ALA B 1 112 ? 9.531 -3.758 -9.023 1 98.44 112 ALA B C 1
ATOM 3075 O O . ALA B 1 112 ? 9.844 -3.059 -9.992 1 98.44 112 ALA B O 1
ATOM 3076 N N . ALA B 1 113 ? 8.398 -3.699 -8.391 1 97.81 113 ALA B N 1
ATOM 3077 C CA . ALA B 1 113 ? 7.348 -2.795 -8.852 1 97.81 113 ALA B CA 1
ATOM 3078 C C . ALA B 1 113 ? 7.82 -1.344 -8.812 1 97.81 113 ALA B C 1
ATOM 3080 O O . ALA B 1 113 ? 7.43 -0.532 -9.656 1 97.81 113 ALA B O 1
ATOM 3081 N N . GLN B 1 114 ? 8.625 -1.031 -7.844 1 96.69 114 GLN B N 1
ATOM 3082 C CA . GLN B 1 114 ? 9.117 0.331 -7.656 1 96.69 114 GLN B CA 1
ATOM 3083 C C . GLN B 1 114 ? 10.43 0.551 -8.398 1 96.69 114 GLN B C 1
ATOM 3085 O O . GLN B 1 114 ? 11.055 1.607 -8.266 1 96.69 114 GLN B O 1
ATOM 3090 N N . ARG B 1 115 ? 10.898 -0.451 -9.133 1 96 115 ARG B N 1
ATOM 3091 C CA . ARG B 1 115 ? 12.141 -0.407 -9.891 1 96 115 ARG B CA 1
ATOM 3092 C C . ARG B 1 115 ? 13.328 -0.139 -8.984 1 96 115 ARG B C 1
ATOM 3094 O O . ARG B 1 115 ? 14.234 0.621 -9.336 1 96 115 ARG B O 1
ATOM 3101 N N . LEU B 1 116 ? 13.305 -0.654 -7.793 1 97.56 116 LEU B N 1
ATOM 3102 C CA . LEU B 1 116 ? 14.422 -0.636 -6.848 1 97.56 116 LEU B CA 1
ATOM 3103 C C . LEU B 1 116 ? 15.164 -1.966 -6.863 1 97.56 116 LEU B C 1
ATOM 3105 O O . LEU B 1 116 ? 14.57 -3.014 -7.125 1 97.56 116 LEU B O 1
ATOM 3109 N N . PRO B 1 117 ? 16.453 -1.937 -6.625 1 97.88 117 PRO B N 1
ATOM 3110 C CA . PRO B 1 117 ? 17.219 -3.191 -6.617 1 97.88 117 PRO B CA 1
ATOM 3111 C C . PRO B 1 117 ? 16.891 -4.066 -5.41 1 97.88 117 PRO B C 1
ATOM 3113 O O . PRO B 1 117 ? 17.078 -5.285 -5.457 1 97.88 117 PRO B O 1
ATOM 3116 N N . PHE B 1 118 ? 16.453 -3.428 -4.32 1 98.38 118 PHE B N 1
ATOM 3117 C CA . PHE B 1 118 ? 16.141 -4.148 -3.094 1 98.38 118 PHE B CA 1
ATOM 3118 C C . PHE B 1 118 ? 15.266 -3.301 -2.178 1 98.38 118 PHE B C 1
ATOM 3120 O O . PHE B 1 118 ? 15.125 -2.096 -2.387 1 98.38 118 PHE B O 1
ATOM 3127 N N . LEU B 1 119 ? 14.688 -3.885 -1.201 1 98.5 119 LEU B N 1
ATOM 3128 C CA . LEU B 1 119 ? 14.07 -3.232 -0.049 1 98.5 119 LEU B CA 1
ATOM 3129 C C . LEU B 1 119 ? 14.5 -3.91 1.249 1 98.5 119 LEU B C 1
ATOM 3131 O O . LEU B 1 119 ? 14.578 -5.141 1.315 1 98.5 119 LEU B O 1
ATOM 3135 N N . PRO B 1 120 ? 14.781 -3.154 2.23 1 98.12 120 PRO B N 1
ATOM 3136 C CA . PRO B 1 120 ? 15.141 -3.758 3.518 1 98.12 120 PRO B CA 1
ATOM 3137 C C . PRO B 1 120 ? 13.945 -4.383 4.23 1 98.12 120 PRO B C 1
ATOM 3139 O O . PRO B 1 120 ? 12.828 -3.863 4.141 1 98.12 120 PRO B O 1
ATOM 3142 N N . ILE B 1 121 ? 14.188 -5.441 4.938 1 96.81 121 ILE B N 1
ATOM 3143 C CA . ILE B 1 121 ? 13.141 -6.109 5.699 1 96.81 121 ILE B CA 1
ATOM 3144 C C . ILE B 1 121 ? 13.75 -6.828 6.898 1 96.81 121 ILE B C 1
ATOM 3146 O O . ILE B 1 121 ? 14.883 -7.324 6.828 1 96.81 121 ILE B O 1
ATOM 3150 N N . ARG B 1 122 ? 12.984 -6.898 8.008 1 93 122 ARG B N 1
ATOM 3151 C CA . ARG B 1 122 ? 13.461 -7.57 9.211 1 93 122 ARG B CA 1
ATOM 3152 C C . ARG B 1 122 ? 13.211 -9.07 9.141 1 93 122 ARG B C 1
ATOM 3154 O O . ARG B 1 122 ? 13.961 -9.859 9.711 1 93 122 ARG B O 1
ATOM 3161 N N . ALA B 1 123 ? 12.211 -9.336 8.414 1 83.69 123 ALA B N 1
ATOM 3162 C CA . ALA B 1 123 ? 11.852 -10.75 8.312 1 83.69 123 ALA B CA 1
ATOM 3163 C C . ALA B 1 123 ? 13.016 -11.578 7.777 1 83.69 123 ALA B C 1
ATOM 3165 O O . ALA B 1 123 ? 13.727 -11.141 6.863 1 83.69 123 ALA B O 1
ATOM 3166 N N . GLY B 1 124 ? 13.164 -12.766 8.32 1 77.56 124 GLY B N 1
ATOM 3167 C CA . GLY B 1 124 ? 14.203 -13.664 7.859 1 77.56 124 GLY B CA 1
ATOM 3168 C C . GLY B 1 124 ? 15.453 -13.633 8.727 1 77.56 124 GLY B C 1
ATOM 3169 O O . GLY B 1 124 ? 16.266 -14.562 8.688 1 77.56 124 GLY B O 1
ATOM 3170 N N . LEU B 1 125 ? 15.555 -12.438 9.406 1 79.12 125 LEU B N 1
ATOM 3171 C CA . LEU B 1 125 ? 16.734 -12.359 10.273 1 79.12 125 LEU B CA 1
ATOM 3172 C C . LEU B 1 125 ? 16.656 -13.398 11.383 1 79.12 125 LEU B C 1
ATOM 3174 O O . LEU B 1 125 ? 15.617 -13.555 12.023 1 79.12 125 LEU B O 1
ATOM 3178 N N . GLY B 1 126 ? 17.641 -14.086 11.555 1 78 126 GLY B N 1
ATOM 3179 C CA . GLY B 1 126 ? 17.703 -15.078 12.617 1 78 126 GLY B CA 1
ATOM 3180 C C . GLY B 1 126 ? 17.031 -16.391 12.25 1 78 126 GLY B C 1
ATOM 3181 O O . GLY B 1 126 ? 16.906 -17.281 13.078 1 78 126 GLY B O 1
ATOM 3182 N N . SER B 1 127 ? 16.391 -16.375 11.016 1 80.56 127 SER B N 1
ATOM 3183 C CA . SER B 1 127 ? 15.758 -17.594 10.531 1 80.56 127 SER B CA 1
ATOM 3184 C C . SER B 1 127 ? 16.672 -18.359 9.586 1 80.56 127 SER B C 1
ATOM 3186 O O . SER B 1 127 ? 17.828 -17.969 9.383 1 80.56 127 SER B O 1
ATOM 3188 N N . SER B 1 128 ? 16.219 -19.562 9.125 1 81.62 128 SER B N 1
ATOM 3189 C CA . SER B 1 128 ? 16.984 -20.391 8.195 1 81.62 128 SER B CA 1
ATOM 3190 C C . SER B 1 128 ? 16.781 -19.922 6.758 1 81.62 128 SER B C 1
ATOM 3192 O O . SER B 1 128 ? 17.328 -20.516 5.828 1 81.62 128 SER B O 1
ATOM 3194 N N . VAL B 1 129 ? 16.156 -18.828 6.594 1 82 129 VAL B N 1
ATOM 3195 C CA . VAL B 1 129 ? 15.812 -18.359 5.254 1 82 129 VAL B CA 1
ATOM 3196 C C . VAL B 1 129 ? 17.094 -18.094 4.461 1 82 129 VAL B C 1
ATOM 3198 O O . VAL B 1 129 ? 17.219 -18.516 3.309 1 82 129 VAL B O 1
ATOM 3201 N N . PRO B 1 130 ? 18.062 -17.453 5.062 1 78.19 130 PRO B N 1
ATOM 3202 C CA . PRO B 1 130 ? 19.281 -17.234 4.281 1 78.19 130 PRO B CA 1
ATOM 3203 C C . PRO B 1 130 ? 19.938 -18.531 3.822 1 78.19 130 PRO B C 1
ATOM 3205 O O . PRO B 1 130 ? 20.516 -18.578 2.729 1 78.19 130 PRO B O 1
ATOM 3208 N N . ASP B 1 131 ? 19.719 -19.562 4.543 1 80.25 131 ASP B N 1
ATOM 3209 C CA . ASP B 1 131 ? 20.297 -20.859 4.18 1 80.25 131 ASP B CA 1
ATOM 3210 C C . ASP B 1 131 ? 19.578 -21.438 2.961 1 80.25 131 ASP B C 1
ATOM 3212 O O . ASP B 1 131 ? 20.234 -22.031 2.088 1 80.25 131 ASP B O 1
ATOM 3216 N N . PHE B 1 132 ? 18.328 -21.172 2.916 1 82.12 132 PHE B N 1
ATOM 3217 C CA . PHE B 1 132 ? 17.531 -21.734 1.833 1 82.12 132 PHE B CA 1
ATOM 3218 C C . PHE B 1 132 ? 17.781 -20.984 0.53 1 82.12 132 PHE B C 1
ATOM 3220 O O . PHE B 1 132 ? 17.453 -21.469 -0.55 1 82.12 132 PHE B O 1
ATOM 3227 N N . TRP B 1 133 ? 18.375 -19.844 0.677 1 88.19 133 TRP B N 1
ATOM 3228 C CA . TRP B 1 133 ? 18.547 -19.016 -0.508 1 88.19 133 TRP B CA 1
ATOM 3229 C C . TRP B 1 133 ? 19.953 -19.156 -1.075 1 88.19 133 TRP B C 1
ATOM 3231 O O . TRP B 1 133 ? 20.281 -18.578 -2.121 1 88.19 133 TRP B O 1
ATOM 3241 N N . ASP B 1 134 ? 20.781 -20.016 -0.507 1 84.19 134 ASP B N 1
ATOM 3242 C CA . ASP B 1 134 ? 22.062 -20.438 -1.044 1 84.19 134 ASP B CA 1
ATOM 3243 C C . ASP B 1 134 ? 22.891 -19.234 -1.494 1 84.19 134 ASP B C 1
ATOM 3245 O O . ASP B 1 134 ? 23.344 -19.172 -2.639 1 84.19 134 ASP B O 1
ATOM 3249 N N . GLY B 1 135 ? 22.922 -18.188 -0.671 1 87 135 GLY B N 1
ATOM 3250 C CA . GLY B 1 135 ? 23.781 -17.047 -0.933 1 87 135 GLY B CA 1
ATOM 3251 C C . GLY B 1 135 ? 23.109 -15.961 -1.748 1 87 135 GLY B C 1
ATOM 3252 O O . GLY B 1 135 ? 23.734 -14.945 -2.072 1 87 135 GLY B O 1
ATOM 3253 N N . GLU B 1 136 ? 21.859 -16.094 -2.094 1 91.75 136 GLU B N 1
ATOM 3254 C CA . GLU B 1 136 ? 21.156 -15.117 -2.924 1 91.75 136 GLU B CA 1
ATOM 3255 C C . GLU B 1 136 ? 20.703 -13.914 -2.1 1 91.75 136 GLU B C 1
ATOM 3257 O O . GLU B 1 136 ? 20.312 -12.883 -2.654 1 91.75 136 GLU B O 1
ATOM 3262 N N . LEU B 1 137 ? 20.75 -14.055 -0.762 1 93.62 137 LEU B N 1
ATOM 3263 C CA . LEU B 1 137 ? 20.281 -12.977 0.103 1 93.62 137 LEU B CA 1
ATOM 3264 C C . LEU B 1 137 ? 21.469 -12.234 0.731 1 93.62 137 LEU B C 1
ATOM 3266 O O . LEU B 1 137 ? 22.391 -12.859 1.242 1 93.62 137 LEU B O 1
ATOM 3270 N N . ALA B 1 138 ? 21.422 -10.984 0.618 1 95.12 138 ALA B N 1
ATOM 3271 C CA . ALA B 1 138 ? 22.422 -10.125 1.245 1 95.12 138 ALA B CA 1
ATOM 3272 C C . ALA B 1 138 ? 21.797 -9.266 2.338 1 95.12 138 ALA B C 1
ATOM 3274 O O . ALA B 1 138 ? 20.594 -9.32 2.562 1 95.12 138 ALA B O 1
ATOM 3275 N N . THR B 1 139 ? 22.641 -8.609 3.045 1 95.25 139 THR B N 1
ATOM 3276 C CA . THR B 1 139 ? 22.188 -7.695 4.086 1 95.25 139 THR B CA 1
ATOM 3277 C C . THR B 1 139 ? 22.547 -6.254 3.738 1 95.25 139 THR B C 1
ATOM 3279 O O . THR B 1 139 ? 23.312 -6.004 2.814 1 95.25 139 THR B O 1
ATOM 3282 N N . VAL B 1 140 ? 21.922 -5.305 4.383 1 97 140 VAL B N 1
ATOM 3283 C CA . VAL B 1 140 ? 22.188 -3.877 4.27 1 97 140 VAL B CA 1
ATOM 3284 C C . VAL B 1 140 ? 22.188 -3.24 5.656 1 97 140 VAL B C 1
ATOM 3286 O O . VAL B 1 140 ? 21.375 -3.594 6.512 1 97 140 VAL B O 1
ATOM 3289 N N . THR B 1 141 ? 23.156 -2.373 5.867 1 97 141 THR B N 1
ATOM 3290 C CA . THR B 1 141 ? 23.25 -1.689 7.148 1 97 141 THR B CA 1
ATOM 3291 C C . THR B 1 141 ? 22.719 -0.265 7.047 1 97 141 THR B C 1
ATOM 3293 O O . THR B 1 141 ? 23.047 0.46 6.105 1 97 141 THR B O 1
ATOM 3296 N N . SER B 1 142 ? 21.828 0.066 8.023 1 97.5 142 SER B N 1
ATOM 3297 C CA . SER B 1 142 ? 21.266 1.414 8.078 1 97.5 142 SER B CA 1
ATOM 3298 C C . SER B 1 142 ? 22.375 2.461 8.195 1 97.5 142 SER B C 1
ATOM 3300 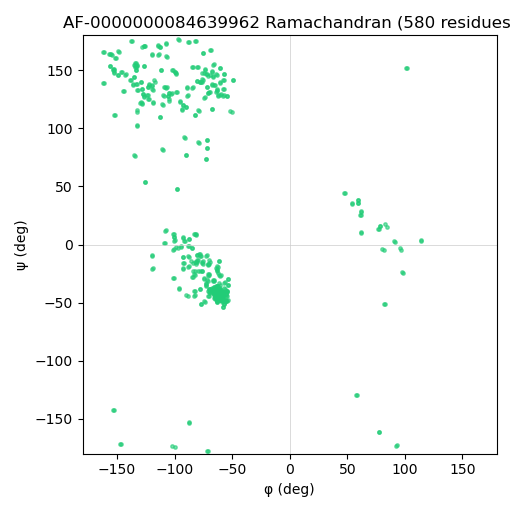O O . SER B 1 142 ? 23.297 2.307 8.992 1 97.5 142 SER B O 1
ATOM 3302 N N . PRO B 1 143 ? 22.266 3.518 7.395 1 97.19 143 PRO B N 1
ATOM 3303 C CA . PRO B 1 143 ? 23.25 4.594 7.578 1 97.19 143 PRO B CA 1
ATOM 3304 C C . PRO B 1 143 ? 22.938 5.469 8.789 1 97.19 143 PRO B C 1
ATOM 3306 O O . PRO B 1 143 ? 23.75 6.328 9.156 1 97.19 143 PRO B O 1
ATOM 3309 N N . TYR B 1 144 ? 21.844 5.289 9.367 1 97.19 144 TYR B N 1
ATOM 3310 C CA . TYR B 1 144 ? 21.422 6.09 10.516 1 97.19 144 TYR B CA 1
ATOM 3311 C C . TYR B 1 144 ? 21.688 5.344 11.812 1 97.19 144 TYR B C 1
ATOM 3313 O O . TYR B 1 144 ? 21.547 4.121 11.875 1 97.19 144 TYR B O 1
ATOM 3321 N N . PRO B 1 145 ? 22 6.047 12.852 1 95.44 145 PRO B N 1
ATOM 3322 C CA . PRO B 1 145 ? 22.266 5.395 14.133 1 95.44 145 PRO B CA 1
ATOM 3323 C C . PRO B 1 145 ? 21.016 4.738 14.727 1 95.44 145 PRO B C 1
ATOM 3325 O O . PRO B 1 145 ? 19.922 5.258 14.578 1 95.44 145 PRO B O 1
ATOM 3328 N N . ALA B 1 146 ? 21.266 3.602 15.398 1 93.44 146 ALA B N 1
ATOM 3329 C CA . ALA B 1 146 ? 20.203 2.924 16.125 1 93.44 146 ALA B CA 1
ATOM 3330 C C . ALA B 1 146 ? 20.031 3.504 17.531 1 93.44 146 ALA B C 1
ATOM 3332 O O . ALA B 1 146 ? 20.969 4.09 18.078 1 93.44 146 ALA B O 1
ATOM 3333 N N . PRO B 1 147 ? 18.828 3.408 18.078 1 86.56 147 PRO B N 1
ATOM 3334 C CA . PRO B 1 147 ? 18.609 3.947 19.422 1 86.56 147 PRO B CA 1
ATOM 3335 C C . PRO B 1 147 ? 19.609 3.404 20.453 1 86.56 147 PRO B C 1
ATOM 3337 O O . PRO B 1 147 ? 20.031 4.133 21.344 1 86.56 147 PRO B O 1
ATOM 3340 N N . GLU B 1 148 ? 20.047 2.139 20.344 1 88.38 148 GLU B N 1
ATOM 3341 C CA . GLU B 1 148 ? 20.922 1.505 21.328 1 88.38 148 GLU B CA 1
ATOM 3342 C C . GLU B 1 148 ? 22.391 1.661 20.938 1 88.38 148 GLU B C 1
ATOM 3344 O O . GLU B 1 148 ? 23.281 1.132 21.609 1 88.38 148 GLU B O 1
ATOM 3349 N N . GLY B 1 149 ? 22.672 2.359 19.969 1 88.81 149 GLY B N 1
ATOM 3350 C CA . GLY B 1 149 ? 24.031 2.523 19.5 1 88.81 149 GLY B CA 1
ATOM 3351 C C . GLY B 1 149 ? 24.359 1.664 18.281 1 88.81 149 GLY B C 1
ATOM 3352 O O . GLY B 1 149 ? 23.719 0.629 18.062 1 88.81 149 GLY B O 1
ATOM 3353 N N . GLY B 1 150 ? 25.25 2.117 17.516 1 93.44 150 GLY B N 1
ATOM 3354 C CA . GLY B 1 150 ? 25.594 1.408 16.297 1 93.44 150 GLY B CA 1
ATOM 3355 C C . GLY B 1 150 ? 24.594 1.622 15.18 1 93.44 150 GLY B C 1
ATOM 3356 O O . GLY B 1 150 ? 23.953 2.672 15.102 1 93.44 150 GLY B O 1
ATOM 3357 N N . HIS B 1 151 ? 24.641 0.712 14.195 1 96.06 151 HIS B N 1
ATOM 3358 C CA . HIS B 1 151 ? 23.734 0.749 13.055 1 96.06 151 HIS B CA 1
ATOM 3359 C C . HIS B 1 151 ? 23.047 -0.597 12.859 1 96.06 151 HIS B C 1
ATOM 3361 O O . HIS B 1 151 ? 23.672 -1.648 13.031 1 96.06 151 HIS B O 1
ATOM 3367 N N . GLU B 1 152 ? 21.797 -0.57 12.664 1 95.44 152 GLU B N 1
ATOM 3368 C CA . GLU B 1 152 ? 21.031 -1.797 12.469 1 95.44 152 GLU B CA 1
ATOM 3369 C C . GLU B 1 152 ? 21.312 -2.416 11.102 1 95.44 152 GLU B C 1
ATOM 3371 O O . GLU B 1 152 ? 21.422 -1.705 10.102 1 95.44 152 GLU B O 1
ATOM 3376 N N . THR B 1 153 ? 21.5 -3.736 11.094 1 95.44 153 THR B N 1
ATOM 3377 C CA . THR B 1 153 ? 21.656 -4.492 9.859 1 95.44 153 THR B CA 1
ATOM 3378 C C . THR B 1 153 ? 20.391 -5.289 9.555 1 95.44 153 THR B C 1
ATOM 3380 O O . THR B 1 153 ? 19.859 -5.992 10.422 1 95.44 153 THR B O 1
ATOM 3383 N N . LEU B 1 154 ? 19.875 -5.109 8.297 1 96.31 154 LEU B N 1
ATOM 3384 C CA . LEU B 1 154 ? 18.641 -5.758 7.859 1 96.31 154 LEU B CA 1
ATOM 3385 C C . LEU B 1 154 ? 18.906 -6.652 6.652 1 96.31 154 LEU B C 1
ATOM 3387 O O . LEU B 1 154 ? 19.969 -6.578 6.031 1 96.31 154 LEU B O 1
ATOM 3391 N N . ILE B 1 155 ? 17.953 -7.543 6.375 1 95.69 155 ILE B N 1
ATOM 3392 C CA . ILE B 1 155 ? 17.984 -8.266 5.109 1 95.69 155 ILE B CA 1
ATOM 3393 C C . ILE B 1 155 ? 17.672 -7.316 3.961 1 95.69 155 ILE B C 1
ATOM 3395 O O . ILE B 1 155 ? 16.75 -6.496 4.062 1 95.69 155 ILE B O 1
ATOM 3399 N N . ALA B 1 156 ? 18.5 -7.363 2.914 1 97.25 156 ALA B N 1
ATOM 3400 C CA . ALA B 1 156 ? 18.172 -6.684 1.663 1 97.25 156 ALA B CA 1
ATOM 3401 C C . ALA B 1 156 ? 17.438 -7.617 0.709 1 97.25 156 ALA B C 1
ATOM 3403 O O . ALA B 1 156 ? 18.062 -8.359 -0.052 1 97.25 156 ALA B O 1
ATOM 3404 N N . MET B 1 157 ? 16.109 -7.582 0.771 1 97.44 157 MET B N 1
ATOM 3405 C CA . MET B 1 157 ? 15.336 -8.438 -0.125 1 97.44 157 MET B CA 1
ATOM 3406 C C . MET B 1 157 ? 15.5 -7.992 -1.575 1 97.44 157 MET B C 1
ATOM 3408 O O . MET B 1 157 ? 15.117 -6.875 -1.932 1 97.44 157 MET B O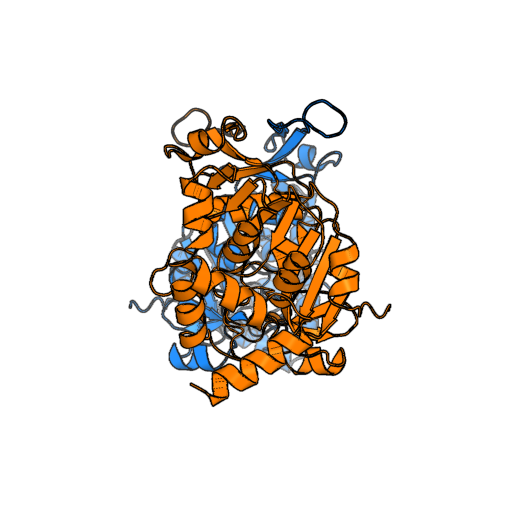 1
ATOM 3412 N N . PRO B 1 158 ? 16.078 -8.844 -2.402 1 97.25 158 PRO B N 1
ATOM 3413 C CA . PRO B 1 158 ? 16.234 -8.43 -3.797 1 97.25 158 PRO B CA 1
ATOM 3414 C C . PRO B 1 158 ? 14.898 -8.297 -4.531 1 97.25 158 PRO B C 1
ATOM 3416 O O . PRO B 1 158 ? 13.945 -9.008 -4.211 1 97.25 158 PRO B O 1
ATOM 3419 N N . ALA B 1 159 ? 14.898 -7.375 -5.48 1 98 159 ALA B N 1
ATOM 3420 C CA . ALA B 1 159 ? 13.727 -7.246 -6.34 1 98 159 ALA B CA 1
ATOM 3421 C C . ALA B 1 159 ? 13.422 -8.555 -7.059 1 98 159 ALA B C 1
ATOM 3423 O O . ALA B 1 159 ? 14.32 -9.172 -7.645 1 98 159 ALA B O 1
ATOM 3424 N N . LEU B 1 160 ? 12.195 -8.984 -6.945 1 98.12 160 LEU B N 1
ATOM 3425 C CA . LEU B 1 160 ? 11.727 -10.125 -7.727 1 98.12 160 LEU B CA 1
ATOM 3426 C C . LEU B 1 160 ? 11.148 -9.672 -9.062 1 98.12 160 LEU B C 1
ATOM 3428 O O . LEU B 1 160 ? 9.93 -9.625 -9.234 1 98.12 160 LEU B O 1
ATOM 3432 N N . ARG B 1 161 ? 12.062 -9.359 -9.93 1 98.12 161 ARG B N 1
ATOM 3433 C CA . ARG B 1 161 ? 11.664 -8.914 -11.266 1 98.12 161 ARG B CA 1
ATOM 3434 C C . ARG B 1 161 ? 11.094 -10.07 -12.078 1 98.12 161 ARG B C 1
ATOM 3436 O O . ARG B 1 161 ? 11.703 -11.141 -12.156 1 98.12 161 ARG B O 1
ATOM 3443 N N . LEU B 1 162 ? 9.961 -9.859 -12.656 1 98.81 162 LEU B N 1
ATOM 3444 C CA . LEU B 1 162 ? 9.289 -10.898 -13.422 1 98.81 162 LEU B CA 1
ATOM 3445 C C . LEU B 1 162 ? 9.336 -10.602 -14.914 1 98.81 162 LEU B C 1
ATOM 3447 O O . LEU B 1 162 ? 9.141 -9.461 -15.328 1 98.81 162 LEU B O 1
ATOM 3451 N N . ASP B 1 163 ? 9.633 -11.641 -15.664 1 98.88 163 ASP B N 1
ATOM 3452 C CA . ASP B 1 163 ? 9.508 -11.492 -17.109 1 98.88 163 ASP B CA 1
ATOM 3453 C C . ASP B 1 163 ? 8.039 -11.375 -17.516 1 98.88 163 ASP B C 1
ATOM 3455 O O . ASP B 1 163 ? 7.699 -10.602 -18.422 1 98.88 163 ASP B O 1
ATOM 3459 N N . ALA B 1 164 ? 7.195 -12.125 -16.891 1 98.88 164 ALA B N 1
ATOM 3460 C CA . ALA B 1 164 ? 5.754 -12.117 -17.125 1 98.88 164 ALA B CA 1
ATOM 3461 C C . ALA B 1 164 ? 4.977 -12.375 -15.844 1 98.88 164 ALA B C 1
ATOM 3463 O O . ALA B 1 164 ? 5.473 -13.047 -14.938 1 98.88 164 ALA B O 1
ATOM 3464 N N . ALA B 1 165 ? 3.83 -11.805 -15.766 1 98.88 165 ALA B N 1
ATOM 3465 C CA . ALA B 1 165 ? 2.93 -12.078 -14.648 1 98.88 165 ALA B CA 1
ATOM 3466 C C . ALA B 1 165 ? 1.509 -12.336 -15.141 1 98.88 165 ALA B C 1
ATOM 3468 O O . ALA B 1 165 ? 1.094 -11.797 -16.172 1 98.88 165 ALA B O 1
ATOM 3469 N N . PHE B 1 166 ? 0.79 -13.133 -14.406 1 98.94 166 PHE B N 1
ATOM 3470 C CA . PHE B 1 166 ? -0.588 -13.508 -14.695 1 98.94 166 PHE B CA 1
ATOM 3471 C C . PHE B 1 166 ? -1.485 -13.258 -13.492 1 98.94 166 PHE B C 1
ATOM 3473 O O . PHE B 1 166 ? -1.148 -13.641 -12.367 1 98.94 166 PHE B O 1
ATOM 3480 N N . ALA B 1 167 ? -2.57 -12.602 -13.672 1 98.81 167 ALA B N 1
ATOM 3481 C CA . ALA B 1 167 ? -3.566 -12.367 -12.633 1 98.81 167 ALA B CA 1
ATOM 3482 C C . ALA B 1 167 ? -4.977 -12.633 -13.148 1 98.81 167 ALA B C 1
ATOM 3484 O O . ALA B 1 167 ? -5.199 -12.68 -14.359 1 98.81 167 ALA B O 1
ATOM 3485 N N . HIS B 1 168 ? -5.906 -12.922 -12.32 1 98.88 168 HIS B N 1
ATOM 3486 C CA . HIS B 1 168 ? -7.324 -13.109 -12.625 1 98.88 168 HIS B CA 1
ATOM 3487 C C . HIS B 1 168 ? -8.195 -12.227 -11.734 1 98.88 168 HIS B C 1
ATOM 3489 O O . HIS B 1 168 ? -8 -12.18 -10.516 1 98.88 168 HIS B O 1
ATOM 3495 N N . LEU B 1 169 ? -9.039 -11.492 -12.344 1 98.62 169 LEU B N 1
ATOM 3496 C CA . LEU B 1 169 ? -9.961 -10.656 -11.578 1 98.62 169 LEU B CA 1
ATOM 3497 C C . LEU B 1 169 ? -11.406 -10.906 -12 1 98.62 169 LEU B C 1
ATOM 3499 O O . LEU B 1 169 ? -11.656 -11.641 -12.953 1 98.62 169 LEU B O 1
ATOM 3503 N N . ASN B 1 170 ? -12.383 -10.375 -11.297 1 98.19 170 ASN B N 1
ATOM 3504 C CA . ASN B 1 170 ? -13.805 -10.641 -11.508 1 98.19 170 ASN B CA 1
ATOM 3505 C C . ASN B 1 170 ? -14.344 -9.891 -12.719 1 98.19 170 ASN B C 1
ATOM 3507 O O . ASN B 1 170 ? -14.969 -10.484 -13.602 1 98.19 170 ASN B O 1
ATOM 3511 N N . LEU B 1 171 ? -14.078 -8.562 -12.734 1 98.19 171 LEU B N 1
ATOM 3512 C CA . LEU B 1 171 ? -14.602 -7.711 -13.797 1 98.19 171 LEU B CA 1
ATOM 3513 C C . LEU B 1 171 ? -13.492 -6.863 -14.406 1 98.19 171 LEU B C 1
ATOM 3515 O O . LEU B 1 171 ? -12.625 -6.352 -13.688 1 98.19 171 LEU B O 1
ATOM 3519 N N . GLY B 1 172 ? -13.5 -6.695 -15.68 1 98.19 172 GLY B N 1
ATOM 3520 C CA . GLY B 1 172 ? -12.539 -5.84 -16.359 1 98.19 172 GLY B CA 1
ATOM 3521 C C . GLY B 1 172 ? -13.031 -5.34 -17.703 1 98.19 172 GLY B C 1
ATOM 3522 O O . GLY B 1 172 ? -14.062 -5.797 -18.203 1 98.19 172 GLY B O 1
ATOM 3523 N N . ASP B 1 173 ? -12.406 -4.348 -18.219 1 98.31 173 ASP B N 1
ATOM 3524 C CA . ASP B 1 173 ? -12.734 -3.865 -19.562 1 98.31 173 ASP B CA 1
ATOM 3525 C C . ASP B 1 173 ? -11.633 -4.234 -20.562 1 98.31 173 ASP B C 1
ATOM 3527 O O . ASP B 1 173 ? -10.617 -4.816 -20.188 1 98.31 173 ASP B O 1
ATOM 3531 N N . CYS B 1 174 ? -11.898 -3.979 -21.781 1 98.12 174 CYS B N 1
ATOM 3532 C CA . CYS B 1 174 ? -11 -4.402 -22.844 1 98.12 174 CYS B CA 1
ATOM 3533 C C . CYS B 1 174 ? -9.727 -3.572 -22.859 1 98.12 174 CYS B C 1
ATOM 3535 O O . CYS B 1 174 ? -8.758 -3.916 -23.531 1 98.12 174 CYS B O 1
ATOM 3537 N N . ARG B 1 175 ? -9.688 -2.506 -22.062 1 97.5 175 ARG B N 1
ATOM 3538 C CA . ARG B 1 175 ? -8.547 -1.603 -22.062 1 97.5 175 ARG B CA 1
ATOM 3539 C C . ARG B 1 175 ? -7.531 -2.014 -20.984 1 97.5 175 ARG B C 1
ATOM 3541 O O . ARG B 1 175 ? -6.391 -1.547 -21 1 97.5 175 ARG B O 1
ATOM 3548 N N . GLY B 1 176 ? -7.969 -2.848 -20.062 1 97.81 176 GLY B N 1
ATOM 3549 C CA . GLY B 1 176 ? -7.039 -3.33 -19.062 1 97.81 176 GLY B CA 1
ATOM 3550 C C . GLY B 1 176 ? -7.367 -2.848 -17.656 1 97.81 176 GLY B C 1
ATOM 3551 O O . GLY B 1 176 ? -6.617 -3.104 -16.719 1 97.81 176 GLY B O 1
ATOM 3552 N N . ASN B 1 177 ? -8.484 -2.121 -17.516 1 97.94 177 ASN B N 1
ATOM 3553 C CA . ASN B 1 177 ? -8.969 -1.81 -16.172 1 97.94 177 ASN B CA 1
ATOM 3554 C C . ASN B 1 177 ? -9.734 -2.98 -15.578 1 97.94 177 ASN B C 1
ATOM 3556 O O . ASN B 1 177 ? -10.477 -3.67 -16.281 1 97.94 177 ASN B O 1
ATOM 3560 N N . ALA B 1 178 ? -9.508 -3.193 -14.289 1 98.38 178 ALA B N 1
ATOM 3561 C CA . ALA B 1 178 ? -10.219 -4.336 -13.711 1 98.38 178 ALA B CA 1
ATOM 3562 C C . ALA B 1 178 ? -10.445 -4.141 -12.219 1 98.38 178 ALA B C 1
ATOM 3564 O O . ALA B 1 178 ? -9.68 -3.445 -11.547 1 98.38 178 ALA B O 1
ATOM 3565 N N . ALA B 1 179 ? -11.523 -4.734 -11.75 1 97.56 179 ALA B N 1
ATOM 3566 C CA . ALA B 1 179 ? -11.93 -4.684 -10.344 1 97.56 179 ALA B CA 1
ATOM 3567 C C . ALA B 1 179 ? -12.055 -6.09 -9.758 1 97.56 179 ALA B C 1
ATOM 3569 O O . ALA B 1 179 ? -12.461 -7.023 -10.453 1 97.56 179 ALA B O 1
ATOM 3570 N N . TYR B 1 180 ? -11.57 -6.23 -8.586 1 96.12 180 TYR B N 1
ATOM 3571 C CA . TYR B 1 180 ? -11.977 -7.391 -7.793 1 96.12 180 TYR B CA 1
ATOM 3572 C C . TYR B 1 180 ? -13.219 -7.086 -6.977 1 96.12 180 TYR B C 1
ATOM 3574 O O . TYR B 1 180 ? -13.344 -6 -6.402 1 96.12 180 TYR B O 1
ATOM 3582 N N . THR B 1 181 ? -14.156 -7.934 -6.945 1 92.94 181 THR B N 1
ATOM 3583 C CA . THR B 1 181 ? -15.422 -7.645 -6.273 1 92.94 181 THR B CA 1
ATOM 3584 C C . THR B 1 181 ? -15.547 -8.453 -4.984 1 92.94 181 THR B C 1
ATOM 3586 O O . THR B 1 181 ? -16.562 -8.383 -4.297 1 92.94 181 THR B O 1
ATOM 3589 N N . GLY B 1 182 ? -14.562 -9.203 -4.688 1 90.12 182 GLY B N 1
ATOM 3590 C CA . GLY B 1 182 ? -14.484 -9.898 -3.414 1 90.12 182 GLY B CA 1
ATOM 3591 C C . GLY B 1 182 ? -13.836 -9.062 -2.322 1 90.12 182 GLY B C 1
ATOM 3592 O O . GLY B 1 182 ? -13.852 -7.832 -2.381 1 90.12 182 GLY B O 1
ATOM 3593 N N . ILE B 1 183 ? -13.219 -9.773 -1.331 1 86 183 ILE B N 1
ATOM 3594 C CA . ILE B 1 183 ? -12.781 -9.094 -0.117 1 86 183 ILE B CA 1
ATOM 3595 C C . ILE B 1 183 ? -11.305 -8.734 -0.231 1 86 183 ILE B C 1
ATOM 3597 O O . ILE B 1 183 ? -10.898 -7.629 0.135 1 86 183 ILE B O 1
ATOM 3601 N N . ASP B 1 184 ? -10.539 -9.633 -0.836 1 90.62 184 ASP B N 1
ATOM 3602 C CA . ASP B 1 184 ? -9.086 -9.453 -0.776 1 90.62 184 ASP B CA 1
ATOM 3603 C C . ASP B 1 184 ? -8.5 -9.242 -2.17 1 90.62 184 ASP B C 1
ATOM 3605 O O . ASP B 1 184 ? -8.883 -9.938 -3.117 1 90.62 184 ASP B O 1
ATOM 3609 N N . PRO B 1 185 ? -7.574 -8.367 -2.275 1 92.31 185 PRO B N 1
ATOM 3610 C CA . PRO B 1 185 ? -6.957 -8.125 -3.58 1 92.31 185 PRO B CA 1
ATOM 3611 C C . PRO B 1 185 ? -5.867 -9.141 -3.912 1 92.31 185 PRO B C 1
ATOM 3613 O O . PRO B 1 185 ? -5.488 -9.289 -5.078 1 92.31 185 PRO B O 1
ATOM 3616 N N . TYR B 1 186 ? -5.219 -9.828 -2.973 1 94.38 186 TYR B N 1
ATOM 3617 C CA . TYR B 1 186 ? -4.234 -10.898 -3.084 1 94.38 186 TYR B CA 1
ATOM 3618 C C . TYR B 1 186 ? -2.986 -10.414 -3.814 1 94.38 186 TYR B C 1
ATOM 3620 O O . TYR B 1 186 ? -2.385 -11.164 -4.586 1 94.38 186 TYR B O 1
ATOM 3628 N N . PHE B 1 187 ? -2.648 -9.164 -3.764 1 94.94 187 PHE B N 1
ATOM 3629 C CA . PHE B 1 187 ? -1.452 -8.539 -4.32 1 94.94 187 PHE B CA 1
ATOM 3630 C C . PHE B 1 187 ? -1.413 -8.695 -5.832 1 94.94 187 PHE B C 1
ATOM 3632 O O . PHE B 1 187 ? -0.335 -8.742 -6.43 1 94.94 187 PHE B O 1
ATOM 3639 N N . ASP B 1 188 ? -2.531 -8.844 -6.5 1 98.19 188 ASP B N 1
ATOM 3640 C CA . ASP B 1 188 ? -2.572 -9.031 -7.945 1 98.19 188 ASP B CA 1
ATOM 3641 C C . ASP B 1 188 ? -1.904 -7.859 -8.664 1 98.19 188 ASP B C 1
ATOM 3643 O O . ASP B 1 188 ? -1.165 -8.062 -9.633 1 98.19 188 ASP B O 1
ATOM 3647 N N . ASP B 1 189 ? -2.164 -6.672 -8.156 1 97.62 189 ASP B N 1
ATOM 3648 C CA . ASP B 1 189 ? -1.586 -5.477 -8.766 1 97.62 189 ASP B CA 1
ATOM 3649 C C . ASP B 1 189 ? -0.063 -5.48 -8.641 1 97.62 189 ASP B C 1
ATOM 3651 O O . ASP B 1 189 ? 0.64 -5.09 -9.578 1 97.62 189 ASP B O 1
ATOM 3655 N N . LEU B 1 190 ? 0.396 -5.965 -7.527 1 97.94 190 LEU B N 1
ATOM 3656 C CA . LEU B 1 190 ? 1.833 -5.98 -7.277 1 97.94 190 LEU B CA 1
ATOM 3657 C C . LEU B 1 190 ? 2.543 -6.914 -8.25 1 97.94 190 LEU B C 1
ATOM 3659 O O . LEU B 1 190 ? 3.605 -6.578 -8.781 1 97.94 190 LEU B O 1
ATOM 3663 N N . PHE B 1 191 ? 1.949 -8.062 -8.5 1 98.75 191 PHE B N 1
ATOM 3664 C CA . PHE B 1 191 ? 2.51 -8.984 -9.484 1 98.75 191 PHE B CA 1
ATOM 3665 C C . PHE B 1 191 ? 2.584 -8.336 -10.859 1 98.75 191 PHE B C 1
ATOM 3667 O O . PHE B 1 191 ? 3.611 -8.414 -11.539 1 98.75 191 PHE B O 1
ATOM 3674 N N . LEU B 1 192 ? 1.524 -7.699 -11.242 1 98.81 192 LEU B N 1
ATOM 3675 C CA . LEU B 1 192 ? 1.477 -7.074 -12.562 1 98.81 192 LEU B CA 1
ATOM 3676 C C . LEU B 1 192 ? 2.486 -5.938 -12.656 1 98.81 192 LEU B C 1
ATOM 3678 O O . LEU B 1 192 ? 3.191 -5.812 -13.664 1 98.81 192 LEU B O 1
ATOM 3682 N N . MET B 1 193 ? 2.676 -5.195 -11.578 1 98.5 193 MET B N 1
ATOM 3683 C CA . MET B 1 193 ? 3.57 -4.043 -11.602 1 98.5 193 MET B CA 1
ATOM 3684 C C . MET B 1 193 ? 5.027 -4.484 -11.57 1 98.5 193 MET B C 1
ATOM 3686 O O . MET B 1 193 ? 5.914 -3.744 -12 1 98.5 193 MET B O 1
ATOM 3690 N N . ALA B 1 194 ? 5.273 -5.691 -11.07 1 98.75 194 ALA B N 1
ATOM 3691 C CA . ALA B 1 194 ? 6.637 -6.207 -10.953 1 98.75 194 ALA B CA 1
ATOM 3692 C C . ALA B 1 194 ? 7.09 -6.859 -12.258 1 98.75 194 ALA B C 1
ATOM 3694 O O . ALA B 1 194 ? 8.242 -7.27 -12.383 1 98.75 194 ALA B O 1
ATOM 3695 N N . ALA B 1 195 ? 6.223 -6.949 -13.297 1 98.81 195 ALA B N 1
ATOM 3696 C CA . ALA B 1 195 ? 6.488 -7.781 -14.469 1 98.81 195 ALA B CA 1
ATOM 3697 C C . ALA B 1 195 ? 6.734 -6.922 -15.703 1 98.81 195 ALA B C 1
ATOM 3699 O O . ALA B 1 195 ? 6.203 -5.816 -15.82 1 98.81 195 ALA B O 1
ATOM 3700 N N . GLU B 1 196 ? 7.547 -7.469 -16.609 1 98.5 196 GLU B N 1
ATOM 3701 C CA . GLU B 1 196 ? 7.746 -6.84 -17.922 1 98.5 196 GLU B CA 1
ATOM 3702 C C . GLU B 1 196 ? 6.527 -7.031 -18.812 1 98.5 196 GLU B C 1
ATOM 3704 O O . GLU B 1 196 ? 6.043 -6.078 -19.422 1 98.5 196 GLU B O 1
ATOM 3709 N N . GLN B 1 197 ? 6.07 -8.258 -18.906 1 98.62 197 GLN B N 1
ATOM 3710 C CA . GLN B 1 197 ? 4.844 -8.57 -19.641 1 98.62 197 GLN B CA 1
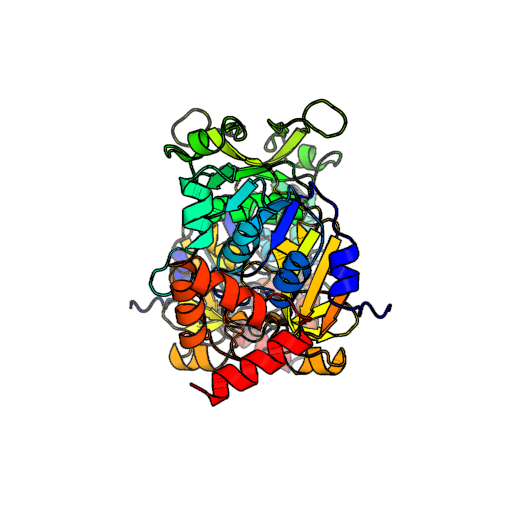ATOM 3711 C C . GLN B 1 197 ? 3.707 -8.898 -18.672 1 98.62 197 GLN B C 1
ATOM 3713 O O . GLN B 1 197 ? 3.877 -9.711 -17.766 1 98.62 197 GLN B O 1
ATOM 3718 N N . ARG B 1 198 ? 2.564 -8.336 -18.953 1 98.81 198 ARG B N 1
ATOM 3719 C CA . ARG B 1 198 ? 1.486 -8.398 -17.969 1 98.81 198 ARG B CA 1
ATOM 3720 C C . ARG B 1 198 ? 0.197 -8.914 -18.594 1 98.81 198 ARG B C 1
ATOM 3722 O O . ARG B 1 198 ? -0.394 -8.242 -19.453 1 98.81 198 ARG B O 1
ATOM 3729 N N . PHE B 1 199 ? -0.299 -10.016 -18.031 1 98.94 199 PHE B N 1
ATOM 3730 C CA . PHE B 1 199 ? -1.458 -10.688 -18.609 1 98.94 199 PHE B CA 1
ATOM 3731 C C . PHE B 1 199 ? -2.576 -10.805 -17.578 1 98.94 199 PHE B C 1
ATOM 3733 O O . PHE B 1 199 ? -2.369 -11.344 -16.484 1 98.94 199 PHE B O 1
ATOM 3740 N N . LEU B 1 200 ? -3.744 -10.305 -17.953 1 98.88 200 LEU B N 1
ATOM 3741 C CA . LEU B 1 200 ? -4.898 -10.281 -17.062 1 98.88 200 LEU B CA 1
ATOM 3742 C C . LEU B 1 200 ? -6.051 -11.094 -17.641 1 98.88 200 LEU B C 1
ATOM 3744 O O . LEU B 1 200 ? -6.438 -10.898 -18.797 1 98.88 200 LEU B O 1
ATOM 3748 N N . SER B 1 201 ? -6.492 -12.062 -16.906 1 98.88 201 SER B N 1
ATOM 3749 C CA . SER B 1 201 ? -7.781 -12.664 -17.234 1 98.88 201 SER B CA 1
ATOM 3750 C C . SER B 1 201 ? -8.875 -12.164 -16.312 1 98.88 201 SER B C 1
ATOM 3752 O O . SER B 1 201 ? -8.602 -11.773 -15.172 1 98.88 201 SER B O 1
ATOM 3754 N N . VAL B 1 202 ? -10.094 -12.125 -16.859 1 98.75 202 VAL B N 1
ATOM 3755 C CA . VAL B 1 202 ? -11.234 -11.695 -16.047 1 98.75 202 VAL B CA 1
ATOM 3756 C C . VAL B 1 202 ? -12.414 -12.641 -16.281 1 98.75 202 VAL B C 1
ATOM 3758 O O . VAL B 1 202 ? -12.516 -13.281 -17.328 1 98.75 202 VAL B O 1
ATOM 3761 N N . GLU B 1 203 ? -13.289 -12.719 -15.289 1 98.56 203 GLU B N 1
ATOM 3762 C CA . GLU B 1 203 ? -14.516 -13.5 -15.438 1 98.56 203 GLU B CA 1
ATOM 3763 C C . GLU B 1 203 ? -15.398 -12.945 -16.547 1 98.56 203 GLU B C 1
ATOM 3765 O O . GLU B 1 203 ? -15.984 -13.703 -17.328 1 98.56 203 GLU B O 1
ATOM 3770 N N . ARG B 1 204 ? -15.469 -11.594 -16.547 1 98.19 204 ARG B N 1
ATOM 3771 C CA . ARG B 1 204 ? -16.344 -10.938 -17.516 1 98.19 204 ARG B CA 1
ATOM 3772 C C . ARG B 1 204 ? -15.742 -9.625 -18 1 98.19 204 ARG B C 1
ATOM 3774 O O . ARG B 1 204 ? -15.266 -8.82 -17.188 1 98.19 204 ARG B O 1
ATOM 3781 N N . ILE B 1 205 ? -15.711 -9.398 -19.25 1 98.44 205 ILE B N 1
ATOM 3782 C CA . ILE B 1 205 ? -15.359 -8.102 -19.828 1 98.44 205 ILE B CA 1
ATOM 3783 C C . ILE B 1 205 ? -16.609 -7.246 -19.969 1 98.44 205 ILE B C 1
ATOM 3785 O O . ILE B 1 205 ? -17.625 -7.703 -20.484 1 98.44 205 ILE B O 1
ATOM 3789 N N . VAL B 1 206 ? -16.594 -6.078 -19.484 1 98.12 206 VAL B N 1
ATOM 3790 C CA . VAL B 1 206 ? -17.688 -5.105 -19.609 1 98.12 206 VAL B CA 1
ATOM 3791 C C . VAL B 1 206 ? -17.141 -3.791 -20.172 1 98.12 206 VAL B C 1
ATOM 3793 O O . VAL B 1 206 ? -15.922 -3.631 -20.312 1 98.12 206 VAL B O 1
ATOM 3796 N N . THR B 1 207 ? -18.078 -2.865 -20.531 1 97.5 207 THR B N 1
ATOM 3797 C CA . THR B 1 207 ? -17.609 -1.544 -20.938 1 97.5 207 THR B CA 1
ATOM 3798 C C . THR B 1 207 ? -16.969 -0.809 -19.766 1 97.5 207 THR B C 1
ATOM 3800 O O . THR B 1 207 ? -17.234 -1.121 -18.609 1 97.5 207 THR B O 1
ATOM 3803 N N . THR B 1 208 ? -16.078 0.102 -20.109 1 96.25 208 THR B N 1
ATOM 3804 C CA . THR B 1 208 ? -15.453 0.901 -19.062 1 96.25 208 THR B CA 1
ATOM 3805 C C . THR B 1 208 ? -16.5 1.587 -18.203 1 96.25 208 THR B C 1
ATOM 3807 O O . THR B 1 208 ? -16.359 1.661 -16.984 1 96.25 208 THR B O 1
ATOM 3810 N N . GLU B 1 209 ? -17.531 2.086 -18.797 1 96.5 209 GLU B N 1
ATOM 3811 C CA . GLU B 1 209 ? -18.625 2.742 -18.078 1 96.5 209 GLU B CA 1
ATOM 3812 C C . GLU B 1 209 ? -19.297 1.782 -17.094 1 96.5 209 GLU B C 1
ATOM 3814 O O . GLU B 1 209 ? -19.531 2.131 -15.938 1 96.5 209 GLU B O 1
ATOM 3819 N N . GLU B 1 210 ? -19.562 0.627 -17.578 1 96.69 210 GLU B N 1
ATOM 3820 C CA . GLU B 1 210 ? -20.188 -0.394 -16.734 1 96.69 210 GLU B CA 1
ATOM 3821 C C . GLU B 1 210 ? -19.25 -0.797 -15.594 1 96.69 210 GLU B C 1
ATOM 3823 O O . GLU B 1 210 ? -19.703 -1.018 -14.469 1 96.69 210 GLU B O 1
ATOM 3828 N N . LEU B 1 211 ? -18.016 -0.878 -15.906 1 96.44 211 LEU B N 1
ATOM 3829 C CA . LEU B 1 211 ? -17.016 -1.237 -14.891 1 96.44 211 LEU B CA 1
ATOM 3830 C C . LEU B 1 211 ? -17.016 -0.221 -13.758 1 96.44 211 LEU B C 1
ATOM 3832 O O . LEU B 1 211 ? -17.094 -0.594 -12.586 1 96.44 211 LEU B O 1
ATOM 3836 N N . VAL B 1 212 ? -17 0.997 -14.047 1 93.06 212 VAL B N 1
ATOM 3837 C CA . VAL B 1 212 ? -16.922 2.08 -13.07 1 93.06 212 VAL B CA 1
ATOM 3838 C C . VAL B 1 212 ? -18.188 2.109 -12.219 1 93.06 212 VAL B C 1
ATOM 3840 O O . VAL B 1 212 ? -18.141 2.418 -11.023 1 93.06 212 VAL B O 1
ATOM 3843 N N . LYS B 1 213 ? -19.297 1.713 -12.758 1 93.19 213 LYS B N 1
ATOM 3844 C CA . LYS B 1 213 ? -20.578 1.732 -12.062 1 93.19 213 LYS B CA 1
ATOM 3845 C C . LYS B 1 213 ? -20.75 0.495 -11.18 1 93.19 213 LYS B C 1
ATOM 3847 O O . LYS B 1 213 ? -21.438 0.536 -10.164 1 93.19 213 LYS B O 1
ATOM 3852 N N . SER B 1 214 ? -20.078 -0.521 -11.562 1 92.75 214 SER B N 1
ATOM 3853 C CA . SER B 1 214 ? -20.344 -1.828 -10.969 1 92.75 214 SER B CA 1
ATOM 3854 C C . SER B 1 214 ? -19.516 -2.047 -9.711 1 92.75 214 SER B C 1
ATOM 3856 O O . SER B 1 214 ? -19.812 -2.934 -8.914 1 92.75 214 SER B O 1
ATOM 3858 N N . ALA B 1 215 ? -18.5 -1.328 -9.562 1 90.94 215 ALA B N 1
ATOM 3859 C CA . ALA B 1 215 ? -17.609 -1.515 -8.422 1 90.94 215 ALA B CA 1
ATOM 3860 C C . ALA B 1 215 ? -17.172 -0.173 -7.836 1 90.94 215 ALA B C 1
ATOM 3862 O O . ALA B 1 215 ? -16.984 0.798 -8.57 1 90.94 215 ALA B O 1
ATOM 3863 N N . PRO B 1 216 ? -17.094 -0.191 -6.473 1 89.19 216 PRO B N 1
ATOM 3864 C CA . PRO B 1 216 ? -16.562 1.045 -5.895 1 89.19 216 PRO B CA 1
ATOM 3865 C C . PRO B 1 216 ? -15.141 1.351 -6.359 1 89.19 216 PRO B C 1
ATOM 3867 O O . PRO B 1 216 ? -14.383 0.433 -6.688 1 89.19 216 PRO B O 1
ATOM 3870 N N . PRO B 1 217 ? -14.82 2.588 -6.379 1 88.12 217 PRO B N 1
ATOM 3871 C CA . PRO B 1 217 ? -13.492 2.977 -6.852 1 88.12 217 PRO B CA 1
ATOM 3872 C C . PRO B 1 217 ? -12.367 2.242 -6.125 1 88.12 217 PRO B C 1
ATOM 3874 O O . PRO B 1 217 ? -11.32 1.959 -6.719 1 88.12 217 PRO B O 1
ATOM 3877 N N . GLN B 1 218 ? -12.617 1.901 -4.902 1 88.69 218 GLN B N 1
ATOM 3878 C CA . GLN B 1 218 ? -11.602 1.245 -4.09 1 88.69 218 GLN B CA 1
ATOM 3879 C C . GLN B 1 218 ? -11.352 -0.183 -4.562 1 88.69 218 GLN B C 1
ATOM 3881 O O . GLN B 1 218 ? -10.328 -0.782 -4.234 1 88.69 218 GLN B O 1
ATOM 3886 N N . ALA B 1 219 ? -12.227 -0.719 -5.312 1 91.88 219 ALA B N 1
ATOM 3887 C CA . ALA B 1 219 ? -12.117 -2.092 -5.801 1 91.88 219 ALA B CA 1
ATOM 3888 C C . ALA B 1 219 ? -11.438 -2.139 -7.164 1 91.88 219 ALA B C 1
ATOM 3890 O O . ALA B 1 219 ? -11.047 -3.211 -7.637 1 91.88 219 ALA B O 1
ATOM 3891 N N . MET B 1 220 ? -11.289 -0.957 -7.75 1 93.44 220 MET B N 1
ATOM 3892 C CA . MET B 1 220 ? -10.578 -0.863 -9.023 1 93.44 220 MET B CA 1
ATOM 3893 C C . MET B 1 220 ? -9.078 -1.084 -8.82 1 93.44 220 MET B C 1
ATOM 3895 O O . MET B 1 220 ? -8.305 -0.126 -8.781 1 93.44 220 MET B O 1
ATOM 3899 N N . LEU B 1 221 ? -8.695 -2.312 -8.781 1 93.44 221 LEU B N 1
ATOM 3900 C CA . LEU B 1 221 ? -7.359 -2.719 -8.352 1 93.44 221 LEU B CA 1
ATOM 3901 C C . LEU B 1 221 ? -6.336 -2.492 -9.461 1 93.44 221 LEU B C 1
ATOM 3903 O O . LEU B 1 221 ? -5.188 -2.139 -9.18 1 93.44 221 LEU B O 1
ATOM 3907 N N . VAL B 1 222 ? -6.77 -2.764 -10.656 1 96.5 222 VAL B N 1
ATOM 3908 C CA . VAL B 1 222 ? -5.852 -2.766 -11.797 1 96.5 222 VAL B CA 1
ATOM 3909 C C . VAL B 1 222 ? -6.285 -1.712 -12.812 1 96.5 222 VAL B C 1
ATOM 3911 O O . VAL B 1 222 ? -7.469 -1.603 -13.133 1 96.5 222 VAL B O 1
ATOM 3914 N N . ASN B 1 223 ? -5.336 -0.938 -13.258 1 95.56 223 ASN B N 1
ATOM 3915 C CA . ASN B 1 223 ? -5.637 0.014 -14.328 1 95.56 223 ASN B CA 1
ATOM 3916 C C . ASN B 1 223 ? -4.914 -0.348 -15.617 1 95.56 223 ASN B C 1
ATOM 3918 O O . ASN B 1 223 ? -4.039 -1.215 -15.625 1 95.56 223 ASN B O 1
ATOM 3922 N N . ARG B 1 224 ? -5.254 0.28 -16.656 1 95.75 224 ARG B N 1
ATOM 3923 C CA . ARG B 1 224 ? -4.84 -0.091 -18.016 1 95.75 224 ARG B CA 1
ATOM 3924 C C . ARG B 1 224 ? -3.326 0.007 -18.172 1 95.75 224 ARG B C 1
ATOM 3926 O O . ARG B 1 224 ? -2.738 -0.671 -19.016 1 95.75 224 ARG B O 1
ATOM 3933 N N . MET B 1 225 ? -2.629 0.786 -17.344 1 95.44 225 MET B N 1
ATOM 3934 C CA . MET B 1 225 ? -1.18 0.934 -17.438 1 95.44 225 MET B CA 1
ATOM 3935 C C . MET B 1 225 ? -0.468 -0.294 -16.891 1 95.44 225 MET B C 1
ATOM 3937 O O . MET B 1 225 ? 0.71 -0.515 -17.172 1 95.44 225 MET B O 1
ATOM 3941 N N . MET B 1 226 ? -1.179 -1.124 -16.125 1 96.81 226 MET B N 1
ATOM 3942 C CA . MET B 1 226 ? -0.609 -2.295 -15.461 1 96.81 226 MET B CA 1
ATOM 3943 C C . MET B 1 226 ? -0.807 -3.547 -16.312 1 96.81 226 MET B C 1
ATOM 3945 O O . MET B 1 226 ? -0.4 -4.641 -15.914 1 96.81 226 MET B O 1
ATOM 3949 N N . VAL B 1 227 ? -1.46 -3.428 -17.438 1 98.31 227 VAL B N 1
ATOM 3950 C CA . VAL B 1 227 ? -1.9 -4.609 -18.172 1 98.31 227 VAL B CA 1
ATOM 3951 C C . VAL B 1 227 ? -1.521 -4.473 -19.656 1 98.31 227 VAL B C 1
ATOM 3953 O O . VAL B 1 227 ? -1.732 -3.418 -20.25 1 98.31 227 VAL B O 1
ATOM 3956 N N . ASP B 1 228 ? -0.954 -5.512 -20.188 1 98.25 228 ASP B N 1
ATOM 3957 C CA . ASP B 1 228 ? -0.583 -5.516 -21.594 1 98.25 228 ASP B CA 1
ATOM 3958 C C . ASP B 1 228 ? -1.602 -6.285 -22.438 1 98.25 228 ASP B C 1
ATOM 3960 O O . ASP B 1 228 ? -1.785 -6 -23.625 1 98.25 228 ASP B O 1
ATOM 3964 N N . ALA B 1 229 ? -2.238 -7.254 -21.828 1 98.44 229 ALA B N 1
ATOM 3965 C CA . ALA B 1 229 ? -3.238 -8.062 -22.531 1 98.44 229 ALA B CA 1
ATOM 3966 C C . ALA B 1 229 ? -4.324 -8.539 -21.562 1 98.44 229 ALA B C 1
ATOM 3968 O O . ALA B 1 229 ? -4.043 -8.836 -20.406 1 98.44 229 ALA B O 1
ATOM 3969 N N . VAL B 1 230 ? -5.512 -8.617 -22.094 1 98.75 230 VAL B N 1
ATOM 3970 C CA . VAL B 1 230 ? -6.676 -9.023 -21.312 1 98.75 230 VAL B CA 1
ATOM 3971 C C . VAL B 1 230 ? -7.336 -10.242 -21.969 1 98.75 230 VAL B C 1
ATOM 3973 O O . VAL B 1 230 ? -7.492 -10.289 -23.188 1 98.75 230 VAL B O 1
ATOM 3976 N N . VAL B 1 231 ? -7.688 -11.219 -21.172 1 98.75 231 VAL B N 1
ATOM 3977 C CA . VAL B 1 231 ? -8.414 -12.398 -21.641 1 98.75 231 VAL B CA 1
ATOM 3978 C C . VAL B 1 231 ? -9.703 -12.562 -20.844 1 98.75 231 VAL B C 1
ATOM 3980 O O . VAL B 1 231 ? -9.695 -12.492 -19.609 1 98.75 231 VAL B O 1
ATOM 3983 N N . GLU B 1 232 ? -10.828 -12.719 -21.562 1 98.69 232 GLU B N 1
ATOM 3984 C CA . GLU B 1 232 ? -12.039 -13.148 -20.875 1 98.69 232 GLU B CA 1
ATOM 3985 C C . GLU B 1 232 ? -12.031 -14.656 -20.625 1 98.69 232 GLU B C 1
ATOM 3987 O O . GLU B 1 232 ? -11.977 -15.445 -21.578 1 98.69 232 GLU B O 1
ATOM 3992 N N . ALA B 1 233 ? -12.016 -14.984 -19.359 1 98.38 233 ALA B N 1
ATOM 3993 C CA . ALA B 1 233 ? -11.945 -16.406 -19 1 98.38 233 ALA B CA 1
ATOM 3994 C C . ALA B 1 233 ? -12.922 -16.734 -17.891 1 98.38 233 ALA B C 1
ATOM 3996 O O . ALA B 1 233 ? -12.516 -17 -16.75 1 98.38 233 ALA B O 1
ATOM 3997 N N . PRO B 1 234 ? -14.266 -16.859 -18.266 1 98 234 PRO B N 1
ATOM 3998 C CA . PRO B 1 234 ? -15.219 -17.297 -17.234 1 98 234 PRO B CA 1
ATOM 3999 C C . PRO B 1 234 ? -14.812 -18.609 -16.578 1 98 234 PRO B C 1
ATOM 4001 O O . PRO B 1 234 ? -14.492 -19.578 -17.281 1 98 234 PRO B O 1
ATOM 4004 N N . GLY B 1 235 ? -14.766 -18.594 -15.242 1 97.75 235 GLY B N 1
ATOM 4005 C CA . GLY B 1 235 ? -14.305 -19.781 -14.523 1 97.75 235 GLY B CA 1
ATOM 4006 C C . GLY B 1 235 ? -12.789 -19.922 -14.523 1 97.75 235 GLY B C 1
ATOM 4007 O O . GLY B 1 235 ? -12.266 -20.984 -14.195 1 97.75 235 GLY B O 1
ATOM 4008 N N . GLY B 1 236 ? -12.164 -18.891 -14.844 1 98.19 236 GLY B N 1
ATOM 4009 C CA . GLY B 1 236 ? -10.734 -18.938 -15.102 1 98.19 236 GLY B CA 1
ATOM 4010 C C . GLY B 1 236 ? -9.914 -19.188 -13.852 1 98.19 236 GLY B C 1
ATOM 4011 O O . GLY B 1 236 ? -8.734 -19.547 -13.938 1 98.19 236 GLY B O 1
ATOM 4012 N N . ALA B 1 237 ? -10.461 -19.047 -12.688 1 98.5 237 ALA B N 1
ATOM 4013 C CA . ALA B 1 237 ? -9.75 -19.297 -11.438 1 98.5 237 ALA B CA 1
ATOM 4014 C C . ALA B 1 237 ? -10.055 -20.703 -10.906 1 98.5 237 ALA B C 1
ATOM 4016 O O . ALA B 1 237 ? -9.492 -21.125 -9.891 1 98.5 237 ALA B O 1
ATOM 4017 N N . HIS B 1 238 ? -10.898 -21.406 -11.562 1 98 238 HIS B N 1
ATOM 4018 C CA . HIS B 1 238 ? -11.266 -22.734 -11.094 1 98 238 HIS B CA 1
ATOM 4019 C C . HIS B 1 238 ? -10.055 -23.672 -11.094 1 98 238 HIS B C 1
ATOM 4021 O O . HIS B 1 238 ? -9.258 -23.656 -12.031 1 98 238 HIS B O 1
ATOM 4027 N N . PHE B 1 239 ? -9.977 -24.312 -10.016 1 97.5 239 PHE B N 1
ATOM 4028 C CA . PHE B 1 239 ? -10.883 -24.688 -8.938 1 97.5 239 PHE B CA 1
ATOM 4029 C C . PHE B 1 239 ? -10.562 -23.891 -7.672 1 97.5 239 PHE B C 1
ATOM 4031 O O . PHE B 1 239 ? -11.031 -24.234 -6.582 1 97.5 239 PHE B O 1
ATOM 4038 N N . THR B 1 240 ? -9.734 -22.828 -7.711 1 98.06 240 THR B N 1
ATOM 4039 C CA . THR B 1 240 ? -9.578 -21.875 -6.625 1 98.06 240 THR B CA 1
ATOM 4040 C C . THR B 1 240 ? -10.781 -20.938 -6.555 1 98.06 240 THR B C 1
ATOM 4042 O O . THR B 1 240 ? -11.602 -20.891 -7.48 1 98.06 240 THR B O 1
ATOM 4045 N N . THR B 1 241 ? -10.906 -20.25 -5.469 1 97.31 241 THR B N 1
ATOM 4046 C CA . THR B 1 241 ? -12.047 -19.359 -5.297 1 97.31 241 THR B CA 1
ATOM 4047 C C . THR B 1 241 ? -11.859 -18.078 -6.105 1 97.31 241 THR B C 1
ATOM 4049 O O . THR B 1 241 ? -10.734 -17.625 -6.305 1 97.31 241 THR B O 1
ATOM 4052 N N . ALA B 1 242 ? -12.883 -17.531 -6.699 1 97.19 242 ALA B N 1
ATOM 4053 C CA . ALA B 1 242 ? -13.008 -16.188 -7.238 1 97.19 242 ALA B CA 1
ATOM 4054 C C . ALA B 1 242 ? -14.227 -15.477 -6.664 1 97.19 242 ALA B C 1
ATOM 4056 O O . ALA B 1 242 ? -15.055 -14.945 -7.41 1 97.19 242 ALA B O 1
ATOM 4057 N N . ALA B 1 243 ? -14.242 -15.477 -5.367 1 94.94 243 ALA B N 1
ATOM 4058 C CA . ALA B 1 243 ? -15.383 -14.875 -4.688 1 94.94 243 ALA B CA 1
ATOM 4059 C C . ALA B 1 243 ? -15.562 -13.414 -5.105 1 94.94 243 ALA B C 1
ATOM 4061 O O . ALA B 1 243 ? -14.586 -12.703 -5.312 1 94.94 243 ALA B O 1
ATOM 4062 N N . PRO B 1 244 ? -16.844 -12.891 -5.164 1 94.88 244 PRO B N 1
ATOM 4063 C CA . PRO B 1 244 ? -18.062 -13.617 -4.793 1 94.88 244 PRO B CA 1
ATOM 4064 C C . PRO B 1 244 ? -18.641 -14.422 -5.953 1 94.88 244 PRO B C 1
ATOM 4066 O O . PRO B 1 244 ? -19.719 -15.016 -5.824 1 94.88 244 PRO B O 1
ATOM 4069 N N . ASP B 1 245 ? -17.969 -14.492 -7.141 1 96.31 245 ASP B N 1
ATOM 4070 C CA . ASP B 1 245 ? -18.516 -15.195 -8.305 1 96.31 245 ASP B CA 1
ATOM 4071 C C . ASP B 1 245 ? -18.672 -16.688 -8.016 1 96.31 245 ASP B C 1
ATOM 4073 O O . ASP B 1 245 ? -19.703 -17.281 -8.375 1 96.31 245 ASP B O 1
ATOM 4077 N N . TYR B 1 246 ? -17.703 -17.297 -7.512 1 96.75 246 TYR B N 1
ATOM 4078 C CA . TYR B 1 246 ? -17.781 -18.703 -7.09 1 96.75 246 TYR B CA 1
ATOM 4079 C C . TYR B 1 246 ? -16.734 -19 -6.02 1 96.75 246 TYR B C 1
ATOM 4081 O O . TYR B 1 246 ? -15.719 -18.297 -5.918 1 96.75 246 TYR B O 1
ATOM 4089 N N . GLY B 1 247 ? -17.047 -20.016 -5.199 1 96.44 247 GLY B N 1
ATOM 4090 C CA . GLY B 1 247 ? -16.141 -20.438 -4.145 1 96.44 247 GLY B CA 1
ATOM 40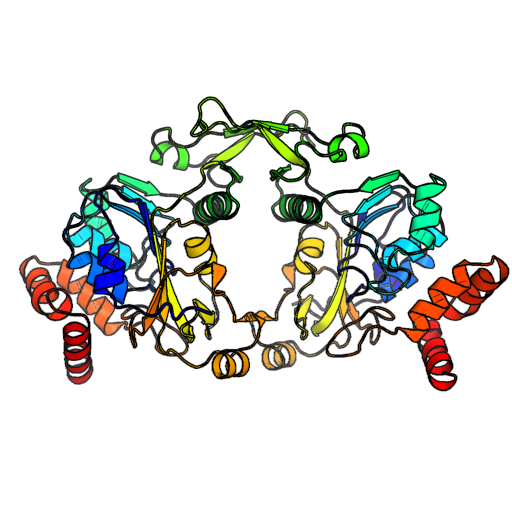91 C C . GLY B 1 247 ? -15.141 -21.484 -4.605 1 96.44 247 GLY B C 1
ATOM 4092 O O . GLY B 1 247 ? -15.156 -21.891 -5.766 1 96.44 247 GLY B O 1
ATOM 4093 N N . ARG B 1 248 ? -14.227 -21.797 -3.707 1 96.62 248 ARG B N 1
ATOM 4094 C CA . ARG B 1 248 ? -13.289 -22.891 -3.973 1 96.62 248 ARG B CA 1
ATOM 4095 C C . ARG B 1 248 ? -14.016 -24.203 -4.195 1 96.62 248 ARG B C 1
ATOM 4097 O O . ARG B 1 248 ? -14.883 -24.578 -3.406 1 96.62 248 ARG B O 1
ATOM 4104 N N . ASP B 1 249 ? -13.703 -24.859 -5.223 1 96.81 249 ASP B N 1
ATOM 4105 C CA . ASP B 1 249 ? -14.305 -26.156 -5.496 1 96.81 249 ASP B CA 1
ATOM 4106 C C . ASP B 1 249 ? -13.633 -27.266 -4.668 1 96.81 249 ASP B C 1
ATOM 4108 O O . ASP B 1 249 ? -12.766 -27.969 -5.168 1 96.81 249 ASP B O 1
ATOM 4112 N N . GLU B 1 250 ? -14.148 -27.453 -3.479 1 96 250 GLU B N 1
ATOM 4113 C CA . GLU B 1 250 ? -13.555 -28.375 -2.521 1 96 250 GLU B CA 1
ATOM 4114 C C . GLU B 1 250 ? -13.578 -29.812 -3.047 1 96 250 GLU B C 1
ATOM 4116 O O . GLU B 1 250 ? -12.625 -30.562 -2.844 1 96 250 GLU B O 1
ATOM 4121 N N . LYS B 1 251 ? -14.641 -30.141 -3.646 1 95.75 251 LYS B N 1
ATOM 4122 C CA . LYS B 1 251 ? -14.773 -31.5 -4.176 1 95.75 251 LYS B CA 1
ATOM 4123 C C . LYS B 1 251 ? -13.742 -31.766 -5.262 1 95.75 251 LYS B C 1
ATOM 4125 O O . LYS B 1 251 ? -13.086 -32.812 -5.258 1 95.75 251 LYS B O 1
ATOM 4130 N N . PHE B 1 252 ? -13.648 -30.875 -6.191 1 97.12 252 PHE B N 1
ATOM 4131 C CA . PHE B 1 252 ? -12.68 -31.062 -7.266 1 97.12 252 PHE B CA 1
ATOM 4132 C C . PHE B 1 252 ? -11.258 -31 -6.727 1 97.12 252 PHE B C 1
ATOM 4134 O O . PHE B 1 252 ? -10.375 -31.734 -7.203 1 97.12 252 PHE B O 1
ATOM 4141 N N . GLN B 1 253 ? -11.023 -30.094 -5.805 1 96.81 253 GLN B N 1
ATOM 4142 C CA . GLN B 1 253 ? -9.703 -30.016 -5.195 1 96.81 253 GLN B CA 1
ATOM 4143 C C . GLN B 1 253 ? -9.312 -31.328 -4.539 1 96.81 253 GLN B C 1
ATOM 4145 O O . GLN B 1 253 ? -8.156 -31.75 -4.621 1 96.81 253 GLN B O 1
ATOM 4150 N N . ARG B 1 254 ? -10.242 -31.953 -3.871 1 95.69 254 ARG B N 1
ATOM 4151 C CA . ARG B 1 254 ? -9.992 -33.281 -3.301 1 95.69 254 ARG B CA 1
ATOM 4152 C C . ARG B 1 254 ? -9.695 -34.281 -4.395 1 95.69 254 ARG B C 1
ATOM 4154 O O . ARG B 1 254 ? -8.812 -35.125 -4.238 1 95.69 254 ARG B O 1
ATOM 4161 N N . HIS B 1 255 ? -10.508 -34.25 -5.434 1 96.31 255 HIS B N 1
ATOM 4162 C CA . HIS B 1 255 ? -10.289 -35.125 -6.578 1 96.31 255 HIS B CA 1
ATOM 4163 C C . HIS B 1 255 ? -8.883 -34.938 -7.141 1 96.31 255 HIS B C 1
ATOM 4165 O O . HIS B 1 255 ? -8.211 -35.938 -7.465 1 96.31 255 HIS B O 1
ATOM 4171 N N . TYR B 1 256 ? -8.43 -33.75 -7.242 1 97.06 256 TYR B N 1
ATOM 4172 C CA . TYR B 1 256 ? -7.078 -33.406 -7.676 1 97.06 256 TYR B CA 1
ATOM 4173 C C . TYR B 1 256 ? -6.043 -34.062 -6.758 1 97.06 256 TYR B C 1
ATOM 4175 O O . TYR B 1 256 ? -5.141 -34.75 -7.219 1 97.06 256 TYR B O 1
ATOM 4183 N N . ALA B 1 257 ? -6.207 -33.812 -5.504 1 96 257 ALA B N 1
ATOM 4184 C CA . ALA B 1 257 ? -5.262 -34.344 -4.531 1 96 257 ALA B CA 1
ATOM 4185 C C . ALA B 1 257 ? -5.219 -35.875 -4.586 1 96 257 ALA B C 1
ATOM 4187 O O . ALA B 1 257 ? -4.141 -36.469 -4.551 1 96 257 ALA B O 1
ATOM 4188 N N . GLU B 1 258 ? -6.348 -36.469 -4.727 1 95.62 258 GLU B N 1
ATOM 4189 C CA . GLU B 1 258 ? -6.449 -37.938 -4.762 1 95.62 258 GLU B CA 1
ATOM 4190 C C . GLU B 1 258 ? -5.812 -38.5 -6.027 1 95.62 258 GLU B C 1
ATOM 4192 O O . GLU B 1 258 ? -5.176 -39.531 -5.988 1 95.62 258 GLU B O 1
ATOM 4197 N N . ALA B 1 259 ? -6.02 -37.812 -7.105 1 96.62 259 ALA B N 1
ATOM 4198 C CA . ALA B 1 259 ? -5.5 -38.25 -8.391 1 96.62 259 ALA B CA 1
ATOM 4199 C C . ALA B 1 259 ? -3.975 -38.344 -8.375 1 96.62 259 ALA B C 1
ATOM 4201 O O . ALA B 1 259 ? -3.373 -39.094 -9.117 1 96.62 259 ALA B O 1
ATOM 4202 N N . THR B 1 260 ? -3.336 -37.562 -7.523 1 95.06 260 THR B N 1
ATOM 4203 C CA . THR B 1 260 ? -1.88 -37.5 -7.477 1 95.06 260 THR B CA 1
ATOM 4204 C C . THR B 1 260 ? -1.303 -38.719 -6.742 1 95.06 260 THR B C 1
ATOM 4206 O O . THR B 1 260 ? -0.099 -38.969 -6.812 1 95.06 260 THR B O 1
ATOM 4209 N N . SER B 1 261 ? -2.152 -39.5 -6.105 1 94.06 261 SER B N 1
ATOM 4210 C CA . SER B 1 261 ? -1.686 -40.562 -5.223 1 94.06 261 SER B CA 1
ATOM 4211 C C . SER B 1 261 ? -1.226 -41.781 -6.012 1 94.06 261 SER B C 1
ATOM 4213 O O . SER B 1 261 ? -0.489 -42.625 -5.496 1 94.06 261 SER B O 1
ATOM 4215 N N . THR B 1 262 ? -1.708 -41.938 -7.27 1 96 262 THR B N 1
ATOM 4216 C CA . THR B 1 262 ? -1.291 -43.062 -8.125 1 96 262 THR B CA 1
ATOM 4217 C C . THR B 1 262 ? -0.965 -42.562 -9.531 1 96 262 THR B C 1
ATOM 4219 O O . THR B 1 262 ? -1.534 -41.562 -9.992 1 96 262 THR B O 1
ATOM 4222 N N . ASP B 1 263 ? -0.131 -43.25 -10.156 1 95.81 263 ASP B N 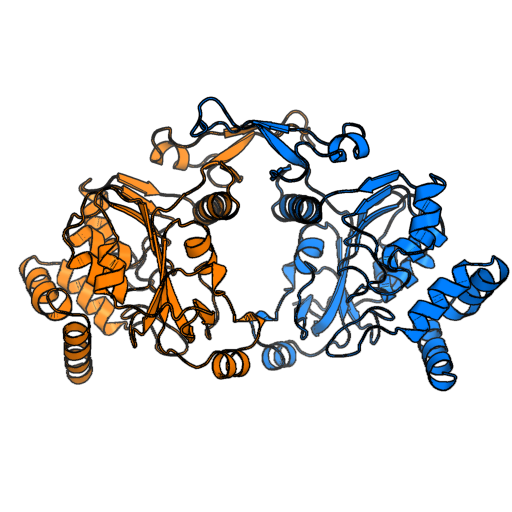1
ATOM 4223 C CA . ASP B 1 263 ? 0.223 -42.906 -11.523 1 95.81 263 ASP B CA 1
ATOM 4224 C C . ASP B 1 263 ? -0.991 -43 -12.445 1 95.81 263 ASP B C 1
ATOM 4226 O O . ASP B 1 263 ? -1.192 -42.125 -13.305 1 95.81 263 ASP B O 1
ATOM 4230 N N . GLN B 1 264 ? -1.732 -44.031 -12.266 1 97.19 264 GLN B N 1
ATOM 4231 C CA . GLN B 1 264 ? -2.912 -44.219 -13.102 1 97.19 264 GLN B CA 1
ATOM 4232 C C . GLN B 1 264 ? -3.945 -43.125 -12.867 1 97.19 264 GLN B C 1
ATOM 4234 O O . GLN B 1 264 ? -4.539 -42.625 -13.812 1 97.19 264 GLN B O 1
ATOM 4239 N N . GLY B 1 265 ? -4.176 -42.844 -11.633 1 97.19 265 GLY B N 1
ATOM 4240 C CA . GLY B 1 265 ? -5.098 -41.75 -11.297 1 97.19 265 GLY B CA 1
ATOM 4241 C C . GLY B 1 265 ? -4.691 -40.438 -11.883 1 97.19 265 GLY B C 1
ATOM 4242 O O . GLY B 1 265 ? -5.535 -39.688 -12.406 1 97.19 265 GLY B O 1
ATOM 4243 N N . TRP B 1 266 ? -3.414 -40.156 -11.82 1 97.75 266 TRP B N 1
ATOM 4244 C CA . TRP B 1 266 ? -2.926 -38.906 -12.328 1 97.75 266 TRP B CA 1
ATOM 4245 C C . TRP B 1 266 ? -3.02 -38.844 -13.844 1 97.75 266 TRP B C 1
ATOM 4247 O O . TRP B 1 266 ? -3.414 -37.812 -14.422 1 97.75 266 TRP B O 1
ATOM 4257 N N . GLN B 1 267 ? -2.678 -39.969 -14.477 1 97.5 267 GLN B N 1
ATOM 4258 C CA . GLN B 1 267 ? -2.773 -40 -15.93 1 97.5 267 GLN B CA 1
ATOM 4259 C C . GLN B 1 267 ? -4.203 -39.781 -16.391 1 97.5 267 GLN B C 1
ATOM 4261 O O . GLN B 1 267 ? -4.43 -39.062 -17.391 1 97.5 267 GLN B O 1
ATOM 4266 N N . GLN B 1 268 ? -5.129 -40.344 -15.68 1 97.44 268 GLN B N 1
ATOM 4267 C CA . GLN B 1 268 ? -6.539 -40.125 -16 1 97.44 268 GLN B CA 1
ATOM 4268 C C . GLN B 1 268 ? -6.945 -38.688 -15.773 1 97.44 268 GLN B C 1
ATOM 4270 O O . GLN B 1 268 ? -7.695 -38.094 -16.562 1 97.44 268 GLN B O 1
ATOM 4275 N N . PHE B 1 269 ? -6.488 -38.125 -14.688 1 98.06 269 PHE B N 1
ATOM 4276 C CA . PHE B 1 269 ? -6.766 -36.719 -14.375 1 98.06 269 PHE B CA 1
ATOM 4277 C C . PHE B 1 269 ? -6.266 -35.812 -15.484 1 98.06 269 PHE B C 1
ATOM 4279 O O . PHE B 1 269 ? -6.996 -34.938 -15.945 1 98.06 269 PHE B O 1
ATOM 4286 N N . VAL B 1 270 ? -5.066 -35.969 -15.93 1 98.06 270 VAL B N 1
ATOM 4287 C CA . VAL B 1 270 ? -4.445 -35.156 -16.969 1 98.06 270 VAL B CA 1
ATOM 4288 C C . VAL B 1 270 ? -5.227 -35.312 -18.281 1 98.06 270 VAL B C 1
ATOM 4290 O O . VAL B 1 270 ? -5.559 -34.312 -18.922 1 98.06 270 VAL B O 1
ATOM 4293 N N . ALA B 1 271 ? -5.578 -36.531 -18.609 1 97.19 271 ALA B N 1
ATOM 4294 C CA . ALA B 1 271 ? -6.289 -36.781 -19.859 1 97.19 271 ALA B CA 1
ATOM 4295 C C . ALA B 1 271 ? -7.645 -36.094 -19.875 1 97.19 271 ALA B C 1
ATOM 4297 O O . ALA B 1 271 ? -8.078 -35.594 -20.906 1 97.19 271 ALA B O 1
ATOM 4298 N N . THR B 1 272 ? -8.266 -36.062 -18.734 1 97.25 272 THR B N 1
ATOM 4299 C CA . THR B 1 272 ? -9.625 -35.562 -18.656 1 97.25 272 THR B CA 1
ATOM 4300 C C . THR B 1 272 ? -9.617 -34.031 -18.562 1 97.25 272 THR B C 1
ATOM 4302 O O . THR B 1 272 ? -10.445 -33.375 -19.172 1 97.25 272 THR B O 1
ATOM 4305 N N . TYR B 1 273 ? -8.688 -33.469 -17.797 1 97.69 273 TYR B N 1
ATOM 4306 C CA . TYR B 1 273 ? -8.891 -32.094 -17.391 1 97.69 273 TYR B CA 1
ATOM 4307 C C . TYR B 1 273 ? -7.766 -31.203 -17.906 1 97.69 273 TYR B C 1
ATOM 4309 O O . TYR B 1 273 ? -7.93 -29.984 -18.016 1 97.69 273 TYR B O 1
ATOM 4317 N N . LEU B 1 274 ? -6.613 -31.75 -18.25 1 97 274 LEU B N 1
ATOM 4318 C CA . LEU B 1 274 ? -5.465 -30.859 -18.453 1 97 274 LEU B CA 1
ATOM 4319 C C . LEU B 1 274 ? -4.938 -30.969 -19.875 1 97 274 LEU B C 1
ATOM 4321 O O . LEU B 1 274 ? -4.117 -30.141 -20.297 1 97 274 LEU B O 1
ATOM 4325 N N . SER B 1 275 ? -5.379 -31.891 -20.672 1 94.38 275 SER B N 1
ATOM 4326 C CA . SER B 1 275 ? -4.785 -32.156 -21.969 1 94.38 275 SER B CA 1
ATOM 4327 C C . SER B 1 275 ? -5.48 -31.375 -23.078 1 94.38 275 SER B C 1
ATOM 4329 O O . SER B 1 275 ? -4.938 -31.219 -24.172 1 94.38 275 SER B O 1
ATOM 4331 N N . GLY B 1 276 ? -6.707 -30.938 -22.859 1 93.88 276 GLY B N 1
ATOM 4332 C CA . GLY B 1 276 ? -7.461 -30.219 -23.875 1 93.88 276 GLY B CA 1
ATOM 4333 C C . GLY B 1 276 ? -7.457 -28.719 -23.688 1 93.88 276 GLY B C 1
ATOM 4334 O O . GLY B 1 276 ? -6.703 -28.188 -22.875 1 93.88 276 GLY B O 1
ATOM 4335 N N . THR B 1 277 ? -8.203 -28.078 -24.5 1 95.5 277 THR B N 1
ATOM 4336 C CA . THR B 1 277 ? -8.344 -26.625 -24.453 1 95.5 277 THR B CA 1
ATOM 4337 C C . THR B 1 277 ? -9.078 -26.203 -23.188 1 95.5 277 THR B C 1
ATOM 4339 O O . THR B 1 277 ? -9.578 -27.031 -22.438 1 95.5 277 THR B O 1
ATOM 4342 N N . GLU B 1 278 ? -9.016 -24.891 -22.938 1 97.19 278 GLU B N 1
ATOM 4343 C CA . GLU B 1 278 ? -9.789 -24.359 -21.828 1 97.19 278 GLU B CA 1
ATOM 4344 C C . GLU B 1 278 ? -11.273 -24.703 -21.969 1 97.19 278 GLU B C 1
ATOM 4346 O O . GLU B 1 278 ? -11.953 -24.969 -20.969 1 97.19 278 GLU B O 1
ATOM 4351 N N . ALA B 1 279 ? -11.789 -24.656 -23.188 1 96.38 279 ALA B N 1
ATOM 4352 C CA . ALA B 1 279 ? -13.172 -25.062 -23.453 1 96.38 279 ALA B CA 1
ATOM 4353 C C . ALA B 1 279 ? -13.406 -26.516 -23.047 1 96.38 279 ALA B C 1
ATOM 4355 O O . ALA B 1 279 ? -14.461 -26.844 -22.5 1 96.38 279 ALA B O 1
ATOM 4356 N N . ASP B 1 280 ? -12.477 -27.344 -23.359 1 97.19 280 ASP B N 1
ATOM 4357 C CA . ASP B 1 280 ? -12.57 -28.75 -22.984 1 97.19 280 ASP B CA 1
ATOM 4358 C C . ASP B 1 280 ? -12.602 -28.906 -21.453 1 97.19 280 ASP B C 1
ATOM 4360 O O . ASP B 1 280 ? -13.352 -29.719 -20.922 1 97.19 280 ASP B O 1
ATOM 4364 N N . TYR B 1 281 ? -11.727 -28.188 -20.766 1 97.75 281 TYR B N 1
ATOM 4365 C CA . TYR B 1 281 ? -11.703 -28.203 -19.312 1 97.75 281 TYR B CA 1
ATOM 4366 C C . TYR B 1 281 ? -13.062 -27.828 -18.734 1 97.75 281 TYR B C 1
ATOM 4368 O O . TYR B 1 281 ? -13.586 -28.5 -17.859 1 97.75 281 TYR B O 1
ATOM 4376 N N . GLN B 1 282 ? -13.625 -26.703 -19.266 1 96.69 282 GLN B N 1
ATOM 4377 C CA . GLN B 1 282 ? -14.914 -26.234 -18.766 1 96.69 282 GLN B CA 1
ATOM 4378 C C . GLN B 1 282 ? -16.016 -27.25 -19.016 1 96.69 282 GLN B C 1
ATOM 4380 O O . GLN B 1 282 ? -16.906 -27.438 -18.188 1 96.69 282 GLN B O 1
ATOM 4385 N N . ALA B 1 283 ? -15.953 -27.891 -20.125 1 96.25 283 ALA B N 1
ATOM 4386 C CA . ALA B 1 283 ? -16.906 -28.938 -20.438 1 96.25 283 ALA B CA 1
ATOM 4387 C C . ALA B 1 283 ? -16.781 -30.109 -19.453 1 96.25 283 ALA B C 1
ATOM 4389 O O . ALA B 1 283 ? -17.781 -30.641 -18.984 1 96.25 283 ALA B O 1
ATOM 4390 N N . ALA B 1 284 ? -15.539 -30.5 -19.203 1 96.56 284 ALA B N 1
ATOM 4391 C CA . ALA B 1 284 ? -15.281 -31.578 -18.25 1 96.56 284 ALA B CA 1
ATOM 4392 C C . ALA B 1 284 ? -15.797 -31.219 -16.859 1 96.56 284 ALA B C 1
ATOM 4394 O O . ALA B 1 284 ? -16.266 -32.094 -16.125 1 96.56 284 ALA B O 1
ATOM 4395 N N . MET B 1 285 ? -15.633 -29.953 -16.5 1 94.62 285 MET B N 1
ATOM 4396 C CA . MET B 1 285 ? -16.078 -29.5 -15.18 1 94.62 285 MET B CA 1
ATOM 4397 C C . MET B 1 285 ? -17.594 -29.578 -15.07 1 94.62 285 MET B C 1
ATOM 4399 O O . MET B 1 285 ? -18.125 -29.875 -14 1 94.62 285 MET B O 1
ATOM 4403 N N . ARG B 1 286 ? -18.281 -29.234 -16.172 1 93.5 286 ARG B N 1
ATOM 4404 C CA . ARG B 1 286 ? -19.719 -29.375 -16.172 1 93.5 286 ARG B CA 1
ATOM 4405 C C . ARG B 1 286 ? -20.125 -30.828 -15.93 1 93.5 286 ARG B C 1
ATOM 4407 O O . ARG B 1 286 ? -21.094 -31.094 -15.211 1 93.5 286 ARG B O 1
ATOM 4414 N N . GLU B 1 287 ? -19.391 -31.688 -16.516 1 92 287 GLU B N 1
ATOM 4415 C CA . GLU B 1 287 ? -19.656 -33.125 -16.328 1 92 287 GLU B CA 1
ATOM 4416 C C . GLU B 1 287 ? -19.312 -33.562 -14.914 1 92 287 GLU B C 1
ATOM 4418 O O . GLU B 1 287 ? -20.047 -34.375 -14.32 1 92 287 GLU B O 1
ATOM 4423 N N . PHE B 1 288 ? -18.234 -33.094 -14.383 1 92.19 288 PHE B N 1
ATOM 4424 C CA . PHE B 1 288 ? -17.812 -33.406 -13.023 1 92.19 288 PHE B CA 1
ATOM 4425 C C . PHE B 1 288 ? -18.859 -32.969 -12.008 1 92.19 288 PHE B C 1
ATOM 4427 O O . PHE B 1 288 ? -19.156 -33.688 -11.047 1 92.19 288 PHE B O 1
ATOM 4434 N N . GLY B 1 289 ? -19.344 -31.656 -12.234 1 81.75 289 GLY B N 1
ATOM 4435 C CA . GLY B 1 289 ? -20.344 -31.109 -11.336 1 81.75 289 GLY B CA 1
ATOM 4436 C C . GLY B 1 289 ? -21.656 -31.875 -11.375 1 81.75 289 GLY B C 1
ATOM 4437 O O . GLY B 1 289 ? -22.328 -32 -10.352 1 81.75 289 GLY B O 1
ATOM 4438 N N . ALA B 1 290 ? -22 -32.344 -12.586 1 70.12 290 ALA B N 1
ATOM 4439 C CA . ALA B 1 290 ? -23.234 -33.094 -12.766 1 70.12 290 ALA B CA 1
ATOM 4440 C C . ALA B 1 290 ? -23.109 -34.469 -12.141 1 70.12 290 ALA B C 1
ATOM 4442 O O . ALA B 1 290 ? -24.125 -35.062 -11.734 1 70.12 290 ALA B O 1
ATOM 4443 N N . SER B 1 291 ? -21.938 -34.844 -12.188 1 61.16 291 SER B N 1
ATOM 4444 C CA . SER B 1 291 ? -21.734 -36.219 -11.688 1 61.16 291 SER B CA 1
ATOM 4445 C C . SER B 1 291 ? -21.547 -36.219 -10.172 1 61.16 291 SER B C 1
ATOM 4447 O O . SER B 1 291 ? -21.688 -37.25 -9.531 1 61.16 291 SER B O 1
ATOM 4449 N N . SER B 1 292 ? -21.297 -35.062 -9.594 1 53.28 292 SER B N 1
ATOM 4450 C CA . SER B 1 292 ? -21.016 -35.031 -8.164 1 53.28 292 SER B CA 1
ATOM 4451 C C . SER B 1 292 ? -22.234 -34.625 -7.355 1 53.28 292 SER B C 1
ATOM 4453 O O . SER B 1 292 ? -23.047 -33.812 -7.816 1 53.28 292 SER B O 1
#

Foldseek 3Di:
DDQQADALLVQLVVDAAQFEEEFFDAALAQTQQQNLLSNLQDPHAQYEYEYNAEVSQLSCLQSLRYAEYEYQAYANVDPVGHRPSVVVCVVVVSYLYQYFHPVLSLQQLQCLLVVHQWDWDAGPVVHCNCVSVVNPKDKDWDPDADPVGDTDITITRGHPAGQEYEGEAAEEASLKWGFHPDDDPRCNLSSLSRHPAYEYEYQDHDHPVCRPVVDPPVRRRIDSVSHNHYYHDNCSSPQGQSPPVGHHPPVVVVLSRVLVVDPVSVVVVCVQARNDHSVSNVVSVVVVVVVD/DDQQADALLVQLVPDAAQFEEEWFDAALAQTQQQNLLSNLQDPHAQYEYEYNAEVSVLSCLQSLRYAEYEYQAYANVDPVGHRPSVVVCVVVVSYLYQYFHPVLSLQQLQCLLVVHQWDWDAGPVVHCNCVSVVNPKDKDWDPDADPVGDTDITITRGHPAGQEYEGEAAEEASLKWGFHPDDDPRCNLSSLSNHPAYEYEYQDHDHPVCRPVVDPPVRRRIDSVSHNHYYYDNCSSPQGQSPPVGHHPPVVVVLSRVLVPDPVSVVVVCVQARNDHSVSNVVSVVVVVVVD

Organism: NCBI:txid1299332

pLDDT: mean 95.33, std 5.96, range [52.69, 98.94]

Solvent-accessible surface area (backbone atoms only — not comparable to full-atom values): 28970 Å² total; per-residue (Å²): 136,68,78,27,63,54,48,61,65,63,58,52,63,70,62,54,60,57,39,34,35,28,44,24,20,43,29,37,29,24,23,32,31,50,56,47,50,43,48,67,68,46,88,56,33,49,24,30,40,38,28,44,19,10,57,63,50,13,56,42,40,67,69,64,27,37,38,31,38,43,28,46,48,50,23,48,81,38,86,84,29,53,28,64,41,37,50,51,31,54,73,72,56,65,32,48,65,33,58,38,52,61,67,52,51,51,41,8,26,48,13,21,43,68,72,33,75,42,34,71,38,68,74,53,67,94,49,67,36,54,66,48,40,74,72,74,60,49,61,44,64,48,84,56,74,36,97,88,58,61,57,52,72,31,36,30,36,51,34,46,62,21,54,28,15,36,26,42,38,49,36,22,26,49,51,29,33,27,27,48,75,44,92,74,74,50,57,30,51,43,38,24,48,13,22,75,37,20,38,36,33,16,43,38,70,42,54,64,68,54,49,61,73,72,40,60,76,70,29,52,64,36,45,39,90,49,32,66,32,26,24,75,31,69,69,25,22,54,58,21,14,44,46,76,80,39,67,53,36,61,67,58,50,45,50,53,56,56,20,66,74,38,71,68,42,32,52,52,47,38,63,59,53,51,68,58,53,72,68,45,27,54,52,42,47,54,50,51,56,68,70,97,133,69,77,26,63,55,49,63,63,62,62,52,63,72,63,55,60,57,37,33,36,28,44,21,20,43,28,36,30,24,23,31,33,50,56,46,48,44,48,67,68,46,88,56,33,48,24,29,39,35,30,44,19,10,58,64,52,14,57,42,39,69,71,63,26,39,39,31,38,41,27,45,47,49,24,48,81,39,88,84,30,54,28,62,42,36,48,51,31,54,75,71,56,65,32,48,65,33,58,39,54,59,67,51,51,51,41,8,25,47,13,21,43,67,73,33,73,42,36,70,39,66,74,53,69,94,49,67,36,55,66,48,40,74,72,73,60,48,61,44,66,47,81,53,75,35,96,90,58,60,55,50,73,32,36,32,36,51,34,46,64,20,55,28,16,36,27,44,37,49,36,24,23,50,51,28,34,27,26,47,77,42,90,73,74,49,58,31,52,45,37,24,46,14,22,75,37,19,40,35,33,15,44,38,70,44,53,64,70,55,49,61,72,72,41,59,74,70,31,52,65,35,44,40,91,46,32,67,32,27,26,75,30,70,70,25,23,55,57,20,15,46,47,78,81,39,65,54,36,63,67,59,50,45,49,53,56,56,20,66,75,38,70,68,42,32,53,50,47,39,63,59,51,51,69,58,53,74,68,46,28,56,52,42,47,54,51,51,56,70,70,96

Radius of gyration: 26.89 Å; Cα contacts (8 Å, |Δi|>4): 1392; chains: 2; bounding box: 54×88×54 Å

Secondary structure (DSSP, 8-state):
----B--HHHHHTT--TT-EEEE-S-SSBS--HHHHHHHHHS---SEEEEEEESHHHHHHHHTT-EEEEEEEEEB-SSTT-B-HHHHHHHHHTSSEEEE--HHHHHHHHHHHHTT-SEEEESTTTTSSHHHHTTT--EEEEEEEEPTTSSEEEEEEEEP--EEEEEEEEEEE-TTS-EE--SS--TTHHHHHHTEEEEEEEEEEE--HHHHHHHS-GGG--B-GGG-SEEEE-TTTTTTSB-TTS----HHHHHHHHHHTTSHHHHHHHIIIIISS-HHHHHHHHHHHHHH-/----B--HHHHHTT--TT-EEEE-S-SSBS--HHHHHHHHHS---SEEEEEEESHHHHHHHHTT-EEEEEEEEEB-SSTT-B-HHHHHHHHHTSSEEEE--HHHHHHHHHHHHTT-SEEEESTTTTSSHHHHTTT--EEEEEEEEPTTSSEEEEEEEEP--EEEEEEEEEEE-TTS-EE--SS--TTHHHHHHTEEEEEEEEEEE--HHHHHHHS-GGG--B-GGG-SEEEE-TTTTTTSB-TTS----HHHHHHHHHHTTSHHHHHHHIIIIISS-HHHHHHHHHHHHHH-

Sequence (584 aa):
MSNKTTTLDDAVGHLRSGMTIGIAGWGSRRKPMAFVRAILRSDVTDLTVVSYGGPDVGLLCSTGKVKRVYYGFVSLDSPPFYDPWFAKARTSGAIEAREMDEGMLRCGLQAAAQRLPFLPIRAGLGSSVPDFWDGELATVTSPYPAPEGGHETLIAMPALRLDAAFAHLNLGDCRGNAAYTGIDPYFDDLFLMAAEQRFLSVERIVTTEELVKSAPPQAMLVNRMMVDAVVEAPGGAHFTTAAPDYGRDEKFQRHYAEATSTDQGWQQFVATYLSGTEADYQAAMREFGASSMSNKTTTLDDAVGHLRSGMTIGIAGWGSRRKPMAFVRAILRSDVTDLTVVSYGGPDVGLLCSTGKVKRVYYGFVSLDSPPFYDPWFAKARTSGAIEAREMDEGMLRCGLQAAAQRLPFLPIRAGLGSSVPDFWDGELATVTSPYPAPEGGHETLIAMPALRLDAAFAHLNLGDCRGNAAYTGIDPYFDDLFLMAAEQRFLSVERIVTTEELVKSAPPQAMLVNRMMVDAVVEAPGGAHFTTAAPDYGRDEKFQRHYAEATSTDQGWQQFVATYLSGTEADYQAAMREFGASS